Protein AF-A0A947W7Q6-F1 (afdb_monomer_lite)

Foldseek 3Di:
DDDDDDDDDDDDDDDPDPPPPPPFKDAFADKFFFQAWDFFAAPVDRVDTDDIHHGGWIKGWGMWGPDPQIWTWIQTPVRDTGIDGPVCCCVGRPPDFPPFADWDQWDWADAALPPGTWTWHWACDPPDQFTWIDTNNDTDPPQRADTWTWAQQAQVDSHIKIWGFHDPLPDDPDAGWTWIWGCYPNDTDTLDPDTFRWPGGDNRQKTWTWDDALAAIFIWIWGQDPVVRHTDTPDDQKTFGQDWWFWQAKFFFAADPPDPHTPDIDHHGWTKTQGMKGFDDDPDPPPDDSQQRIKTFIATPVGDTGIDGCVRGVVGTPGVVVVVVCVVPVFDQWDWDQFQQPPDIKIKHKAWDWDWDWDQDPVPRDIDIDIDTAQWMWIDIHVAIDTDHDRFGWDGWDWADLDPPRRGIKIWTWGAHPVRKIKTFIWGDNPPYIDGADMAIADWDRDPSKIFHWDCPFLWTWTWIWHQDPVRSHIDTDDDQWTFTFDKFAFAADKFFFAADPVRPHGQDIHHHGWIKTQGTKGADPPPDPDPPPDPPDDCQQRMKTWIATPVRGTGIGGPVRCVVTIDDSRGD

Structure (mmCIF, N/CA/C/O backbone):
data_AF-A0A947W7Q6-F1
#
_entry.id   AF-A0A947W7Q6-F1
#
loop_
_atom_site.group_PDB
_atom_site.id
_atom_site.type_symbol
_atom_site.label_atom_id
_atom_site.label_alt_id
_atom_site.label_comp_id
_atom_site.label_asym_id
_atom_site.label_entity_id
_atom_site.label_seq_id
_atom_site.pdbx_PDB_ins_code
_atom_site.Cartn_x
_atom_site.Cartn_y
_atom_site.Cartn_z
_atom_site.occupancy
_atom_site.B_iso_or_equiv
_atom_site.auth_seq_id
_atom_site.auth_comp_id
_atom_site.auth_asym_id
_atom_site.auth_atom_id
_atom_site.pdbx_PDB_model_num
ATOM 1 N N . MET A 1 1 ? -8.013 -69.807 -28.118 1.00 35.34 1 MET A N 1
ATOM 2 C CA . MET A 1 1 ? -6.703 -69.337 -27.626 1.00 35.34 1 MET A CA 1
ATOM 3 C C . MET A 1 1 ? -6.708 -67.830 -27.794 1.00 35.34 1 MET A C 1
ATOM 5 O O . MET A 1 1 ? -6.601 -67.342 -28.909 1.00 35.34 1 MET A O 1
ATOM 9 N N . THR A 1 2 ? -7.049 -67.133 -26.718 1.00 29.34 2 THR A N 1
ATOM 10 C CA . THR A 1 2 ? -7.383 -65.705 -26.703 1.00 29.34 2 THR A CA 1
ATOM 11 C C . THR A 1 2 ? -6.117 -64.926 -26.376 1.00 29.34 2 THR A C 1
ATOM 13 O O . THR A 1 2 ? -5.516 -65.179 -25.337 1.00 29.34 2 THR A O 1
ATOM 16 N N . ILE A 1 3 ? -5.701 -64.016 -27.256 1.00 27.64 3 ILE A N 1
ATOM 17 C CA . ILE A 1 3 ? -4.587 -63.094 -27.009 1.00 27.64 3 ILE A CA 1
ATOM 18 C C . ILE A 1 3 ? -5.192 -61.709 -26.780 1.00 27.64 3 ILE A C 1
ATOM 20 O O . ILE A 1 3 ? -5.840 -61.151 -27.662 1.00 27.64 3 ILE A O 1
ATOM 24 N N . PHE A 1 4 ? -5.011 -61.204 -25.561 1.00 28.89 4 PHE A N 1
ATOM 25 C CA . PHE A 1 4 ? -5.296 -59.832 -25.155 1.00 28.89 4 PHE A CA 1
ATOM 26 C C . PHE A 1 4 ? -4.224 -58.902 -25.737 1.00 28.89 4 PHE A C 1
ATOM 28 O O . PHE A 1 4 ? -3.036 -59.121 -25.508 1.00 28.89 4 PHE A O 1
ATOM 35 N N . ILE A 1 5 ? -4.639 -57.846 -26.436 1.00 29.31 5 ILE A N 1
ATOM 36 C CA . ILE A 1 5 ? -3.803 -56.672 -26.704 1.00 29.31 5 ILE A CA 1
ATOM 37 C C . ILE A 1 5 ? -4.397 -55.530 -25.883 1.00 29.31 5 ILE A C 1
ATOM 39 O O . ILE A 1 5 ? -5.509 -55.077 -26.144 1.00 29.31 5 ILE A O 1
ATOM 43 N N . ILE A 1 6 ? -3.663 -55.113 -24.853 1.00 27.17 6 ILE A N 1
ATOM 44 C CA . ILE A 1 6 ? -3.936 -53.915 -24.060 1.00 27.17 6 ILE A CA 1
ATOM 45 C C . ILE A 1 6 ? -3.254 -52.752 -24.784 1.00 27.17 6 ILE A C 1
ATOM 47 O O . ILE A 1 6 ? -2.029 -52.718 -24.875 1.00 27.17 6 ILE A O 1
ATOM 51 N N . ALA A 1 7 ? -4.044 -51.819 -25.313 1.00 25.31 7 ALA A N 1
ATOM 52 C CA . ALA A 1 7 ? -3.557 -50.538 -25.810 1.00 25.31 7 ALA A CA 1
ATOM 53 C C . ALA A 1 7 ? -3.741 -49.483 -24.710 1.00 25.31 7 ALA A C 1
ATOM 55 O O . ALA A 1 7 ? -4.868 -49.154 -24.342 1.00 25.31 7 ALA A O 1
ATOM 56 N N . PHE A 1 8 ? -2.632 -48.972 -24.175 1.00 24.69 8 PHE A N 1
ATOM 57 C CA . PHE A 1 8 ? -2.610 -47.776 -23.335 1.00 24.69 8 PHE A CA 1
ATOM 58 C C . PHE A 1 8 ? -2.718 -46.545 -24.246 1.00 24.69 8 PHE A C 1
ATOM 60 O O . PHE A 1 8 ? -1.813 -46.279 -25.035 1.00 24.69 8 PHE A O 1
ATOM 67 N N . PHE A 1 9 ? -3.826 -45.809 -24.148 1.00 25.22 9 PHE A N 1
ATOM 68 C CA . PHE A 1 9 ? -3.965 -44.468 -24.715 1.00 25.22 9 PHE A CA 1
ATOM 69 C C . PHE A 1 9 ? -3.588 -43.441 -23.645 1.00 25.22 9 PHE A C 1
ATOM 71 O O . PHE A 1 9 ? -4.297 -43.284 -22.652 1.00 25.22 9 PHE A O 1
ATOM 78 N N . SER A 1 10 ? -2.482 -42.732 -23.856 1.00 24.42 10 SER A N 1
ATOM 79 C CA . SER A 1 10 ? -2.139 -41.520 -23.112 1.00 24.42 10 SER A CA 1
ATOM 80 C C . SER A 1 10 ? -2.967 -40.364 -23.677 1.00 24.42 10 SER A C 1
ATOM 82 O O . SER A 1 10 ? -2.800 -39.991 -24.837 1.00 24.42 10 SER A O 1
ATOM 84 N N . PHE A 1 11 ? -3.889 -39.816 -22.886 1.00 25.47 11 PHE A N 1
ATOM 85 C CA . PHE A 1 11 ? -4.626 -38.600 -23.233 1.00 25.47 11 PHE A CA 1
ATOM 86 C C . PHE A 1 11 ? -3.755 -37.382 -22.898 1.00 25.47 11 PHE A C 1
ATOM 88 O O . PHE A 1 11 ? -3.651 -36.991 -21.739 1.00 25.47 11 PHE A O 1
ATOM 95 N N . THR A 1 12 ? -3.134 -36.777 -23.909 1.00 26.47 12 THR A N 1
ATOM 96 C CA . THR A 1 12 ? -2.559 -35.429 -23.803 1.00 26.47 12 THR A CA 1
ATOM 97 C C . THR A 1 12 ? -3.650 -34.433 -24.192 1.00 26.47 12 THR A C 1
ATOM 99 O O . THR A 1 12 ? -4.081 -34.401 -25.344 1.00 26.47 12 THR A O 1
ATOM 102 N N . LEU A 1 13 ? -4.149 -33.659 -23.225 1.00 27.16 13 LEU A N 1
ATOM 103 C CA . LEU A 1 13 ? -5.117 -32.587 -23.465 1.00 27.16 13 LEU A CA 1
ATOM 104 C C . LEU A 1 13 ? -4.371 -31.373 -24.047 1.00 27.16 13 LEU A C 1
ATOM 106 O O . LEU A 1 13 ? -3.584 -30.743 -23.347 1.00 27.16 13 LEU A O 1
ATOM 110 N N . PHE A 1 14 ? -4.611 -31.045 -25.316 1.00 27.45 14 PHE A N 1
ATOM 111 C CA . PHE A 1 14 ? -4.206 -29.764 -25.901 1.00 27.45 14 PHE A CA 1
ATOM 112 C C . PHE A 1 14 ? -5.310 -28.731 -25.648 1.00 27.45 14 PHE A C 1
ATOM 114 O O . PHE A 1 14 ? -6.435 -28.901 -26.119 1.00 27.45 14 PHE A O 1
ATOM 121 N N . PHE A 1 15 ? -4.987 -27.651 -24.938 1.00 30.38 15 PHE A N 1
ATOM 122 C CA . PHE A 1 15 ? -5.772 -26.421 -24.985 1.00 30.38 15 PHE A CA 1
ATOM 123 C C . PHE A 1 15 ? -5.406 -25.681 -26.279 1.00 30.38 15 PHE A C 1
ATOM 125 O O . PHE A 1 15 ? -4.249 -25.336 -26.493 1.00 30.38 15 PHE A O 1
ATOM 132 N N . HIS A 1 16 ? -6.376 -25.468 -27.167 1.00 27.45 16 HIS A N 1
ATOM 133 C CA . HIS A 1 16 ? -6.307 -24.371 -28.132 1.00 27.45 16 HIS A CA 1
ATOM 134 C C . HIS A 1 16 ? -6.907 -23.151 -27.434 1.00 27.45 16 HIS A C 1
ATOM 136 O O . HIS A 1 16 ? -8.123 -23.089 -27.246 1.00 27.45 16 HIS A O 1
ATOM 142 N N . SER A 1 17 ? -6.058 -22.228 -26.985 1.00 32.06 17 SER A N 1
ATOM 143 C CA . SER A 1 17 ? -6.488 -20.930 -26.476 1.00 32.06 17 SER A CA 1
ATOM 144 C C . SER A 1 17 ? -6.780 -19.998 -27.652 1.00 32.06 17 SER A C 1
ATOM 146 O O . SER A 1 17 ? -5.937 -19.776 -28.514 1.00 32.06 17 SER A O 1
ATOM 148 N N . ASN A 1 18 ? -7.995 -19.450 -27.682 1.00 29.08 18 ASN A N 1
ATOM 149 C CA . ASN A 1 18 ? -8.210 -18.117 -28.232 1.00 29.08 18 ASN A CA 1
ATOM 150 C C . ASN A 1 18 ? -7.791 -17.138 -27.123 1.00 29.08 18 ASN A C 1
ATOM 152 O O . ASN A 1 18 ? -8.351 -17.189 -26.027 1.00 29.08 18 ASN A O 1
ATOM 156 N N . ASP A 1 19 ? -6.813 -16.278 -27.402 1.00 33.88 19 ASP A N 1
ATOM 157 C CA . ASP A 1 19 ? -6.066 -15.445 -26.439 1.00 33.88 19 ASP A CA 1
ATOM 158 C C . ASP A 1 19 ? -6.867 -14.347 -25.702 1.00 33.88 19 ASP A C 1
ATOM 160 O O . ASP A 1 19 ? -6.291 -13.509 -25.013 1.00 33.88 19 ASP A O 1
ATOM 164 N N . SER A 1 20 ? -8.201 -14.337 -25.776 1.00 31.00 20 SER A N 1
ATOM 165 C CA . SER A 1 20 ? -9.030 -13.289 -25.159 1.00 31.00 20 SER A CA 1
ATOM 166 C C . SER A 1 20 ? -9.733 -13.686 -23.853 1.00 31.00 20 SER A C 1
ATOM 168 O O . SER A 1 20 ? -10.452 -12.861 -23.302 1.00 31.00 20 SER A O 1
ATOM 170 N N . LEU A 1 21 ? -9.575 -14.922 -23.356 1.00 36.75 21 LEU A N 1
ATOM 171 C CA . LEU A 1 21 ? -10.301 -15.429 -22.168 1.00 36.75 21 LEU A CA 1
ATOM 172 C C . LEU A 1 21 ? -9.412 -15.785 -20.962 1.00 36.75 21 LEU A C 1
ATOM 174 O O . LEU A 1 21 ? -9.930 -16.171 -19.923 1.00 36.75 21 LEU A O 1
ATOM 178 N N . ALA A 1 22 ? -8.087 -15.657 -21.064 1.00 36.59 22 ALA A N 1
ATOM 179 C CA . ALA A 1 22 ? -7.162 -16.116 -20.021 1.00 36.59 22 ALA A CA 1
ATOM 180 C C . ALA A 1 22 ? -6.882 -15.094 -18.894 1.00 36.59 22 ALA A C 1
ATOM 182 O O . ALA A 1 22 ? -6.064 -15.376 -18.025 1.00 36.59 22 ALA A O 1
ATOM 183 N N . ARG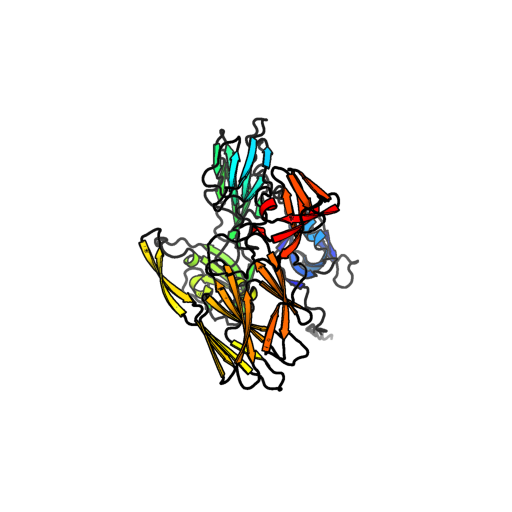 A 1 23 ? -7.516 -13.912 -18.899 1.00 37.78 23 ARG A N 1
ATOM 184 C CA . ARG A 1 23 ? -7.117 -12.786 -18.029 1.00 37.78 23 ARG A CA 1
ATOM 185 C C . ARG A 1 23 ? -7.769 -12.739 -16.635 1.00 37.78 23 ARG A C 1
ATOM 187 O O . ARG A 1 23 ? -7.279 -11.985 -15.807 1.00 37.78 23 ARG A O 1
ATOM 194 N N . ASP A 1 24 ? -8.771 -13.573 -16.330 1.00 41.84 24 ASP A N 1
ATOM 195 C CA . ASP A 1 24 ? -9.607 -13.402 -15.118 1.00 41.84 24 ASP A CA 1
ATOM 196 C C . ASP A 1 24 ? -9.594 -14.581 -14.118 1.00 41.84 24 ASP A C 1
ATOM 198 O O . ASP A 1 24 ? -10.535 -14.760 -13.340 1.00 41.84 24 ASP A O 1
ATOM 202 N N . HIS A 1 25 ? -8.542 -15.404 -14.100 1.00 39.31 25 HIS A N 1
ATOM 203 C CA . HIS A 1 25 ? -8.454 -16.550 -13.185 1.00 39.31 25 HIS A CA 1
ATOM 204 C C . HIS A 1 25 ? -7.496 -16.307 -12.017 1.00 39.31 25 HIS A C 1
ATOM 206 O O . HIS A 1 25 ? -6.344 -15.932 -12.212 1.00 39.31 25 HIS A O 1
ATOM 212 N N . THR A 1 26 ? -7.954 -16.601 -10.797 1.00 47.00 26 THR A N 1
ATOM 213 C CA . THR A 1 26 ? -7.099 -16.653 -9.601 1.00 47.00 26 THR A CA 1
ATOM 214 C C . THR A 1 26 ? -6.863 -18.112 -9.219 1.00 47.00 26 THR A C 1
ATOM 216 O O . THR A 1 26 ? -7.817 -18.874 -9.026 1.00 47.00 26 THR A O 1
ATOM 219 N N . PHE A 1 27 ? -5.595 -18.510 -9.119 1.00 36.03 27 PHE A N 1
ATOM 220 C CA . PHE A 1 27 ? -5.199 -19.832 -8.641 1.00 36.03 27 PHE A CA 1
ATOM 221 C C . PHE A 1 27 ? -5.177 -19.846 -7.113 1.00 36.03 27 PHE A C 1
ATOM 223 O O . PHE A 1 27 ? -4.694 -18.910 -6.479 1.00 36.03 27 PHE A O 1
ATOM 230 N N . TYR A 1 28 ? -5.711 -20.910 -6.522 1.00 53.75 28 TYR A N 1
ATOM 231 C CA . TYR A 1 28 ? -5.682 -21.122 -5.079 1.00 53.75 28 TYR A CA 1
ATOM 232 C C . TYR A 1 28 ? -4.938 -22.430 -4.795 1.00 53.75 28 TYR A C 1
ATOM 234 O O . TYR A 1 28 ? -5.204 -23.438 -5.436 1.00 53.75 28 TYR A O 1
ATOM 242 N N . GLY A 1 29 ? -4.009 -22.414 -3.836 1.00 42.06 29 GLY A N 1
ATOM 243 C CA . GLY A 1 29 ? -3.307 -23.609 -3.339 1.00 42.06 29 GLY A CA 1
ATOM 244 C C . GLY A 1 29 ? -3.823 -24.118 -1.987 1.00 42.06 29 GLY A C 1
ATOM 245 O O . GLY A 1 29 ? -3.292 -25.084 -1.443 1.00 42.06 29 GLY A O 1
ATOM 246 N N . ASN A 1 30 ? -4.848 -23.473 -1.422 1.00 65.25 30 ASN A N 1
ATOM 247 C CA . ASN A 1 30 ? -5.247 -23.677 -0.031 1.00 65.25 30 ASN A CA 1
ATOM 248 C C . ASN A 1 30 ? -6.324 -24.763 0.115 1.00 65.25 30 ASN A C 1
ATOM 250 O O . ASN A 1 30 ? -7.374 -24.720 -0.536 1.00 65.25 30 ASN A O 1
ATOM 254 N N . ASP A 1 31 ? -6.079 -25.707 1.025 1.00 71.88 31 ASP A N 1
ATOM 255 C CA . ASP A 1 31 ? -7.088 -26.656 1.495 1.00 71.88 31 ASP A CA 1
ATOM 256 C C . ASP A 1 31 ? -8.058 -25.943 2.467 1.00 71.88 31 ASP A C 1
ATOM 258 O O . ASP A 1 31 ? -7.646 -25.111 3.278 1.00 71.88 31 ASP A O 1
ATOM 262 N N . ARG A 1 32 ? -9.354 -26.269 2.411 1.00 77.69 32 ARG A N 1
ATOM 263 C CA . ARG A 1 32 ? -10.394 -25.798 3.342 1.00 77.69 32 ARG A CA 1
ATOM 264 C C . ARG A 1 32 ? -11.161 -26.974 3.943 1.00 77.69 32 ARG A C 1
ATOM 266 O O . ARG A 1 32 ? -11.292 -28.012 3.302 1.00 77.69 32 ARG A O 1
ATOM 273 N N . ILE A 1 33 ? -11.695 -26.809 5.152 1.00 75.06 33 ILE A N 1
ATOM 274 C CA . ILE A 1 33 ? -12.563 -27.804 5.800 1.00 75.06 33 ILE A CA 1
ATOM 275 C C . ILE A 1 33 ? -14.019 -27.380 5.609 1.00 75.06 33 ILE A C 1
ATOM 277 O O . ILE A 1 33 ? -14.388 -26.245 5.907 1.00 75.06 33 ILE A O 1
ATOM 281 N N . ALA A 1 34 ? -14.851 -28.285 5.109 1.00 76.94 34 ALA A N 1
ATOM 282 C CA . ALA A 1 34 ? -16.283 -28.066 5.014 1.00 76.94 34 ALA A CA 1
ATOM 283 C C . ALA A 1 34 ? -16.938 -28.105 6.399 1.00 76.94 34 ALA A C 1
ATOM 285 O O . ALA A 1 34 ? -16.663 -28.980 7.211 1.00 76.94 34 ALA A O 1
ATOM 286 N N . LEU A 1 35 ? -17.845 -27.177 6.671 1.00 69.88 35 LEU A N 1
ATOM 287 C CA . LEU A 1 35 ? -18.644 -27.112 7.895 1.00 69.88 35 LEU A CA 1
ATOM 288 C C . LEU A 1 35 ? -20.062 -27.639 7.722 1.00 69.88 35 LEU A C 1
ATOM 290 O O . LEU A 1 35 ? -20.757 -27.930 8.694 1.00 69.88 35 LEU A O 1
ATOM 294 N N . ARG A 1 36 ? -20.527 -27.676 6.478 1.00 79.00 36 ARG A N 1
ATOM 295 C CA . ARG A 1 36 ? -21.892 -28.012 6.085 1.00 79.00 36 ARG A CA 1
ATOM 296 C C . ARG A 1 36 ? -21.845 -28.809 4.795 1.00 79.00 36 ARG A C 1
ATOM 298 O O . ARG A 1 36 ? -20.865 -28.735 4.055 1.00 79.00 36 ARG A O 1
ATOM 305 N N . ASN A 1 37 ? -22.925 -29.539 4.531 1.00 87.75 37 ASN A N 1
ATOM 306 C CA . ASN A 1 37 ? -23.056 -30.281 3.288 1.00 87.75 37 ASN A CA 1
ATOM 307 C C . ASN A 1 37 ? -23.125 -29.318 2.097 1.00 87.75 37 ASN A C 1
ATOM 309 O O . ASN A 1 37 ? -23.951 -28.402 2.104 1.00 87.75 37 ASN A O 1
ATOM 313 N N . PHE A 1 38 ? -22.329 -29.551 1.056 1.00 88.31 38 PHE A N 1
ATOM 314 C CA . PHE A 1 38 ? -22.538 -28.904 -0.240 1.00 88.31 38 PHE A CA 1
ATOM 315 C C . PHE A 1 38 ? -22.123 -29.801 -1.405 1.00 88.31 38 PHE A C 1
ATOM 317 O O . PHE A 1 38 ? -21.360 -30.754 -1.267 1.00 88.31 38 PHE A O 1
ATOM 324 N N . THR A 1 39 ? -22.660 -29.489 -2.578 1.00 91.69 39 THR A N 1
ATOM 325 C CA . THR A 1 39 ? -22.517 -30.310 -3.778 1.00 91.69 39 THR A CA 1
ATOM 326 C C . THR A 1 39 ? -21.439 -29.762 -4.705 1.00 91.69 39 THR A C 1
ATOM 328 O O . THR A 1 39 ? -21.410 -28.564 -4.989 1.00 91.69 39 THR A O 1
ATOM 331 N N . VAL A 1 40 ? -20.591 -30.653 -5.217 1.00 88.88 40 VAL A N 1
ATOM 332 C CA . VAL A 1 40 ? -19.640 -30.383 -6.301 1.00 88.88 40 VAL A CA 1
ATOM 333 C C . VAL A 1 40 ? -20.267 -30.799 -7.626 1.00 88.88 40 VAL A C 1
ATOM 335 O O . VAL A 1 40 ? -20.776 -31.915 -7.748 1.00 88.88 40 VAL A O 1
ATOM 338 N N . TYR A 1 41 ? -20.207 -29.924 -8.630 1.00 90.38 41 TYR A N 1
ATOM 339 C CA . TYR A 1 41 ? -20.849 -30.131 -9.929 1.00 90.38 41 TYR A CA 1
ATOM 340 C C . TYR A 1 41 ? -19.846 -30.380 -11.061 1.00 90.38 41 TYR A C 1
ATOM 342 O O . TYR A 1 41 ? -18.696 -29.945 -11.021 1.00 90.38 41 TYR A O 1
ATOM 350 N N . GLN A 1 42 ? -20.275 -31.067 -12.118 1.00 88.31 42 GLN A N 1
ATOM 351 C CA . GLN A 1 42 ? -19.424 -31.351 -13.276 1.00 88.31 42 GLN A CA 1
ATOM 352 C C . GLN A 1 42 ? -19.162 -30.096 -14.136 1.00 88.31 42 GLN A C 1
ATOM 354 O O . GLN A 1 42 ? -20.098 -29.392 -14.504 1.00 88.31 42 GLN A O 1
ATOM 359 N N . PHE A 1 43 ? -17.911 -29.868 -14.569 1.00 71.31 43 PHE A N 1
ATOM 360 C CA . PHE A 1 43 ? -17.492 -28.687 -15.361 1.00 71.31 43 PHE A CA 1
ATOM 361 C C . PHE A 1 43 ? -18.333 -28.409 -16.616 1.00 71.31 43 PHE A C 1
ATOM 363 O O . PHE A 1 43 ? -18.601 -27.261 -16.943 1.00 71.31 43 PHE A O 1
ATOM 370 N N . LYS A 1 44 ? -18.767 -29.458 -17.324 1.00 70.38 44 LYS A N 1
ATOM 371 C CA . LYS A 1 44 ? -19.552 -29.326 -18.565 1.00 70.38 44 LYS A CA 1
ATOM 372 C C . LYS A 1 44 ? -21.062 -29.365 -18.343 1.00 70.38 44 LYS A C 1
ATOM 374 O O . LYS A 1 44 ? -21.818 -29.184 -19.292 1.00 70.38 44 LYS A O 1
ATOM 379 N N . ASN A 1 45 ? -21.498 -29.650 -17.118 1.00 77.38 45 ASN A N 1
ATOM 380 C CA . ASN A 1 45 ? -22.904 -29.741 -16.775 1.00 77.38 45 ASN A CA 1
ATOM 381 C C . ASN A 1 45 ? -23.111 -29.444 -15.285 1.00 77.38 45 ASN A C 1
ATOM 383 O O . ASN A 1 45 ? -23.159 -30.356 -14.458 1.00 77.38 45 ASN A O 1
ATOM 387 N N . ILE A 1 46 ? -23.302 -28.164 -14.961 1.00 76.00 46 ILE A N 1
ATOM 388 C CA . ILE A 1 46 ? -23.536 -27.689 -13.588 1.00 76.00 46 ILE A CA 1
ATOM 389 C C . ILE A 1 46 ? -24.847 -28.200 -12.962 1.00 76.00 46 ILE A C 1
ATOM 391 O O . ILE A 1 46 ? -25.130 -27.901 -11.810 1.00 76.00 46 ILE A O 1
ATOM 395 N N . THR A 1 47 ? -25.656 -28.973 -13.695 1.00 80.50 47 THR A N 1
ATOM 396 C CA . THR A 1 47 ? -26.837 -29.664 -13.144 1.00 80.50 47 THR A CA 1
ATOM 397 C C . THR A 1 47 ? -26.527 -31.079 -12.652 1.00 80.50 47 THR A C 1
ATOM 399 O O . THR A 1 47 ? -27.346 -31.688 -11.970 1.00 80.50 47 THR A O 1
ATOM 402 N N . THR A 1 48 ? -25.349 -31.621 -12.981 1.00 88.44 48 THR A N 1
ATOM 403 C CA . THR A 1 48 ? -24.924 -32.959 -12.556 1.00 88.44 48 THR A CA 1
ATOM 404 C C . THR A 1 48 ? -24.020 -32.852 -11.333 1.00 88.44 48 THR A C 1
ATOM 406 O O . THR A 1 48 ? -22.876 -32.405 -11.437 1.00 88.44 48 THR A O 1
ATOM 409 N N . SER A 1 49 ? -24.543 -33.271 -10.179 1.00 88.94 49 SER A N 1
ATOM 410 C CA . SER A 1 49 ? -23.756 -33.516 -8.965 1.00 88.94 49 SER A CA 1
ATOM 411 C C . SER A 1 49 ? -22.769 -34.660 -9.204 1.00 88.94 49 SER A C 1
ATOM 413 O O . SER A 1 49 ? -23.155 -35.701 -9.738 1.00 88.94 49 SER A O 1
ATOM 415 N N . ILE A 1 50 ? -21.509 -34.470 -8.816 1.00 90.31 50 ILE A N 1
ATOM 416 C CA . ILE A 1 50 ? -20.462 -35.500 -8.911 1.00 90.31 50 ILE A CA 1
ATOM 417 C C . ILE A 1 50 ? -19.896 -35.908 -7.549 1.00 90.31 50 ILE A C 1
ATOM 419 O O . ILE A 1 50 ? -19.305 -36.978 -7.441 1.00 90.31 50 ILE A O 1
ATOM 423 N N . ALA A 1 51 ? -20.078 -35.078 -6.520 1.00 91.69 51 ALA A N 1
ATOM 424 C CA . ALA A 1 51 ? -19.725 -35.395 -5.143 1.00 91.69 51 ALA A CA 1
ATOM 425 C C . ALA A 1 51 ? -20.566 -34.558 -4.172 1.00 91.69 51 ALA A C 1
ATOM 427 O O . ALA A 1 51 ? -20.896 -33.404 -4.459 1.00 91.69 51 ALA A O 1
ATOM 428 N N . GLU A 1 52 ? -20.861 -35.124 -3.005 1.00 92.38 52 GLU A N 1
ATOM 429 C CA . GLU A 1 52 ? -21.285 -34.363 -1.831 1.00 92.38 52 GLU A CA 1
ATOM 430 C C . GLU A 1 52 ? -20.095 -34.228 -0.885 1.00 92.38 52 GLU A C 1
ATOM 432 O O . GLU A 1 52 ? -19.404 -35.207 -0.605 1.00 92.38 52 GLU A O 1
ATOM 437 N N . ILE A 1 53 ? -19.851 -33.005 -0.429 1.00 91.00 53 ILE A N 1
ATOM 438 C CA . ILE A 1 53 ? -18.873 -32.687 0.605 1.00 91.00 53 ILE A CA 1
ATOM 439 C C . ILE A 1 53 ? -19.627 -32.613 1.922 1.00 91.00 53 ILE A C 1
ATOM 441 O O . ILE A 1 53 ? -20.592 -31.859 2.008 1.00 91.00 53 ILE A O 1
ATOM 445 N N . ASN A 1 54 ? -19.201 -33.375 2.924 1.00 88.38 54 ASN A N 1
ATOM 446 C CA . ASN A 1 54 ? -19.802 -33.419 4.255 1.00 88.38 54 ASN A CA 1
ATOM 447 C C . ASN A 1 54 ? -19.029 -32.528 5.248 1.00 88.38 54 ASN A C 1
ATOM 449 O O . ASN A 1 54 ? -17.848 -32.259 5.034 1.00 88.38 54 ASN A O 1
ATOM 453 N N . PRO A 1 55 ? -19.631 -32.091 6.372 1.00 80.81 55 PRO A N 1
ATOM 454 C CA . PRO A 1 55 ? -18.904 -31.469 7.471 1.00 80.81 55 PRO A CA 1
ATOM 455 C C . PRO A 1 55 ? -17.672 -32.287 7.880 1.00 80.81 55 PRO A C 1
ATOM 457 O O . PRO A 1 55 ? -17.771 -33.488 8.121 1.00 80.81 55 PRO A O 1
ATOM 460 N N . GLY A 1 56 ? -16.521 -31.626 7.982 1.00 71.44 56 GLY A N 1
ATOM 461 C CA . GLY A 1 56 ? -15.221 -32.225 8.286 1.00 71.44 56 GLY A CA 1
ATOM 462 C C . GLY A 1 56 ? -14.397 -32.623 7.058 1.00 71.44 56 GLY A C 1
ATOM 463 O O . GLY A 1 56 ? -13.185 -32.806 7.187 1.00 71.44 56 GLY A O 1
ATOM 464 N N . ASP A 1 57 ? -15.000 -32.706 5.869 1.00 82.44 57 ASP A N 1
ATOM 465 C CA . ASP A 1 57 ? -14.279 -33.036 4.641 1.00 82.44 57 ASP A CA 1
ATOM 466 C C . ASP A 1 57 ? -13.313 -31.909 4.246 1.00 82.44 57 ASP A C 1
ATOM 468 O O . ASP A 1 57 ? -13.672 -30.729 4.223 1.00 82.44 57 ASP A O 1
ATOM 472 N N . ARG A 1 58 ? -12.073 -32.274 3.893 1.00 79.75 58 ARG A N 1
ATOM 473 C CA . ARG A 1 58 ? -11.091 -31.343 3.322 1.00 79.75 58 ARG A CA 1
ATOM 474 C C . ARG A 1 58 ? -11.277 -31.224 1.815 1.00 79.75 58 ARG A C 1
ATOM 476 O O . ARG A 1 58 ? -11.182 -32.217 1.098 1.00 79.75 58 ARG A O 1
ATOM 483 N N . ILE A 1 59 ? -11.478 -30.007 1.334 1.00 87.06 59 ILE A N 1
ATOM 484 C CA . ILE A 1 59 ? -11.505 -29.684 -0.092 1.00 87.06 59 ILE A CA 1
ATOM 485 C C . ILE A 1 59 ? -10.274 -28.865 -0.461 1.00 87.06 59 ILE A C 1
ATOM 487 O O . ILE A 1 59 ? -9.829 -28.034 0.324 1.00 87.06 59 ILE A O 1
ATOM 491 N N . ARG A 1 60 ? -9.756 -29.043 -1.673 1.00 83.12 60 ARG A N 1
ATOM 492 C CA . ARG A 1 60 ? -8.722 -28.167 -2.235 1.00 83.12 60 ARG A CA 1
ATOM 493 C C . ARG A 1 60 ? -9.349 -27.213 -3.229 1.00 83.12 60 ARG A C 1
ATOM 495 O O . ARG A 1 60 ? -10.014 -27.672 -4.155 1.00 83.12 60 ARG A O 1
ATOM 502 N N . LEU A 1 61 ? -9.134 -25.915 -3.065 1.00 84.75 61 LEU A N 1
ATOM 503 C CA . LEU A 1 61 ? -9.470 -24.941 -4.104 1.00 84.75 61 LEU A CA 1
ATOM 504 C C . LEU A 1 61 ? -8.391 -25.021 -5.188 1.00 84.75 61 LEU A C 1
ATOM 506 O O . LEU A 1 61 ? -7.231 -25.175 -4.840 1.00 84.75 61 LEU A O 1
ATOM 510 N N . ILE A 1 62 ? -8.760 -24.990 -6.470 1.00 81.94 62 ILE A N 1
ATOM 511 C CA . ILE A 1 62 ? -7.804 -25.079 -7.587 1.00 81.94 62 ILE A CA 1
ATOM 512 C C . ILE A 1 62 ? -7.772 -23.746 -8.344 1.00 81.94 62 ILE A C 1
ATOM 514 O O . ILE A 1 62 ? -6.755 -23.061 -8.365 1.00 81.94 62 ILE A O 1
ATOM 518 N N . ILE A 1 63 ? -8.896 -23.357 -8.950 1.00 81.00 63 ILE A N 1
ATOM 519 C CA . ILE A 1 63 ? -9.034 -22.134 -9.759 1.00 81.00 63 ILE A CA 1
ATOM 520 C C . ILE A 1 63 ? -10.378 -21.493 -9.431 1.00 81.00 63 ILE A C 1
ATOM 522 O O . ILE A 1 63 ? -11.380 -22.204 -9.362 1.00 81.00 63 ILE A O 1
ATOM 526 N N . SER A 1 64 ? -10.425 -20.171 -9.280 1.00 76.12 64 SER A N 1
ATOM 527 C CA . SER A 1 64 ? -11.686 -19.426 -9.285 1.00 76.12 64 SER A CA 1
ATOM 528 C C . SER A 1 64 ? -11.817 -18.581 -10.543 1.00 76.12 64 SER A C 1
ATOM 530 O O . SER A 1 64 ? -10.873 -17.914 -10.963 1.00 76.12 64 SER A O 1
ATOM 532 N N . ASP A 1 65 ? -13.012 -18.608 -11.120 1.00 74.19 65 ASP A N 1
ATOM 533 C CA . ASP A 1 65 ? -13.470 -17.631 -12.099 1.00 74.19 65 ASP A CA 1
ATOM 534 C C . ASP A 1 65 ? -13.930 -16.363 -11.356 1.00 74.19 65 ASP A C 1
ATOM 536 O O . ASP A 1 65 ? -14.695 -16.460 -10.388 1.00 74.19 65 ASP A O 1
ATOM 540 N N . ASN A 1 66 ? -13.438 -15.193 -11.774 1.00 61.66 66 ASN A N 1
ATOM 541 C CA . ASN A 1 66 ? -13.811 -13.893 -11.210 1.00 61.66 66 ASN A CA 1
ATOM 542 C C . ASN A 1 66 ? -15.064 -13.273 -11.865 1.00 61.66 66 ASN A C 1
ATOM 544 O O . ASN A 1 66 ? -15.462 -12.170 -11.488 1.00 61.66 66 ASN A O 1
ATOM 548 N N . SER A 1 67 ? -15.725 -13.972 -12.797 1.00 69.44 67 SER A N 1
ATOM 549 C CA . SER A 1 67 ? -16.994 -13.542 -13.401 1.00 69.44 67 SER A CA 1
ATOM 550 C C . SER A 1 67 ? -18.158 -13.438 -12.392 1.00 69.44 67 SER A C 1
ATOM 552 O O . SER A 1 67 ? -18.087 -13.947 -11.274 1.00 69.44 67 SER A O 1
ATOM 554 N N . MET A 1 68 ? -19.260 -12.775 -12.777 1.00 43.00 68 MET A N 1
ATOM 555 C CA . MET A 1 68 ? -20.398 -12.419 -11.899 1.00 43.00 68 MET A CA 1
ATOM 556 C C . MET A 1 68 ? -21.027 -13.580 -11.102 1.00 43.00 68 MET A C 1
ATOM 558 O O . MET A 1 68 ? -21.577 -13.336 -10.030 1.00 43.00 68 MET A O 1
ATOM 562 N N . ASP A 1 69 ? -20.941 -14.824 -11.581 1.00 60.38 69 ASP A N 1
ATOM 563 C CA . ASP A 1 69 ? -21.495 -15.996 -10.882 1.00 60.38 69 ASP A CA 1
ATOM 564 C C . ASP A 1 69 ? -20.471 -16.733 -9.993 1.00 60.38 69 ASP A C 1
ATOM 566 O O . ASP A 1 69 ? -20.852 -17.669 -9.284 1.00 60.38 69 ASP A O 1
ATOM 570 N N . GLN A 1 70 ? -19.199 -16.304 -10.035 1.00 81.69 70 GLN A N 1
ATOM 571 C CA . GLN A 1 70 ? -18.025 -16.783 -9.293 1.00 81.69 70 GLN A CA 1
ATOM 572 C C . GLN A 1 70 ? -18.059 -18.287 -9.002 1.00 81.69 70 GLN A C 1
ATOM 574 O O . GLN A 1 70 ? -18.465 -18.717 -7.921 1.00 81.69 70 GLN A O 1
ATOM 579 N N . TRP A 1 71 ? -17.623 -19.110 -9.952 1.00 85.75 71 TRP A N 1
ATOM 580 C CA . TRP A 1 71 ? -17.443 -20.543 -9.723 1.00 85.75 71 TRP A CA 1
ATOM 581 C C . TRP A 1 71 ? -15.986 -20.850 -9.387 1.00 85.75 71 TRP A C 1
ATOM 583 O O . TRP A 1 71 ? -15.061 -20.284 -9.964 1.00 85.75 71 TRP A O 1
ATOM 593 N N . THR A 1 72 ? -15.779 -21.792 -8.476 1.00 86.44 72 THR A N 1
ATOM 594 C CA . THR A 1 72 ? -14.456 -22.269 -8.083 1.00 86.44 72 THR A CA 1
ATOM 595 C C . THR A 1 72 ? -14.360 -23.763 -8.351 1.00 86.44 72 THR A C 1
ATOM 597 O O . THR A 1 72 ? -15.203 -24.550 -7.912 1.00 86.44 72 THR A O 1
ATOM 600 N N . LEU A 1 73 ? -13.329 -24.157 -9.091 1.00 88.75 73 LEU A N 1
ATOM 601 C CA . LEU A 1 73 ? -12.943 -25.543 -9.275 1.00 88.75 73 LEU A CA 1
ATOM 602 C C . LEU A 1 73 ? -12.330 -26.048 -7.968 1.00 88.75 73 LEU A C 1
ATOM 604 O O . LEU A 1 73 ? -11.356 -25.480 -7.473 1.00 88.75 73 LEU A O 1
ATOM 608 N N . VAL A 1 74 ? -12.886 -27.127 -7.431 1.00 89.75 74 VAL A N 1
ATOM 609 C CA . VAL A 1 74 ? -12.430 -27.770 -6.201 1.00 89.75 74 VAL A CA 1
ATOM 610 C C . VAL A 1 74 ? -12.091 -29.235 -6.438 1.00 89.75 74 VAL A C 1
ATOM 612 O O . VAL A 1 74 ? -12.674 -29.888 -7.307 1.00 89.75 74 VAL A O 1
ATOM 615 N N . LYS A 1 75 ? -11.184 -29.769 -5.620 1.00 88.94 75 LYS A N 1
ATOM 616 C CA . LYS A 1 75 ? -10.947 -31.207 -5.466 1.00 88.94 75 LYS A CA 1
ATOM 617 C C . LYS A 1 75 ? -11.564 -31.680 -4.152 1.00 88.94 75 LYS A C 1
ATOM 619 O O . LYS A 1 75 ? -11.229 -31.155 -3.093 1.00 88.94 75 LYS A O 1
ATOM 624 N N . SER A 1 76 ? -12.468 -32.651 -4.228 1.00 87.69 76 SER A N 1
ATOM 625 C CA . SER A 1 76 ? -13.073 -33.309 -3.060 1.00 87.69 76 SER A CA 1
ATOM 626 C C . SER A 1 76 ? -12.085 -34.265 -2.360 1.00 87.69 76 SER A C 1
ATOM 628 O O . SER A 1 76 ? -11.101 -34.664 -2.988 1.00 87.69 76 SER A O 1
ATOM 630 N N . PRO A 1 77 ? -12.365 -34.727 -1.122 1.00 78.12 77 PRO A N 1
ATOM 631 C CA . PRO A 1 77 ? -11.553 -35.754 -0.452 1.00 78.12 77 PRO A CA 1
ATOM 632 C C . PRO A 1 77 ? -11.503 -37.094 -1.197 1.00 78.12 77 PRO A C 1
ATOM 634 O O . PRO A 1 77 ? -10.574 -37.875 -1.018 1.00 78.12 77 PRO A O 1
ATOM 637 N N . LEU A 1 78 ? -12.514 -37.370 -2.027 1.00 84.38 78 LEU A N 1
ATOM 638 C CA . LEU A 1 78 ? -12.597 -38.562 -2.875 1.00 84.38 78 LEU A CA 1
ATOM 639 C C . LEU A 1 78 ? -11.936 -38.348 -4.245 1.00 84.38 78 LEU A C 1
ATOM 641 O O . LEU A 1 78 ? -12.181 -39.105 -5.180 1.00 84.38 78 LEU A O 1
ATOM 645 N N . ASP A 1 79 ? -11.121 -37.300 -4.378 1.00 84.25 79 ASP A N 1
ATOM 646 C CA . ASP A 1 79 ? -10.361 -36.954 -5.577 1.00 84.25 79 ASP A CA 1
ATOM 647 C C . ASP A 1 79 ? -11.193 -36.555 -6.812 1.00 84.25 79 ASP A C 1
ATOM 649 O O . ASP A 1 79 ? -10.634 -36.308 -7.883 1.00 84.25 79 ASP A O 1
ATOM 653 N N . TYR A 1 80 ? -12.513 -36.378 -6.675 1.00 87.06 80 TYR A N 1
ATOM 654 C CA . TYR A 1 80 ? -13.333 -35.760 -7.723 1.00 87.06 80 TYR A CA 1
ATOM 655 C C . TYR A 1 80 ? -13.004 -34.277 -7.881 1.00 87.06 80 TYR A C 1
ATOM 657 O O . TYR A 1 80 ? -12.953 -33.548 -6.889 1.00 87.06 80 TYR A O 1
ATOM 665 N N . MET A 1 81 ? -12.849 -33.831 -9.128 1.00 89.56 81 MET A N 1
ATOM 666 C CA . MET A 1 81 ? -12.714 -32.419 -9.482 1.00 89.56 81 MET A CA 1
ATOM 667 C C . MET A 1 81 ? -14.015 -31.892 -10.075 1.00 89.56 81 MET A C 1
ATOM 669 O O . MET A 1 81 ? -14.521 -32.446 -11.054 1.00 89.56 81 MET A O 1
ATOM 673 N N . GLY A 1 82 ? -14.524 -30.795 -9.532 1.00 90.00 82 GLY A N 1
ATOM 674 C CA . GLY A 1 82 ? -15.691 -30.124 -10.089 1.00 90.00 82 GLY A CA 1
ATOM 675 C C . GLY A 1 82 ? -15.894 -28.734 -9.520 1.00 90.00 82 GLY A C 1
ATOM 676 O O . GLY A 1 82 ? -15.083 -28.243 -8.747 1.00 90.00 82 GLY A O 1
ATOM 677 N N . TRP A 1 83 ? -16.959 -28.078 -9.948 1.00 90.50 83 TRP A N 1
ATOM 678 C CA . TRP A 1 83 ? -17.193 -26.669 -9.684 1.00 90.50 83 TRP A CA 1
ATOM 679 C C . TRP A 1 83 ? -18.213 -26.485 -8.578 1.00 90.50 83 TRP A C 1
ATOM 681 O O . TRP A 1 83 ? -19.231 -27.175 -8.522 1.00 90.50 83 TRP A O 1
ATOM 691 N N . VAL A 1 84 ? -17.934 -25.526 -7.709 1.00 89.31 84 VAL A N 1
ATOM 692 C CA . VAL A 1 84 ? -18.819 -25.085 -6.635 1.00 89.31 84 VAL A CA 1
ATOM 693 C C . VAL A 1 84 ? -18.895 -23.569 -6.726 1.00 89.31 84 VAL A C 1
ATOM 695 O O . VAL A 1 84 ? -17.894 -22.917 -7.015 1.00 89.31 84 VAL A O 1
ATOM 698 N N . LYS A 1 85 ? -20.073 -22.984 -6.503 1.00 88.69 85 LYS A N 1
ATOM 699 C CA . LYS A 1 85 ? -20.181 -21.525 -6.421 1.00 88.69 85 LYS A CA 1
ATOM 700 C C . LYS A 1 85 ? -19.302 -21.027 -5.276 1.00 88.69 85 LYS A C 1
ATOM 702 O O . LYS A 1 85 ? -19.408 -21.541 -4.164 1.00 88.69 85 LYS A O 1
ATOM 707 N N . LYS A 1 86 ? -18.484 -20.010 -5.519 1.00 84.62 86 LYS A N 1
ATOM 708 C CA . LYS A 1 86 ? -17.579 -19.406 -4.538 1.00 84.62 86 LYS A CA 1
ATOM 709 C C . LYS A 1 86 ? -18.320 -19.006 -3.271 1.00 84.62 86 LYS A C 1
ATOM 711 O O . LYS A 1 86 ? -17.906 -19.387 -2.188 1.00 84.62 86 LYS A O 1
ATOM 716 N N . ARG A 1 87 ? -19.504 -18.401 -3.406 1.00 81.31 87 ARG A N 1
ATOM 717 C CA . ARG A 1 87 ? -20.392 -18.109 -2.271 1.00 81.31 87 ARG A CA 1
ATOM 718 C C . ARG A 1 87 ? -20.724 -19.351 -1.434 1.00 81.31 87 ARG A C 1
ATOM 720 O O . ARG A 1 87 ? -20.688 -19.283 -0.216 1.00 81.31 87 ARG A O 1
ATOM 727 N N . THR A 1 88 ? -21.013 -20.490 -2.066 1.00 85.19 88 THR A N 1
ATOM 728 C CA . THR A 1 88 ? -21.262 -21.755 -1.355 1.00 85.19 88 THR A CA 1
ATOM 729 C C . THR A 1 88 ? -20.004 -22.240 -0.644 1.00 85.19 88 THR A C 1
ATOM 731 O O . THR A 1 88 ? -20.097 -22.689 0.492 1.00 85.19 88 THR A O 1
ATOM 734 N N . ILE A 1 89 ? -18.829 -22.126 -1.263 1.00 83.56 89 ILE A N 1
ATOM 735 C CA . ILE A 1 89 ? -17.565 -22.430 -0.587 1.00 83.56 89 ILE A CA 1
ATOM 736 C C . ILE A 1 89 ? -17.397 -21.502 0.612 1.00 83.56 89 ILE A C 1
ATOM 738 O O . ILE A 1 89 ? -17.211 -21.987 1.719 1.00 83.56 89 ILE A O 1
ATOM 742 N N . ASP A 1 90 ? -17.509 -20.193 0.441 1.00 79.62 90 ASP A N 1
ATOM 743 C CA . ASP A 1 90 ? -17.293 -19.226 1.512 1.00 79.62 90 ASP A CA 1
ATOM 744 C C . ASP A 1 90 ? -18.289 -19.414 2.664 1.00 79.62 90 ASP A C 1
ATOM 746 O O . ASP A 1 90 ? -17.868 -19.470 3.812 1.00 79.62 90 ASP A O 1
ATOM 750 N N . GLU A 1 91 ? -19.575 -19.644 2.386 1.00 77.31 91 GLU A N 1
ATOM 751 C CA . GLU A 1 91 ? -20.607 -19.892 3.407 1.00 77.31 91 GLU A CA 1
ATOM 752 C C . GLU A 1 91 ? -20.453 -21.240 4.133 1.00 77.31 91 GLU A C 1
ATOM 754 O O . GLU A 1 91 ? -20.876 -21.369 5.282 1.00 77.31 91 GLU A O 1
ATOM 759 N N . ASN A 1 92 ? -19.891 -22.260 3.473 1.00 78.62 92 ASN A N 1
ATOM 760 C CA . ASN A 1 92 ? -19.843 -23.629 4.002 1.00 78.62 92 ASN A CA 1
ATOM 761 C C . ASN A 1 92 ? -18.428 -24.105 4.342 1.00 78.62 92 ASN A C 1
ATOM 763 O O . ASN A 1 92 ? -18.276 -25.228 4.806 1.00 78.62 92 ASN A O 1
ATOM 767 N N . THR A 1 93 ? -17.401 -23.285 4.128 1.00 74.62 93 THR A N 1
ATOM 768 C CA . THR A 1 93 ? -16.001 -23.576 4.480 1.00 74.62 93 THR A CA 1
ATOM 769 C C . THR A 1 93 ? -15.334 -22.462 5.281 1.00 74.62 93 THR A C 1
ATOM 771 O O . THR A 1 93 ? -14.230 -22.680 5.780 1.00 74.62 93 THR A O 1
ATOM 774 N N . ARG A 1 94 ? -15.983 -21.293 5.462 1.00 60.69 94 ARG A N 1
ATOM 775 C CA . ARG A 1 94 ? -15.642 -20.394 6.574 1.00 60.69 94 ARG A CA 1
ATOM 776 C C . ARG A 1 94 ? -15.979 -21.123 7.860 1.00 60.69 94 ARG A C 1
ATOM 778 O O . ARG A 1 94 ? -17.080 -20.996 8.380 1.00 60.69 94 ARG A O 1
ATOM 785 N N . GLU A 1 95 ? -15.012 -21.876 8.362 1.00 51.06 95 GLU A N 1
ATOM 786 C CA . GLU A 1 95 ? -14.722 -21.975 9.788 1.00 51.06 95 GLU A CA 1
ATOM 787 C C . GLU A 1 95 ? -15.252 -20.702 10.488 1.00 51.06 95 GLU A C 1
ATOM 789 O O . GLU A 1 95 ? -14.848 -19.617 10.064 1.00 51.06 95 GLU A O 1
ATOM 794 N N . PRO A 1 96 ? -16.221 -20.783 11.435 1.00 44.91 96 PRO A N 1
ATOM 795 C CA . PRO A 1 96 ? -16.885 -19.599 11.962 1.00 44.91 96 PRO A CA 1
ATOM 796 C C . PRO A 1 96 ? -15.816 -18.731 12.614 1.00 44.91 96 PRO A C 1
ATOM 798 O O . PRO A 1 96 ? -15.305 -19.034 13.689 1.00 44.91 96 PRO A O 1
ATOM 801 N N . SER A 1 97 ? -15.365 -17.713 11.899 1.00 45.78 97 SER A N 1
ATOM 802 C CA . SER A 1 97 ? -14.714 -16.566 12.484 1.00 45.78 97 SER A CA 1
ATOM 803 C C . SER A 1 97 ? -15.846 -15.753 13.074 1.00 45.78 97 SER A C 1
ATOM 805 O O . SER A 1 97 ? -16.806 -15.460 12.355 1.00 45.78 97 SER A O 1
ATOM 807 N N . LEU A 1 98 ? -15.755 -15.378 14.350 1.00 51.12 98 LEU A N 1
ATOM 808 C CA . LEU A 1 98 ? -16.406 -14.133 14.725 1.00 51.12 98 LEU A CA 1
ATOM 809 C C . LEU A 1 98 ? -15.925 -13.089 13.721 1.00 51.12 98 LEU A C 1
ATOM 811 O O . LEU A 1 98 ? -14.717 -12.898 13.562 1.00 51.12 98 LEU A O 1
ATOM 815 N N . GLU A 1 99 ? -16.857 -12.512 12.965 1.00 59.09 99 GLU A N 1
ATOM 816 C CA . GLU A 1 99 ? -16.544 -11.304 12.219 1.00 59.09 99 GLU A CA 1
ATOM 817 C C . GLU A 1 99 ? -16.065 -10.303 13.268 1.00 59.09 99 GLU A C 1
ATOM 819 O O . GLU A 1 99 ? -16.721 -10.132 14.301 1.00 59.09 99 GLU A O 1
ATOM 824 N N . LEU A 1 100 ? -14.865 -9.749 13.064 1.00 68.44 100 LEU A N 1
ATOM 825 C CA . LEU A 1 100 ? -14.415 -8.622 13.871 1.00 68.44 100 LEU A CA 1
ATOM 826 C C . LEU A 1 100 ? -15.552 -7.597 13.858 1.00 68.44 100 LEU A C 1
ATOM 828 O O . LEU A 1 100 ? -16.168 -7.384 12.808 1.00 68.44 100 LEU A O 1
ATOM 832 N N . GLY A 1 101 ? -15.878 -7.042 15.026 1.00 72.62 101 GLY A N 1
ATOM 833 C CA . GLY A 1 101 ? -16.928 -6.037 15.124 1.00 72.62 101 GLY A CA 1
ATOM 834 C C . GLY A 1 101 ? -16.662 -4.864 14.178 1.00 72.62 101 GLY A C 1
ATOM 835 O O . GLY A 1 101 ? -15.548 -4.686 13.678 1.00 72.62 101 GLY A O 1
ATOM 836 N N . GLU A 1 102 ? -17.681 -4.044 13.933 1.00 80.75 102 GLU A N 1
ATOM 837 C CA . GLU A 1 102 ? -17.484 -2.816 13.166 1.00 80.75 102 GLU A CA 1
ATOM 838 C C . GLU A 1 102 ? -16.417 -1.945 13.840 1.00 80.75 102 GLU A C 1
ATOM 840 O O . GLU A 1 102 ? -16.414 -1.758 15.061 1.00 80.75 102 GLU A O 1
ATOM 845 N N . TYR A 1 103 ? -15.493 -1.429 13.031 1.00 82.56 103 TYR A N 1
ATOM 846 C CA . TYR A 1 103 ? -14.526 -0.455 13.505 1.00 82.56 103 TYR A CA 1
ATOM 847 C C . TYR A 1 103 ? -15.227 0.876 13.755 1.00 82.56 103 TYR A C 1
ATOM 849 O O . TYR A 1 103 ? -15.881 1.418 12.864 1.00 82.56 103 TYR A O 1
ATOM 857 N N . VAL A 1 104 ? -15.055 1.415 14.954 1.00 87.81 104 VAL A N 1
ATOM 858 C CA . VAL A 1 104 ? -15.680 2.656 15.408 1.00 87.81 104 VAL A CA 1
ATOM 859 C C . VAL A 1 104 ? -14.641 3.568 16.059 1.00 87.81 104 VAL A C 1
ATOM 861 O O . VAL A 1 104 ? -13.566 3.130 16.473 1.00 87.81 104 VAL A O 1
ATOM 864 N N . SER A 1 105 ? -14.964 4.858 16.148 1.00 86.62 105 SER A N 1
ATOM 865 C CA . SER A 1 105 ? -14.185 5.849 16.903 1.00 86.62 105 SER A CA 1
ATOM 866 C C . SER A 1 105 ? -14.766 6.118 18.294 1.00 86.62 105 SER A C 1
ATOM 868 O O . SER A 1 105 ? -14.080 6.697 19.134 1.00 86.62 105 SER A O 1
ATOM 870 N N . LYS A 1 106 ? -16.016 5.703 18.557 1.00 93.06 106 LYS A N 1
ATOM 871 C CA . LYS A 1 106 ? -16.703 5.841 19.850 1.00 93.06 106 LYS A CA 1
ATOM 872 C C . LYS A 1 106 ? -17.617 4.649 20.119 1.00 93.06 106 LYS A C 1
ATOM 874 O O . LYS A 1 106 ? -18.279 4.174 19.199 1.00 93.06 106 LYS A O 1
ATOM 879 N N . ALA A 1 107 ? -17.687 4.207 21.371 1.00 96.12 107 ALA A N 1
ATOM 880 C CA . ALA A 1 107 ? -18.582 3.139 21.814 1.00 96.12 107 ALA A CA 1
ATOM 881 C C . ALA A 1 107 ? -18.922 3.273 23.306 1.00 96.12 107 ALA A C 1
ATOM 883 O O . ALA A 1 107 ? -18.201 3.925 24.059 1.00 96.12 107 ALA A O 1
ATOM 884 N N . GLU A 1 108 ? -20.010 2.627 23.720 1.00 97.12 108 GLU A N 1
ATOM 885 C CA . GLU A 1 108 ? -20.374 2.426 25.124 1.00 97.12 108 GLU A CA 1
ATOM 886 C C . GLU A 1 108 ? -20.642 0.926 25.312 1.00 97.12 108 GLU A C 1
ATOM 888 O O . GLU A 1 108 ? -21.608 0.400 24.755 1.00 97.12 108 GLU A O 1
ATOM 893 N N . VAL A 1 109 ? -19.745 0.215 26.000 1.00 96.31 109 VAL A N 1
ATOM 894 C CA . VAL A 1 109 ? -19.797 -1.251 26.148 1.00 96.31 109 VAL A CA 1
ATOM 895 C C . VAL A 1 109 ? -19.326 -1.649 27.537 1.00 96.31 109 VAL A C 1
ATOM 897 O O . VAL A 1 109 ? -18.346 -1.100 28.015 1.00 96.31 109 VAL A O 1
ATOM 900 N N . ASP A 1 110 ? -20.009 -2.608 28.159 1.00 96.50 110 ASP A N 1
ATOM 901 C CA . ASP A 1 110 ? -19.575 -3.254 29.404 1.00 96.50 110 ASP A CA 1
ATOM 902 C C . ASP A 1 110 ? -18.378 -4.165 29.104 1.00 96.50 110 ASP A C 1
ATOM 904 O O . ASP A 1 110 ? -18.537 -5.237 28.515 1.00 96.50 110 ASP A O 1
ATOM 908 N N . LEU A 1 111 ? -17.170 -3.670 29.383 1.00 95.62 111 LEU A N 1
ATOM 909 C CA . LEU A 1 111 ? -15.920 -4.362 29.081 1.00 95.62 111 LEU A CA 1
ATOM 910 C C . LEU A 1 111 ? -15.545 -5.371 30.173 1.00 95.62 111 LEU A C 1
ATOM 912 O O . LEU A 1 111 ? -14.878 -6.360 29.862 1.00 95.62 111 LEU A O 1
ATOM 916 N N . ASP A 1 112 ? -15.940 -5.129 31.429 1.00 94.81 112 ASP A N 1
ATOM 917 C CA . ASP A 1 112 ? -15.576 -5.973 32.577 1.00 94.81 112 ASP A CA 1
ATOM 918 C C . ASP A 1 112 ? -16.702 -6.876 33.110 1.00 94.81 112 ASP A C 1
ATOM 920 O O . ASP A 1 112 ? -16.479 -7.649 34.048 1.00 94.81 112 ASP A O 1
ATOM 924 N N . GLY A 1 113 ? -17.883 -6.825 32.491 1.00 94.56 113 GLY A N 1
ATOM 925 C CA . GLY A 1 113 ? -19.032 -7.662 32.823 1.00 94.56 113 GLY A CA 1
ATOM 926 C C . GLY A 1 113 ? -19.740 -7.244 34.115 1.00 94.56 113 GLY A C 1
ATOM 927 O O . GLY A 1 113 ? -20.492 -8.039 34.688 1.00 94.56 113 GLY A O 1
ATOM 928 N N . ASP A 1 114 ? -19.500 -6.031 34.633 1.00 95.31 114 ASP A N 1
ATOM 929 C CA . ASP A 1 114 ? -20.102 -5.553 35.886 1.00 95.31 114 ASP A CA 1
ATOM 930 C C . ASP A 1 114 ? -21.538 -5.006 35.727 1.00 95.31 114 ASP A C 1
ATOM 932 O O . ASP A 1 114 ? -22.182 -4.604 36.712 1.00 95.31 114 ASP A O 1
ATOM 936 N N . GLY A 1 115 ? -22.054 -5.017 34.495 1.00 95.75 115 GLY A N 1
ATOM 937 C CA . GLY A 1 115 ? -23.359 -4.508 34.099 1.00 95.75 115 GLY A CA 1
ATOM 938 C C . GLY A 1 115 ? -23.386 -3.005 33.819 1.00 95.75 115 GLY A C 1
ATOM 939 O O . GLY A 1 115 ? -24.477 -2.462 33.603 1.00 95.75 115 GLY A O 1
ATOM 940 N N . LYS A 1 116 ? -22.244 -2.303 33.859 1.00 95.81 116 LYS A N 1
ATOM 941 C CA . LYS A 1 116 ? -22.131 -0.877 33.525 1.00 95.81 116 LYS A CA 1
ATOM 942 C C . LYS A 1 116 ? -21.218 -0.701 32.319 1.00 95.81 116 LYS A C 1
ATOM 944 O O . LYS A 1 116 ? -20.098 -1.179 32.339 1.00 95.81 116 LYS A O 1
ATOM 949 N N . PRO A 1 117 ? -21.661 0.026 31.288 1.00 96.56 117 PRO A N 1
ATOM 950 C CA . PRO A 1 117 ? -20.832 0.208 30.117 1.00 96.56 117 PRO A CA 1
ATOM 951 C C . PRO A 1 117 ? -19.739 1.266 30.336 1.00 96.56 117 PRO A C 1
ATOM 953 O O . PRO A 1 117 ? -19.979 2.332 30.910 1.00 96.56 117 PRO A O 1
ATOM 956 N N . GLU A 1 118 ? -18.546 0.987 29.820 1.00 96.69 118 GLU A N 1
ATOM 957 C CA . GLU A 1 118 ? -17.443 1.928 29.669 1.00 96.69 118 GLU A CA 1
ATOM 958 C C . GLU A 1 118 ? -17.643 2.787 28.421 1.00 96.69 118 GLU A C 1
ATOM 960 O O . GLU A 1 118 ? -17.917 2.281 27.329 1.00 96.69 118 GLU A O 1
ATOM 965 N N . LYS A 1 119 ? -17.405 4.094 28.552 1.00 96.88 119 LYS A N 1
ATOM 966 C CA . LYS A 1 119 ? -17.317 5.003 27.407 1.00 96.88 119 LYS A CA 1
ATOM 967 C C . LYS A 1 119 ? -15.922 4.918 26.793 1.00 96.88 119 LYS A C 1
ATOM 969 O O . LYS A 1 119 ? -14.939 5.214 27.469 1.00 96.88 119 LYS A O 1
ATOM 974 N N . ILE A 1 120 ? -15.848 4.593 25.509 1.00 95.75 120 ILE A N 1
ATOM 975 C CA . ILE A 1 120 ? -14.606 4.464 24.742 1.00 95.75 120 ILE A CA 1
ATOM 976 C C . ILE A 1 120 ? -14.624 5.509 23.629 1.00 95.75 120 ILE A C 1
ATOM 978 O O . ILE A 1 120 ? -15.618 5.627 22.910 1.00 95.75 120 ILE A O 1
ATOM 982 N N . GLU A 1 121 ? -13.553 6.283 23.485 1.00 94.88 121 GLU A N 1
ATOM 983 C CA . GLU A 1 121 ? -13.480 7.374 22.511 1.00 94.88 121 GLU A CA 1
ATOM 984 C C . GLU A 1 121 ? -12.051 7.560 22.003 1.00 94.88 121 GLU A C 1
ATOM 986 O O . GLU A 1 121 ? -11.120 7.681 22.791 1.00 94.88 121 GLU A O 1
ATOM 991 N N . ILE A 1 122 ? -11.882 7.609 20.684 1.00 89.81 122 ILE A N 1
ATOM 992 C CA . ILE A 1 122 ? -10.653 8.075 20.046 1.00 89.81 122 ILE A CA 1
ATOM 993 C C . ILE A 1 122 ? -10.799 9.574 19.774 1.00 89.81 122 ILE A C 1
ATOM 995 O O . ILE A 1 122 ? -11.752 10.003 19.118 1.00 89.81 122 ILE A O 1
ATOM 999 N N . ILE A 1 123 ? -9.852 10.365 20.274 1.00 87.75 123 ILE A N 1
ATOM 1000 C CA . ILE A 1 123 ? -9.751 11.805 20.035 1.00 87.75 123 ILE A CA 1
ATOM 1001 C C . ILE A 1 123 ? -8.480 12.069 19.224 1.00 87.75 123 ILE A C 1
ATOM 1003 O O . ILE A 1 123 ? -7.382 11.764 19.694 1.00 87.75 123 ILE A O 1
ATOM 1007 N N . PRO A 1 124 ? -8.592 12.652 18.026 1.00 78.62 124 PRO A N 1
ATOM 1008 C CA . PRO A 1 124 ? -7.429 13.010 17.228 1.00 78.62 124 PRO A CA 1
ATOM 1009 C C . PRO A 1 124 ? -6.507 13.985 17.963 1.00 78.62 124 PRO A C 1
ATOM 1011 O O . PRO A 1 124 ? -6.969 14.987 18.520 1.00 78.62 124 PRO A O 1
ATOM 1014 N N . LYS A 1 125 ? -5.194 13.708 17.985 1.00 76.50 125 LYS A N 1
ATOM 1015 C CA . LYS A 1 125 ? -4.234 14.685 18.507 1.00 76.50 125 LYS A CA 1
ATOM 1016 C C . LYS A 1 125 ? -4.080 15.799 17.487 1.00 76.50 125 LYS A C 1
ATOM 1018 O O . LYS A 1 125 ? -3.647 15.597 16.358 1.00 76.50 125 LYS A O 1
ATOM 1023 N N . HIS A 1 126 ? -4.376 17.015 17.919 1.00 47.56 126 HIS A N 1
ATOM 1024 C CA . HIS A 1 126 ? -4.070 18.204 17.145 1.00 47.56 126 HIS A CA 1
ATOM 1025 C C . HIS A 1 126 ? -2.532 18.279 16.974 1.00 47.56 126 HIS A C 1
ATOM 1027 O O . HIS A 1 126 ? -1.821 18.457 17.962 1.00 47.56 126 HIS A O 1
ATOM 1033 N N . TRP A 1 127 ? -2.038 18.190 15.731 1.00 46.69 127 TRP A N 1
ATOM 1034 C CA . TRP A 1 127 ? -0.658 18.513 15.307 1.00 46.69 127 TRP A CA 1
ATOM 1035 C C . TRP A 1 127 ? 0.462 17.473 15.524 1.00 46.69 127 TRP A C 1
ATOM 1037 O O . TRP A 1 127 ? 1.632 17.824 15.377 1.00 46.69 127 TRP A O 1
ATOM 1047 N N . CYS A 1 128 ? 0.176 16.204 15.824 1.00 43.81 128 CYS A N 1
ATOM 1048 C CA . CYS A 1 128 ? 1.216 15.164 15.778 1.00 43.81 128 CYS A CA 1
ATOM 1049 C C . CYS A 1 128 ? 0.646 13.767 15.527 1.00 43.81 128 CYS A C 1
ATOM 1051 O O . CYS A 1 128 ? -0.477 13.471 15.920 1.00 43.81 128 CYS A O 1
ATOM 1053 N N . TRP A 1 129 ? 1.452 12.934 14.863 1.00 54.81 129 TRP A N 1
ATOM 1054 C CA . TRP A 1 129 ? 1.144 11.569 14.440 1.00 54.81 129 TRP A CA 1
ATOM 1055 C C . TRP A 1 129 ? 0.486 10.737 15.557 1.00 54.81 129 TRP A C 1
ATOM 1057 O O . TRP A 1 129 ? 1.136 10.382 16.544 1.00 54.81 129 TRP A O 1
ATOM 1067 N N . GLY A 1 130 ? -0.805 10.434 15.381 1.00 67.12 130 GLY A N 1
ATOM 1068 C CA . GLY A 1 130 ? -1.581 9.525 16.223 1.00 67.12 130 GLY A CA 1
ATOM 1069 C C . GLY A 1 130 ? -2.864 10.109 16.810 1.00 67.12 130 GLY A C 1
ATOM 1070 O O . GLY A 1 130 ? -3.041 11.319 16.894 1.00 67.12 130 GLY A O 1
ATOM 1071 N N . ASN A 1 131 ? -3.760 9.240 17.273 1.00 82.50 131 ASN A N 1
ATOM 1072 C CA . ASN A 1 131 ? -4.944 9.650 18.030 1.00 82.50 131 ASN A CA 1
ATOM 1073 C C . ASN A 1 131 ? -4.891 9.086 19.444 1.00 82.50 131 ASN A C 1
ATOM 1075 O O . ASN A 1 131 ? -4.364 7.997 19.656 1.00 82.50 131 ASN A O 1
ATOM 1079 N N . ASP A 1 132 ? -5.467 9.817 20.388 1.00 87.19 132 ASP A N 1
ATOM 1080 C CA . ASP A 1 132 ? -5.553 9.428 21.786 1.00 87.19 132 ASP A CA 1
ATOM 1081 C C . ASP A 1 132 ? -6.793 8.574 22.038 1.00 87.19 132 ASP A C 1
ATOM 1083 O O . ASP A 1 132 ? -7.914 8.986 21.747 1.00 87.19 132 ASP A O 1
ATOM 1087 N N . LEU A 1 133 ? -6.602 7.394 22.621 1.00 90.31 133 LEU A N 1
ATOM 1088 C CA . LEU A 1 133 ? -7.691 6.527 23.053 1.00 90.31 133 LEU A CA 1
ATOM 1089 C C . LEU A 1 133 ? -8.043 6.818 24.516 1.00 90.31 133 LEU A C 1
ATOM 1091 O O . LEU A 1 133 ? -7.179 6.812 25.393 1.00 90.31 133 LEU A O 1
ATOM 1095 N N . PHE A 1 134 ? -9.324 7.034 24.788 1.00 92.69 134 PHE A N 1
ATOM 1096 C CA . PHE A 1 134 ? -9.875 7.268 26.117 1.00 92.69 134 PHE A CA 1
ATOM 1097 C C . PHE A 1 134 ? -10.837 6.149 26.506 1.00 92.69 134 PHE A C 1
ATOM 1099 O O . PHE A 1 134 ? -11.686 5.754 25.707 1.00 92.69 134 PHE A O 1
ATOM 1106 N N . ILE A 1 135 ? -10.748 5.693 27.759 1.00 94.00 135 ILE A N 1
ATOM 1107 C CA . ILE A 1 135 ? -11.734 4.805 28.393 1.00 94.00 135 ILE A CA 1
ATOM 1108 C C . ILE A 1 135 ? -12.190 5.459 29.699 1.00 94.00 135 ILE A C 1
ATOM 1110 O O . ILE A 1 135 ? -11.370 5.713 30.584 1.00 94.00 135 ILE A O 1
ATOM 1114 N N . ASN A 1 136 ? -13.485 5.766 29.816 1.00 93.94 136 ASN A N 1
ATOM 1115 C CA . ASN A 1 136 ? -14.073 6.543 30.917 1.00 93.94 136 ASN A CA 1
ATOM 1116 C C . ASN A 1 136 ? -13.302 7.850 31.193 1.00 93.94 136 ASN A C 1
ATOM 1118 O O . ASN A 1 136 ? -12.906 8.130 32.325 1.00 93.94 136 ASN A O 1
ATOM 1122 N N . ASP A 1 137 ? -13.039 8.616 30.128 1.00 91.69 137 ASP A N 1
ATOM 1123 C CA . ASP A 1 137 ? -12.292 9.885 30.131 1.00 91.69 137 ASP A CA 1
ATOM 1124 C C . ASP A 1 137 ? -10.823 9.780 30.597 1.00 91.69 137 ASP A C 1
ATOM 1126 O O . ASP A 1 137 ? -10.135 10.791 30.761 1.00 91.69 137 ASP A O 1
ATOM 1130 N N . LYS A 1 138 ? -10.298 8.562 30.779 1.00 90.56 138 LYS A N 1
ATOM 1131 C CA . LYS A 1 138 ? -8.886 8.327 31.079 1.00 90.56 138 LYS A CA 1
ATOM 1132 C C . LYS A 1 138 ? -8.115 8.055 29.792 1.00 90.56 138 LYS A C 1
ATOM 1134 O O . LYS A 1 138 ? -8.393 7.072 29.108 1.00 90.56 138 LYS A O 1
ATOM 1139 N N . LEU A 1 139 ? -7.122 8.900 29.519 1.00 88.50 139 LEU A N 1
ATOM 1140 C CA . LEU A 1 139 ? -6.181 8.717 28.418 1.00 88.50 139 LEU A CA 1
ATOM 1141 C C . LEU A 1 139 ? -5.405 7.406 28.585 1.00 88.50 139 LEU A C 1
ATOM 1143 O O . LEU A 1 139 ? -4.848 7.131 29.654 1.00 88.50 139 LEU A O 1
ATOM 1147 N N . MET A 1 140 ? -5.339 6.628 27.513 1.00 86.88 140 MET A N 1
ATOM 1148 C CA . MET A 1 140 ? -4.422 5.512 27.381 1.00 86.88 140 MET A CA 1
ATOM 1149 C C . MET A 1 140 ? -3.097 6.005 26.805 1.00 86.88 140 MET A C 1
ATOM 1151 O O . MET A 1 140 ? -3.019 6.515 25.691 1.00 86.88 140 MET A O 1
ATOM 1155 N N . GLU A 1 141 ? -2.035 5.883 27.594 1.00 80.25 141 GLU A N 1
ATOM 1156 C CA . GLU A 1 141 ? -0.694 6.234 27.137 1.00 80.25 141 GLU A CA 1
ATOM 1157 C C . GLU A 1 141 ? -0.215 5.240 26.069 1.00 80.25 141 GLU A C 1
ATOM 1159 O O . GLU A 1 141 ? -0.491 4.042 26.146 1.00 80.25 141 GLU A O 1
ATOM 1164 N N . ASN A 1 142 ? 0.549 5.739 25.094 1.00 70.88 142 ASN A N 1
ATOM 1165 C CA . ASN A 1 142 ? 1.182 4.951 24.027 1.00 70.88 142 ASN A CA 1
ATOM 1166 C C . ASN A 1 142 ? 0.223 4.207 23.082 1.00 70.88 142 ASN A C 1
ATOM 1168 O O . ASN A 1 142 ? 0.639 3.281 22.388 1.00 70.88 142 ASN A O 1
ATOM 1172 N N . THR A 1 143 ? -1.038 4.626 22.999 1.00 71.88 143 THR A N 1
ATOM 1173 C CA . THR A 1 143 ? -1.970 4.144 21.976 1.00 71.88 143 THR A CA 1
ATOM 1174 C C . THR A 1 143 ? -2.207 5.237 20.954 1.00 71.88 143 THR A C 1
ATOM 1176 O O . THR A 1 143 ? -2.922 6.186 21.237 1.00 71.88 143 THR A O 1
ATOM 1179 N N . SER A 1 144 ? -1.570 5.114 19.792 1.00 75.06 144 SER A N 1
ATOM 1180 C CA . SER A 1 144 ? -1.796 5.966 18.622 1.00 75.06 144 SER A CA 1
ATOM 1181 C C . SER A 1 144 ? -2.695 5.220 17.638 1.00 75.06 144 SER A C 1
ATOM 1183 O O . SER A 1 144 ? -2.182 4.509 16.787 1.00 75.06 144 SER A O 1
ATOM 1185 N N . SER A 1 145 ? -4.016 5.326 17.745 1.00 75.56 145 SER A N 1
ATOM 1186 C CA . SER A 1 145 ? -4.919 4.433 16.997 1.00 75.56 145 SER A CA 1
ATOM 1187 C C . SER A 1 145 ? -5.922 5.156 16.125 1.00 75.56 145 SER A C 1
ATOM 1189 O O . SER A 1 145 ? -6.513 6.119 16.585 1.00 75.56 145 SER A O 1
ATOM 1191 N N . ASP A 1 146 ? -6.232 4.652 14.939 1.00 79.38 146 ASP A N 1
ATOM 1192 C CA . ASP A 1 146 ? -7.227 5.297 14.060 1.00 79.38 146 ASP A CA 1
ATOM 1193 C C . ASP A 1 146 ? -8.651 4.878 14.374 1.00 79.38 146 ASP A C 1
ATOM 1195 O O . ASP A 1 146 ? -9.605 5.642 14.234 1.00 79.38 146 ASP A O 1
ATOM 1199 N N . ARG A 1 147 ? -8.791 3.632 14.811 1.00 85.25 147 ARG A N 1
ATOM 1200 C CA . ARG A 1 147 ? -10.071 2.983 15.044 1.00 85.25 147 ARG A CA 1
ATOM 1201 C C . ARG A 1 147 ? -9.897 1.822 16.005 1.00 85.25 147 ARG A C 1
ATOM 1203 O O . ARG A 1 147 ? -8.813 1.245 16.121 1.00 85.25 147 ARG A O 1
ATOM 1210 N N . PHE A 1 148 ? -10.984 1.440 16.654 1.00 91.38 148 PHE A N 1
ATOM 1211 C CA . PHE A 1 148 ? -11.037 0.221 17.449 1.00 91.38 148 PHE A CA 1
ATOM 1212 C C . PHE A 1 148 ? -12.260 -0.603 17.073 1.00 91.38 148 PHE A C 1
ATOM 1214 O O . PHE A 1 148 ? -13.224 -0.081 16.521 1.00 91.38 148 PHE A O 1
ATOM 1221 N N . CYS A 1 149 ? -12.237 -1.891 17.387 1.00 92.12 149 CYS A N 1
ATOM 1222 C CA . CYS A 1 149 ? -13.438 -2.713 17.414 1.00 92.12 149 CYS A CA 1
ATOM 1223 C C . CYS A 1 149 ? -13.522 -3.461 18.744 1.00 92.12 149 CYS A C 1
ATOM 1225 O O . CYS A 1 149 ? -12.513 -3.740 19.399 1.00 92.12 149 CYS A O 1
ATOM 1227 N N . ILE A 1 150 ? -14.752 -3.752 19.147 1.00 93.94 150 ILE A N 1
ATOM 1228 C CA . ILE A 1 150 ? -15.046 -4.528 20.345 1.00 93.94 150 ILE A CA 1
ATOM 1229 C C . ILE A 1 150 ? -15.074 -5.992 19.939 1.00 93.94 150 ILE A C 1
ATOM 1231 O O . ILE A 1 150 ? -15.778 -6.370 18.997 1.00 93.94 150 ILE A O 1
ATOM 1235 N N . VAL A 1 151 ? -14.298 -6.807 20.640 1.00 93.69 151 VAL A N 1
ATOM 1236 C CA . VAL A 1 151 ? -14.205 -8.239 20.391 1.00 93.69 151 VAL A CA 1
ATOM 1237 C C . VAL A 1 151 ? -14.503 -9.009 21.667 1.00 93.69 151 VAL A C 1
ATOM 1239 O O . VAL A 1 151 ? -14.336 -8.508 22.771 1.00 93.69 151 VAL A O 1
ATOM 1242 N N . ASP A 1 152 ? -14.984 -10.230 21.501 1.00 94.62 152 ASP A N 1
ATOM 1243 C CA . ASP A 1 152 ? -15.279 -11.143 22.597 1.00 94.62 152 ASP A CA 1
ATOM 1244 C C . ASP A 1 152 ? -14.390 -12.371 22.411 1.00 94.62 152 ASP A C 1
ATOM 1246 O O . ASP A 1 152 ? -14.644 -13.198 21.521 1.00 94.62 152 ASP A O 1
ATOM 1250 N N . LEU A 1 153 ? -13.278 -12.417 23.154 1.00 94.62 153 LEU A N 1
ATOM 1251 C CA . LEU A 1 153 ? -12.312 -13.502 23.028 1.00 94.62 153 LEU A CA 1
ATOM 1252 C C . LEU A 1 153 ? -12.855 -14.818 23.600 1.00 94.62 153 LEU A C 1
ATOM 1254 O O . LEU A 1 153 ? -12.576 -15.872 23.019 1.00 94.62 153 LEU A O 1
ATOM 1258 N N . ASP A 1 154 ? -13.649 -14.768 24.673 1.00 95.75 154 ASP A N 1
ATOM 1259 C CA . ASP A 1 154 ? -14.247 -15.920 25.355 1.00 95.75 154 ASP A CA 1
ATOM 1260 C C . ASP A 1 154 ? -15.709 -15.645 25.743 1.00 95.75 154 ASP A C 1
ATOM 1262 O O . ASP A 1 154 ? -16.024 -15.144 26.816 1.00 95.75 154 ASP A O 1
ATOM 1266 N N . LYS A 1 155 ? -16.633 -16.111 24.901 1.00 94.19 155 LYS A N 1
ATOM 1267 C CA . LYS A 1 155 ? -18.082 -15.946 25.080 1.00 94.19 155 LYS A CA 1
ATOM 1268 C C . LYS A 1 155 ? -18.648 -16.675 26.297 1.00 94.19 155 LYS A C 1
ATOM 1270 O O . LYS A 1 155 ? -19.859 -16.615 26.524 1.00 94.19 155 LYS A O 1
ATOM 1275 N N . SER A 1 156 ? -17.842 -17.485 26.984 1.00 94.62 156 SER A N 1
ATOM 1276 C CA . SER A 1 156 ? -18.259 -18.148 28.217 1.00 94.62 156 SER A CA 1
ATOM 1277 C C . SER A 1 156 ? -18.164 -17.236 29.441 1.00 94.62 156 SER A C 1
ATOM 1279 O O . SER A 1 156 ? -18.738 -17.576 30.479 1.00 94.62 156 SER A O 1
ATOM 1281 N N . ASP A 1 157 ? -17.496 -16.088 29.306 1.00 94.62 157 ASP A N 1
ATOM 1282 C CA . ASP A 1 157 ? -17.472 -15.019 30.290 1.00 94.62 157 ASP A CA 1
ATOM 1283 C C . ASP A 1 157 ? -18.243 -13.773 29.808 1.00 94.62 157 ASP A C 1
ATOM 1285 O O . ASP A 1 157 ? -18.767 -13.712 28.691 1.00 94.62 157 ASP A O 1
ATOM 1289 N N . ASP A 1 158 ? -18.380 -12.796 30.703 1.00 93.94 158 ASP A N 1
ATOM 1290 C CA . ASP A 1 158 ? -19.077 -11.539 30.420 1.00 93.94 158 ASP A CA 1
ATOM 1291 C C . ASP A 1 158 ? -18.116 -10.423 29.957 1.00 93.94 158 ASP A C 1
ATOM 1293 O O . ASP A 1 158 ? -18.570 -9.327 29.635 1.00 93.94 158 ASP A O 1
ATOM 1297 N N . PHE A 1 159 ? -16.807 -10.687 29.870 1.00 94.81 159 PHE A N 1
ATOM 1298 C CA . PHE A 1 159 ? -15.802 -9.696 29.484 1.00 94.81 159 PHE A CA 1
ATOM 1299 C C . PHE A 1 159 ? -15.838 -9.412 27.983 1.00 94.81 159 PHE A C 1
ATOM 1301 O O . PHE A 1 159 ? -16.272 -10.228 27.164 1.00 94.81 159 PHE A O 1
ATOM 1308 N N . LYS A 1 160 ? -15.355 -8.227 27.612 1.00 94.50 160 LYS A N 1
ATOM 1309 C CA . LYS A 1 160 ? -15.097 -7.843 26.224 1.00 94.50 160 LYS A CA 1
ATOM 1310 C C . LYS A 1 160 ? -13.717 -7.207 26.126 1.00 94.50 160 LYS A C 1
ATOM 1312 O O . LYS A 1 160 ? -13.263 -6.490 27.016 1.00 94.50 160 LYS A O 1
ATOM 1317 N N . GLU A 1 161 ? -13.049 -7.447 25.011 1.00 95.00 161 GLU A N 1
ATOM 1318 C CA . GLU A 1 161 ? -11.743 -6.888 24.698 1.00 95.00 161 GLU A CA 1
ATOM 1319 C C . GLU A 1 161 ? -11.848 -5.801 23.631 1.00 95.00 161 GLU A C 1
ATOM 1321 O O . GLU A 1 161 ? -12.778 -5.734 22.823 1.00 95.00 161 GLU A O 1
ATOM 1326 N N . LEU A 1 162 ? -10.832 -4.950 23.609 1.00 91.75 162 LEU A N 1
ATOM 1327 C CA . LEU A 1 162 ? -10.678 -3.884 22.641 1.00 91.75 162 LEU A CA 1
ATOM 1328 C C . LEU A 1 162 ? -9.557 -4.240 21.667 1.00 91.75 162 LEU A C 1
ATOM 1330 O O . LEU A 1 162 ? -8.387 -4.254 22.052 1.00 91.75 162 LEU A O 1
ATOM 1334 N N . LEU A 1 163 ? -9.889 -4.493 20.402 1.00 89.75 163 LEU A N 1
ATOM 1335 C CA . LEU A 1 163 ? -8.895 -4.568 19.333 1.00 89.75 163 LEU A CA 1
ATOM 1336 C C . LEU A 1 163 ? -8.696 -3.167 18.754 1.00 89.75 163 LEU A C 1
ATOM 1338 O O . LEU A 1 163 ? -9.555 -2.637 18.049 1.00 89.75 163 LEU A O 1
ATOM 1342 N N . VAL A 1 164 ? -7.545 -2.583 19.054 1.00 86.88 164 VAL A N 1
ATOM 1343 C CA . VAL A 1 164 ? -7.146 -1.244 18.628 1.00 86.88 164 VAL A CA 1
ATOM 1344 C C . VAL A 1 164 ? -6.237 -1.379 17.415 1.00 86.88 164 VAL A C 1
ATOM 1346 O O . VAL A 1 164 ? -5.160 -1.965 17.519 1.00 86.88 164 VAL A O 1
ATOM 1349 N N . VAL A 1 165 ? -6.669 -0.855 16.269 1.00 81.81 165 VAL A N 1
ATOM 1350 C CA . VAL A 1 165 ? -5.952 -0.991 14.996 1.00 81.81 165 VAL A CA 1
ATOM 1351 C C . VAL A 1 165 ? -5.180 0.279 14.675 1.00 81.81 165 VAL A C 1
ATOM 1353 O O . VAL A 1 165 ? -5.685 1.395 14.815 1.00 81.81 165 VAL A O 1
ATOM 1356 N N . PHE A 1 166 ? -3.955 0.073 14.206 1.00 75.38 166 PHE A N 1
ATOM 1357 C CA . PHE A 1 166 ? -3.067 1.108 13.706 1.00 75.38 166 PHE A CA 1
ATOM 1358 C C . PHE A 1 166 ? -3.122 0.995 12.190 1.00 75.38 166 PHE A C 1
ATOM 1360 O O . PHE A 1 166 ? -2.731 -0.042 11.653 1.00 75.38 166 PHE A O 1
ATOM 1367 N N . SER A 1 167 ? -3.616 2.015 11.491 1.00 61.38 167 SER A N 1
ATOM 1368 C CA . SER A 1 167 ? -3.328 2.123 10.069 1.00 61.38 167 SER A CA 1
ATOM 1369 C C . SER A 1 167 ? -1.952 2.775 9.974 1.00 61.38 167 SER A C 1
ATOM 1371 O O . SER A 1 167 ? -1.822 3.961 10.279 1.00 61.38 167 SER A O 1
ATOM 1373 N N . PRO A 1 168 ? -0.876 2.055 9.605 1.00 52.38 168 PRO A N 1
ATOM 1374 C CA . PRO A 1 168 ? 0.329 2.749 9.186 1.00 52.38 168 PRO A CA 1
ATOM 1375 C C . PRO A 1 168 ? -0.065 3.576 7.957 1.00 52.38 168 PRO A C 1
ATOM 1377 O O . PRO A 1 168 ? -0.302 3.015 6.887 1.00 52.38 168 PRO A O 1
ATOM 1380 N N . TYR A 1 169 ? -0.185 4.894 8.137 1.00 47.59 169 TYR A N 1
ATOM 1381 C CA . TYR A 1 169 ? -0.769 5.870 7.203 1.00 47.59 169 TYR A CA 1
ATOM 1382 C C . TYR A 1 169 ? -0.207 5.865 5.769 1.00 47.59 169 TYR A C 1
ATOM 1384 O O . TYR A 1 169 ? -0.730 6.566 4.914 1.00 47.59 169 TYR A O 1
ATOM 1392 N N . PHE A 1 170 ? 0.794 5.039 5.457 1.00 42.91 170 PHE A N 1
ATOM 1393 C CA . PHE A 1 170 ? 1.479 5.028 4.166 1.00 42.91 170 PHE A CA 1
ATOM 1394 C C . PHE A 1 170 ? 1.583 3.663 3.484 1.00 42.91 170 PHE A C 1
ATOM 1396 O O . PHE A 1 170 ? 2.128 3.570 2.387 1.00 42.91 170 PHE A O 1
ATOM 1403 N N . THR A 1 171 ? 1.020 2.588 4.045 1.00 40.09 171 THR A N 1
ATOM 1404 C CA . THR A 1 171 ? 1.011 1.296 3.340 1.00 40.09 171 THR A CA 1
ATOM 1405 C C . THR A 1 171 ? -0.402 0.800 3.121 1.00 40.09 171 THR A C 1
ATOM 1407 O O . THR A 1 171 ? -0.882 -0.106 3.802 1.00 40.09 171 THR A O 1
ATOM 1410 N N . PHE A 1 172 ? -1.060 1.365 2.104 1.00 34.53 172 PHE A N 1
ATOM 1411 C CA . PHE A 1 172 ? -2.235 0.754 1.491 1.00 34.53 172 PHE A CA 1
ATOM 1412 C C . PHE A 1 172 ? -1.950 -0.747 1.290 1.00 34.53 172 PHE A C 1
ATOM 1414 O O . PHE A 1 172 ? -1.040 -1.107 0.546 1.00 34.53 172 PHE A O 1
ATOM 1421 N N . LYS A 1 173 ? -2.721 -1.607 1.968 1.00 39.59 173 LYS A N 1
ATOM 1422 C CA . LYS A 1 173 ? -2.753 -3.086 1.898 1.00 39.59 173 LYS A CA 1
ATOM 1423 C C . LYS A 1 173 ? -1.883 -3.936 2.834 1.00 39.59 173 LYS A C 1
ATOM 1425 O O . LYS A 1 173 ? -2.100 -5.149 2.820 1.00 39.59 173 LYS A O 1
ATOM 1430 N N . ARG A 1 174 ? -0.998 -3.415 3.690 1.00 45.72 174 ARG A N 1
ATOM 1431 C CA . ARG A 1 174 ? -0.414 -4.285 4.736 1.00 45.72 174 ARG A CA 1
ATOM 1432 C C . ARG A 1 174 ? -1.266 -4.220 5.992 1.00 45.72 174 ARG A C 1
ATOM 1434 O O . ARG A 1 174 ? -1.159 -3.295 6.777 1.00 45.72 174 ARG A O 1
ATOM 1441 N N . SER A 1 175 ? -2.180 -5.187 6.028 1.00 55.34 175 SER A N 1
ATOM 1442 C CA . SER A 1 175 ? -2.880 -5.744 7.176 1.00 55.34 175 SER A CA 1
ATOM 1443 C C . SER A 1 175 ? -2.987 -4.905 8.448 1.00 55.34 175 SER A C 1
ATOM 1445 O O . SER A 1 175 ? -1.985 -4.598 9.079 1.00 55.34 175 SER A O 1
ATOM 1447 N N . ASP A 1 176 ? -4.231 -4.677 8.876 1.00 63.50 176 ASP A N 1
ATOM 1448 C CA . ASP A 1 176 ? -4.624 -4.094 10.164 1.00 63.50 176 ASP A CA 1
ATOM 1449 C C . ASP A 1 176 ? -3.968 -4.835 11.353 1.00 63.50 176 ASP A C 1
ATOM 1451 O O . ASP A 1 176 ? -4.564 -5.709 11.988 1.00 63.50 176 ASP A O 1
ATOM 1455 N N . ALA A 1 177 ? -2.705 -4.528 11.640 1.00 77.06 177 ALA A N 1
ATOM 1456 C CA . ALA A 1 177 ? -2.033 -4.957 12.849 1.00 77.06 177 ALA A CA 1
ATOM 1457 C C . ALA A 1 177 ? -2.547 -4.083 13.996 1.00 77.06 177 ALA A C 1
ATOM 1459 O O . ALA A 1 177 ? -2.633 -2.858 13.892 1.00 77.06 177 ALA A O 1
ATOM 1460 N N . GLY A 1 178 ? -2.915 -4.726 15.097 1.00 84.50 178 GLY A N 1
ATOM 1461 C CA . GLY A 1 178 ? -3.494 -4.060 16.251 1.00 84.50 178 GLY A CA 1
ATOM 1462 C C . GLY A 1 178 ? -2.921 -4.564 17.561 1.00 84.50 178 GLY A C 1
ATOM 1463 O O . GLY A 1 178 ? -2.302 -5.627 17.622 1.00 84.50 178 GLY A O 1
ATOM 1464 N N . PHE A 1 179 ? -3.146 -3.805 18.626 1.00 89.75 179 PHE A N 1
ATOM 1465 C CA . PHE A 1 179 ? -3.007 -4.316 19.985 1.00 89.75 179 PHE A CA 1
ATOM 1466 C C . PHE A 1 179 ? -4.387 -4.715 20.495 1.00 89.75 179 PHE A C 1
ATOM 1468 O O . PHE A 1 179 ? -5.384 -4.042 20.230 1.00 89.75 179 PHE A O 1
ATOM 1475 N N . VAL A 1 180 ? -4.438 -5.814 21.239 1.00 91.00 180 VAL A N 1
ATOM 1476 C CA . VAL A 1 180 ? -5.640 -6.212 21.971 1.00 91.00 180 VAL A CA 1
ATOM 1477 C C . VAL A 1 180 ? -5.470 -5.772 23.407 1.00 91.00 180 VAL A C 1
ATOM 1479 O O . VAL A 1 180 ? -4.445 -6.075 24.019 1.00 91.00 180 VAL A O 1
ATOM 1482 N N . TYR A 1 181 ? -6.473 -5.100 23.950 1.00 93.31 181 TYR A N 1
ATOM 1483 C CA . TYR A 1 181 ? -6.526 -4.697 25.345 1.00 93.31 181 TYR A CA 1
ATOM 1484 C C . TYR A 1 181 ? -7.711 -5.347 26.047 1.00 93.31 181 TYR A C 1
ATOM 1486 O O . TYR A 1 181 ? -8.767 -5.549 25.454 1.00 93.31 181 TYR A O 1
ATOM 1494 N N . THR A 1 182 ? -7.534 -5.637 27.328 1.00 93.19 182 THR A N 1
ATOM 1495 C CA . THR A 1 182 ? -8.600 -6.051 28.240 1.00 93.19 182 THR A CA 1
ATOM 1496 C C . THR A 1 182 ? -8.833 -4.934 29.256 1.00 93.19 182 THR A C 1
ATOM 1498 O O . THR A 1 182 ? -7.884 -4.230 29.627 1.00 93.19 182 THR A O 1
ATOM 1501 N N . TYR A 1 183 ? -10.076 -4.747 29.700 1.00 91.31 183 TYR A N 1
ATOM 1502 C CA . TYR A 1 183 ? -10.395 -3.868 30.823 1.00 91.31 183 TYR A CA 1
ATOM 1503 C C . TYR A 1 183 ? -10.647 -4.735 32.053 1.00 91.31 183 TYR A C 1
ATOM 1505 O O . TYR A 1 183 ? -11.711 -5.315 32.221 1.00 91.31 183 TYR A O 1
ATOM 1513 N N . PHE A 1 184 ? -9.637 -4.865 32.908 1.00 85.81 184 PHE A N 1
ATOM 1514 C CA . PHE A 1 184 ? -9.679 -5.765 34.053 1.00 85.81 184 PHE A CA 1
ATOM 1515 C C . PHE A 1 184 ? -9.242 -5.033 35.318 1.00 85.81 184 PHE A C 1
ATOM 1517 O O . PHE A 1 184 ? -8.250 -4.304 35.327 1.00 85.81 184 PHE A O 1
ATOM 1524 N N . ASN A 1 185 ? -9.994 -5.189 36.413 1.00 84.38 185 ASN A N 1
ATOM 1525 C CA . ASN A 1 185 ? -9.754 -4.473 37.673 1.00 84.38 185 ASN A CA 1
ATOM 1526 C C . ASN A 1 185 ? -9.657 -2.942 37.503 1.00 84.38 185 ASN A C 1
ATOM 1528 O O . ASN A 1 185 ? -8.834 -2.284 38.151 1.00 84.38 185 ASN A O 1
ATOM 1532 N N . LYS A 1 186 ? -10.496 -2.366 36.628 1.00 85.19 186 LYS A N 1
ATOM 1533 C CA . LYS A 1 186 ? -10.500 -0.932 36.276 1.00 85.19 186 LYS A CA 1
ATOM 1534 C C . LYS A 1 186 ? -9.184 -0.433 35.671 1.00 85.19 186 LYS A C 1
ATOM 1536 O O . LYS A 1 186 ? -8.850 0.755 35.766 1.00 85.19 186 LYS A O 1
ATOM 1541 N N . LYS A 1 187 ? -8.407 -1.339 35.084 1.00 88.50 187 LYS A N 1
ATOM 1542 C CA . LYS A 1 187 ? -7.178 -1.045 34.355 1.00 88.50 187 LYS A CA 1
ATOM 1543 C C . LYS A 1 187 ? -7.302 -1.576 32.943 1.00 88.50 187 LYS A C 1
ATOM 1545 O O . LYS A 1 187 ? -7.844 -2.651 32.726 1.00 88.50 187 LYS A O 1
ATOM 1550 N N . VAL A 1 188 ? -6.767 -0.808 32.006 1.00 89.75 188 VAL A N 1
ATOM 1551 C CA . VAL A 1 188 ? -6.604 -1.262 30.633 1.00 89.75 188 VAL A CA 1
ATOM 1552 C C . VAL A 1 188 ? -5.219 -1.863 30.528 1.00 89.75 188 VAL A C 1
ATOM 1554 O O . VAL A 1 188 ? -4.236 -1.186 30.837 1.00 89.75 188 VAL A O 1
ATOM 1557 N N . GLU A 1 189 ? -5.139 -3.122 30.130 1.00 90.81 189 GLU A N 1
ATOM 1558 C CA . GLU A 1 189 ? -3.868 -3.821 29.990 1.00 90.81 189 GLU A CA 1
ATOM 1559 C C . GLU A 1 189 ? -3.807 -4.525 28.635 1.00 90.81 189 GLU A C 1
ATOM 1561 O O . GLU A 1 189 ? -4.820 -5.057 28.175 1.00 90.81 189 GLU A O 1
ATOM 1566 N N . PRO A 1 190 ? -2.640 -4.540 27.973 1.00 91.94 190 PRO A N 1
ATOM 1567 C CA . PRO A 1 190 ? -2.489 -5.275 26.731 1.00 91.94 190 PRO A CA 1
ATOM 1568 C C . PRO A 1 190 ? -2.617 -6.775 27.009 1.00 91.94 190 PRO A C 1
ATOM 1570 O O . PRO A 1 190 ? -2.007 -7.297 27.942 1.00 91.94 190 PRO A O 1
ATOM 1573 N N . VAL A 1 191 ? -3.395 -7.480 26.196 1.00 92.62 191 VAL A N 1
ATOM 1574 C CA . VAL A 1 191 ? -3.545 -8.941 26.270 1.00 92.62 191 VAL A CA 1
ATOM 1575 C C . VAL A 1 191 ? -2.285 -9.637 25.718 1.00 92.62 191 VAL A C 1
ATOM 1577 O O . VAL A 1 191 ? -2.000 -10.779 26.076 1.00 92.62 191 VAL A O 1
ATOM 1580 N N . LEU A 1 192 ? -1.502 -8.923 24.894 1.00 90.50 192 LEU A N 1
ATOM 1581 C CA . LEU A 1 192 ? -0.182 -9.295 24.371 1.00 90.50 192 LEU A CA 1
ATOM 1582 C C . LEU A 1 192 ? 0.763 -8.090 24.361 1.00 90.50 192 LEU A C 1
ATOM 1584 O O . LEU A 1 192 ? 0.369 -7.006 23.944 1.00 90.50 192 LEU A O 1
ATOM 1588 N N . ASP A 1 193 ? 2.040 -8.308 24.674 1.00 86.31 193 ASP A N 1
ATOM 1589 C CA . ASP A 1 193 ? 3.081 -7.261 24.668 1.00 86.31 193 ASP A CA 1
ATOM 1590 C C . ASP A 1 193 ? 3.592 -6.893 23.257 1.00 86.31 193 ASP A C 1
ATOM 1592 O O . ASP A 1 193 ? 4.621 -6.236 23.101 1.00 86.31 193 ASP A O 1
ATOM 1596 N N . LYS A 1 194 ? 2.898 -7.334 22.203 1.00 86.00 194 LYS A N 1
ATOM 1597 C CA . LYS A 1 194 ? 3.231 -7.064 20.799 1.00 86.00 194 LYS A CA 1
ATOM 1598 C C . LYS A 1 194 ? 1.967 -6.805 19.987 1.00 86.00 194 LYS A C 1
ATOM 1600 O O . LYS A 1 194 ? 0.903 -7.331 20.316 1.00 86.00 194 LYS A O 1
ATOM 1605 N N . SER A 1 195 ? 2.096 -6.040 18.905 1.00 85.50 195 SER A N 1
ATOM 1606 C CA . SER A 1 195 ? 1.016 -5.919 17.931 1.00 85.50 195 SER A CA 1
ATOM 1607 C C . SER A 1 195 ? 0.859 -7.239 17.181 1.00 85.50 195 SER A C 1
ATOM 1609 O O . SER A 1 195 ? 1.821 -7.975 16.937 1.00 85.50 195 SER A O 1
ATOM 1611 N N . ILE A 1 196 ? -0.381 -7.565 16.847 1.00 85.31 196 ILE A N 1
ATOM 1612 C CA . ILE A 1 196 ? -0.745 -8.782 16.138 1.00 85.31 196 ILE A CA 1
ATOM 1613 C C . ILE A 1 196 ? -1.729 -8.455 15.031 1.00 85.31 196 ILE A C 1
ATOM 1615 O O . ILE A 1 196 ? -2.597 -7.597 15.166 1.00 85.31 196 ILE A O 1
ATOM 1619 N N . GLN A 1 197 ? -1.621 -9.187 13.934 1.00 86.25 197 GLN A N 1
ATOM 1620 C CA . GLN A 1 197 ? -2.637 -9.164 12.903 1.00 86.25 197 GLN A CA 1
ATOM 1621 C C . GLN A 1 197 ? -3.650 -10.268 13.201 1.00 86.25 197 GLN A C 1
ATOM 1623 O O . GLN A 1 197 ? -3.411 -11.434 12.890 1.00 86.25 197 GLN A O 1
ATOM 1628 N N . ILE A 1 198 ? -4.782 -9.929 13.816 1.00 84.62 198 ILE A N 1
ATOM 1629 C CA . ILE A 1 198 ? -5.822 -10.926 14.086 1.00 84.62 198 ILE A CA 1
ATOM 1630 C C . ILE A 1 198 ? -6.447 -11.368 12.770 1.00 84.62 198 ILE A C 1
ATOM 1632 O O . ILE A 1 198 ? -7.026 -10.578 12.033 1.00 84.62 198 ILE A O 1
ATOM 1636 N N . THR A 1 199 ? -6.359 -12.666 12.499 1.00 81.25 199 THR A N 1
ATOM 1637 C CA . THR A 1 199 ? -7.075 -13.288 11.380 1.00 81.25 199 THR A CA 1
ATOM 1638 C C . THR A 1 199 ? -8.413 -13.844 11.822 1.00 81.25 199 THR A C 1
ATOM 1640 O O . THR A 1 199 ? -9.349 -13.890 11.025 1.00 81.25 199 THR A O 1
ATOM 1643 N N . ARG A 1 200 ? -8.508 -14.292 13.084 1.00 82.75 200 ARG A N 1
ATOM 1644 C CA . ARG A 1 200 ? -9.708 -14.945 13.591 1.00 82.75 200 ARG A CA 1
ATOM 1645 C C . ARG A 1 200 ? -9.781 -15.011 15.113 1.00 82.75 200 ARG A C 1
ATOM 1647 O O . ARG A 1 200 ? -8.785 -15.287 15.773 1.00 82.75 200 ARG A O 1
ATOM 1654 N N . ILE A 1 201 ? -11.000 -14.873 15.631 1.00 87.62 201 ILE A N 1
ATOM 1655 C CA . ILE A 1 201 ? -11.371 -15.095 17.033 1.00 87.62 201 ILE A CA 1
ATOM 1656 C C . ILE A 1 201 ? -12.460 -16.172 17.067 1.00 87.62 201 ILE A C 1
ATOM 1658 O O . ILE A 1 201 ? -13.405 -16.130 16.271 1.00 87.62 201 ILE A O 1
ATOM 1662 N N . MET A 1 202 ? -12.305 -17.159 17.947 1.00 86.44 202 MET A N 1
ATOM 1663 C CA . MET A 1 202 ? -13.228 -18.296 18.066 1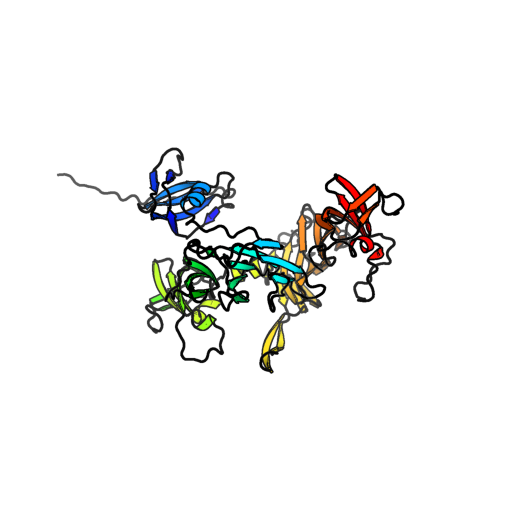.00 86.44 202 MET A CA 1
ATOM 1664 C C . MET A 1 202 ? -14.349 -18.060 19.082 1.00 86.44 202 MET A C 1
ATOM 1666 O O . MET A 1 202 ? -15.433 -18.627 18.932 1.00 86.44 202 MET A O 1
ATOM 1670 N N . GLY A 1 203 ? -14.111 -17.201 20.078 1.00 90.12 203 GLY A N 1
ATOM 1671 C CA . GLY A 1 203 ? -15.037 -16.956 21.185 1.00 90.12 203 GLY A CA 1
ATOM 1672 C C . GLY A 1 203 ? -15.001 -18.035 22.271 1.00 90.12 203 GLY A C 1
ATOM 1673 O O . GLY A 1 203 ? -15.944 -18.123 23.043 1.00 90.12 203 GLY A O 1
ATOM 1674 N N . ASP A 1 204 ? -13.970 -18.879 22.302 1.00 91.06 204 ASP A N 1
ATOM 1675 C CA . ASP A 1 204 ? -13.684 -19.880 23.344 1.00 91.06 204 ASP A CA 1
ATOM 1676 C C . ASP A 1 204 ? -12.286 -19.662 23.964 1.00 91.06 204 ASP A C 1
ATOM 1678 O O . ASP A 1 204 ? -11.630 -20.597 24.423 1.00 91.06 204 ASP A O 1
ATOM 1682 N N . GLY A 1 205 ? -11.784 -18.428 23.878 1.00 93.81 205 GLY A N 1
ATOM 1683 C CA . GLY A 1 205 ? -10.430 -18.034 24.249 1.00 93.81 205 GLY A CA 1
ATOM 1684 C C . GLY A 1 205 ? -9.387 -18.241 23.146 1.00 93.81 205 GLY A C 1
ATOM 1685 O O . GLY A 1 205 ? -8.278 -17.721 23.268 1.00 93.81 205 GLY A O 1
ATOM 1686 N N . LEU A 1 206 ? -9.688 -18.965 22.057 1.00 92.69 206 LEU A N 1
ATOM 1687 C CA . LEU A 1 206 ? -8.727 -19.165 20.968 1.00 92.69 206 LEU A CA 1
ATOM 1688 C C . LEU A 1 206 ? -8.697 -17.995 19.978 1.00 92.69 206 LEU A C 1
ATOM 1690 O O . LEU A 1 206 ? -9.715 -17.602 19.396 1.00 92.69 206 LEU A O 1
ATOM 1694 N N . VAL A 1 207 ? -7.484 -17.514 19.705 1.00 91.81 207 VAL A N 1
ATOM 1695 C CA . VAL A 1 207 ? -7.208 -16.430 18.754 1.00 91.81 207 VAL A CA 1
ATOM 1696 C C . VAL A 1 207 ? -6.159 -16.884 17.749 1.00 91.81 207 VAL A C 1
ATOM 1698 O O . VAL A 1 207 ? -5.150 -17.483 18.114 1.00 91.81 207 VAL A O 1
ATOM 1701 N N . TYR A 1 208 ? -6.391 -16.604 16.470 1.00 87.56 208 TYR A N 1
ATOM 1702 C CA . TYR A 1 208 ? -5.453 -16.891 15.391 1.00 87.56 208 TYR A CA 1
ATOM 1703 C C . TYR A 1 208 ? -4.924 -15.586 14.814 1.00 87.56 208 TYR A C 1
ATOM 1705 O O . TYR A 1 208 ? -5.688 -14.739 14.333 1.00 87.56 208 TYR A O 1
ATOM 1713 N N . CYS A 1 209 ? -3.607 -15.449 14.806 1.00 88.12 209 CYS A N 1
ATOM 1714 C CA . CYS A 1 209 ? -2.917 -14.248 14.363 1.00 88.12 209 CYS A CA 1
ATOM 1715 C C . CYS A 1 209 ? -2.041 -14.572 13.159 1.00 88.12 209 CYS A C 1
ATOM 1717 O O . CYS A 1 209 ? -1.352 -15.587 13.154 1.00 88.12 209 CYS A O 1
ATOM 1719 N N . GLN A 1 210 ? -2.029 -13.711 12.149 1.00 84.12 210 GLN A N 1
ATOM 1720 C CA . GLN A 1 210 ? -1.062 -13.810 11.069 1.00 84.12 210 GLN A CA 1
ATOM 1721 C C . GLN A 1 210 ? 0.295 -13.328 11.577 1.00 84.12 210 GLN A C 1
ATOM 1723 O O . GLN A 1 210 ? 0.432 -12.231 12.118 1.00 84.12 210 GLN A O 1
ATOM 1728 N N . LYS A 1 211 ? 1.301 -14.175 11.396 1.00 83.38 211 LYS A N 1
ATOM 1729 C CA . LYS A 1 211 ? 2.707 -13.866 11.608 1.00 83.38 211 LYS A CA 1
ATOM 1730 C C . LYS A 1 211 ? 3.347 -13.658 10.249 1.00 83.38 211 LYS A C 1
ATOM 1732 O O . LYS A 1 211 ? 3.356 -14.573 9.424 1.00 83.38 211 LYS A O 1
ATOM 1737 N N . ASN A 1 212 ? 3.912 -12.480 10.033 1.00 81.12 212 ASN A N 1
ATOM 1738 C CA . ASN A 1 212 ? 4.746 -12.238 8.865 1.00 81.12 212 ASN A CA 1
ATOM 1739 C C . ASN A 1 212 ? 6.035 -13.052 9.013 1.00 81.12 212 ASN A C 1
ATOM 1741 O O . ASN A 1 212 ? 6.748 -12.928 10.010 1.00 81.12 212 ASN A O 1
ATOM 1745 N N . LEU A 1 213 ? 6.293 -13.927 8.046 1.00 79.88 213 LEU A N 1
ATOM 1746 C CA . LEU A 1 213 ? 7.550 -14.657 7.933 1.00 79.88 213 LEU A CA 1
ATOM 1747 C C . LEU A 1 213 ? 8.451 -13.918 6.936 1.00 79.88 213 LEU A C 1
ATOM 1749 O O . LEU A 1 213 ? 7.946 -13.111 6.157 1.00 79.88 213 LEU A O 1
ATOM 1753 N N . PRO A 1 214 ? 9.767 -14.203 6.899 1.00 79.62 214 PRO A N 1
ATOM 1754 C CA . PRO A 1 214 ? 10.621 -13.632 5.862 1.00 79.62 214 PRO A CA 1
ATOM 1755 C C . PRO A 1 214 ? 10.127 -13.925 4.438 1.00 79.62 214 PRO A C 1
ATOM 1757 O O . PRO A 1 214 ? 10.281 -13.088 3.559 1.00 79.62 214 PRO A O 1
ATOM 1760 N N . VAL A 1 215 ? 9.489 -15.085 4.226 1.00 79.25 215 VAL A N 1
ATOM 1761 C CA . VAL A 1 215 ? 8.775 -15.407 2.988 1.00 79.25 215 VAL A CA 1
ATOM 1762 C C . VAL A 1 215 ? 7.368 -15.886 3.308 1.00 79.25 215 VAL A C 1
ATOM 1764 O O . VAL A 1 215 ? 7.168 -16.959 3.883 1.00 79.25 215 VAL A O 1
ATOM 1767 N N . GLY A 1 216 ? 6.387 -15.085 2.898 1.00 78.75 216 GLY A N 1
ATOM 1768 C CA . GLY A 1 216 ? 4.972 -15.348 3.120 1.00 78.75 216 GLY A CA 1
ATOM 1769 C C . GLY A 1 216 ? 4.529 -15.060 4.553 1.00 78.75 216 GLY A C 1
ATOM 1770 O O . GLY A 1 216 ? 5.038 -14.171 5.235 1.00 78.75 216 GLY A O 1
ATOM 1771 N N . SER A 1 217 ? 3.541 -15.813 5.020 1.00 78.38 217 SER A N 1
ATOM 1772 C CA . SER A 1 217 ? 2.985 -15.641 6.357 1.00 78.38 217 SER A CA 1
ATOM 1773 C C . SER A 1 217 ? 2.520 -16.961 6.945 1.00 78.38 217 SER A C 1
ATOM 1775 O O . SER A 1 217 ? 2.122 -17.869 6.218 1.00 78.38 217 SER A O 1
ATOM 1777 N N . ALA A 1 218 ? 2.525 -17.030 8.266 1.00 78.88 218 ALA A N 1
ATOM 1778 C CA . ALA A 1 218 ? 2.022 -18.142 9.050 1.00 78.88 218 ALA A CA 1
ATOM 1779 C C . ALA A 1 218 ? 0.832 -17.718 9.908 1.00 78.88 218 ALA A C 1
ATOM 1781 O O . ALA A 1 218 ? 0.582 -16.529 10.087 1.00 78.88 218 ALA A O 1
ATOM 1782 N N . ILE A 1 219 ? 0.137 -18.696 10.482 1.00 82.12 219 ILE A N 1
ATOM 1783 C CA . ILE A 1 219 ? -0.866 -18.462 11.518 1.00 82.12 219 ILE A CA 1
ATOM 1784 C C . ILE A 1 219 ? -0.294 -18.917 12.864 1.00 82.12 219 ILE A C 1
ATOM 1786 O O . ILE A 1 219 ? -0.024 -20.102 13.057 1.00 82.12 219 ILE A O 1
ATOM 1790 N N . GLU A 1 220 ? -0.109 -17.979 13.789 1.00 87.25 220 GLU A N 1
ATOM 1791 C CA . GLU A 1 220 ? 0.115 -18.249 15.209 1.00 87.25 220 GLU A CA 1
ATOM 1792 C C . GLU A 1 220 ? -1.233 -18.493 15.894 1.00 87.25 220 GLU A C 1
ATOM 1794 O O . GLU A 1 220 ? -2.236 -17.847 15.578 1.00 87.25 220 GLU A O 1
ATOM 1799 N N . LYS A 1 221 ? -1.259 -19.431 16.843 1.00 90.19 221 LYS A N 1
ATOM 1800 C CA . LYS A 1 221 ? -2.439 -19.727 17.652 1.00 90.19 221 LYS A CA 1
ATOM 1801 C C . LYS A 1 221 ? -2.176 -19.301 19.087 1.00 90.19 221 LYS A C 1
ATOM 1803 O O . LYS A 1 221 ? -1.159 -19.666 19.663 1.00 90.19 221 LYS A O 1
ATOM 1808 N N . TYR A 1 222 ? -3.120 -18.583 19.664 1.00 94.50 222 TYR A N 1
ATOM 1809 C CA . TYR A 1 222 ? -3.093 -18.127 21.040 1.00 94.50 222 TYR A CA 1
ATOM 1810 C C . TYR A 1 222 ? -4.299 -18.669 21.800 1.00 94.50 222 TYR A C 1
ATOM 1812 O O . TYR A 1 222 ? -5.343 -18.936 21.200 1.00 94.50 222 TYR A O 1
ATOM 1820 N N . ILE A 1 223 ? -4.147 -18.824 23.112 1.00 96.00 223 ILE A N 1
ATOM 1821 C CA . ILE A 1 223 ? -5.235 -19.134 24.037 1.00 96.00 223 ILE A CA 1
ATOM 1822 C C . ILE A 1 223 ? -5.267 -18.112 25.165 1.00 96.00 223 ILE A C 1
ATOM 1824 O O . ILE A 1 223 ? -4.229 -17.785 25.741 1.00 96.00 223 ILE A O 1
ATOM 1828 N N . LEU A 1 224 ? -6.453 -17.589 25.450 1.00 96.38 224 LEU A N 1
ATOM 1829 C CA . LEU A 1 224 ? -6.679 -16.668 26.550 1.00 96.38 224 LEU A CA 1
ATOM 1830 C C . LEU A 1 224 ? -6.559 -17.422 27.877 1.00 96.38 224 LEU A C 1
ATOM 1832 O O . LEU A 1 224 ? -7.230 -18.426 28.103 1.00 96.38 224 LEU A O 1
ATOM 1836 N N . ASP A 1 225 ? -5.690 -16.937 28.752 1.00 95.94 225 ASP A N 1
ATOM 1837 C CA . ASP A 1 225 ? -5.677 -17.318 30.156 1.00 95.94 225 ASP A CA 1
ATOM 1838 C C . ASP A 1 225 ? -6.651 -16.415 30.913 1.00 95.94 225 ASP A C 1
ATOM 1840 O O . ASP A 1 225 ? -6.406 -15.222 31.088 1.00 95.94 225 ASP A O 1
ATOM 1844 N N . ASN A 1 226 ? -7.766 -16.992 31.356 1.00 92.75 226 ASN A N 1
ATOM 1845 C CA . ASN A 1 226 ? -8.839 -16.254 32.014 1.00 92.75 226 ASN A CA 1
ATOM 1846 C C . ASN A 1 226 ? -8.454 -15.708 33.397 1.00 92.75 226 ASN A C 1
ATOM 1848 O O . ASN A 1 226 ? -9.093 -14.762 33.854 1.00 92.75 226 ASN A O 1
ATOM 1852 N N . GLU A 1 227 ? -7.423 -16.249 34.059 1.00 91.31 227 GLU A N 1
ATOM 1853 C CA . GLU A 1 227 ? -6.961 -15.728 35.351 1.00 91.31 227 GLU A CA 1
ATOM 1854 C C . GLU A 1 227 ? -6.116 -14.464 35.173 1.00 91.31 227 GLU A C 1
ATOM 1856 O O . GLU A 1 227 ? -6.275 -13.493 35.915 1.00 91.31 227 GLU A O 1
ATOM 1861 N N . THR A 1 228 ? -5.215 -14.469 34.187 1.00 93.31 228 THR A N 1
ATOM 1862 C CA . THR A 1 228 ? -4.292 -13.350 33.931 1.00 93.31 228 THR A CA 1
ATOM 1863 C C . THR A 1 228 ? -4.805 -12.362 32.886 1.00 93.31 228 THR A C 1
ATOM 1865 O O . THR A 1 228 ? -4.259 -11.264 32.765 1.00 93.31 228 THR A O 1
ATOM 1868 N N . ARG A 1 229 ? -5.839 -12.747 32.130 1.00 93.38 229 ARG A N 1
ATOM 1869 C CA . ARG A 1 229 ? -6.344 -12.059 30.933 1.00 93.38 229 ARG A CA 1
ATOM 1870 C C . ARG A 1 229 ? -5.237 -11.774 29.914 1.00 93.38 229 ARG A C 1
ATOM 1872 O O . ARG A 1 229 ? -5.216 -10.715 29.289 1.00 93.38 229 ARG A O 1
ATOM 1879 N N . LYS A 1 230 ? -4.295 -12.711 29.757 1.00 95.75 230 LYS A N 1
ATOM 1880 C CA . LYS A 1 230 ? -3.228 -12.664 28.745 1.00 95.75 230 LYS A CA 1
ATOM 1881 C C . LYS A 1 230 ? -3.414 -13.774 27.720 1.00 95.75 230 LYS A C 1
ATOM 1883 O O . LYS A 1 230 ? -3.870 -14.866 28.046 1.00 95.75 230 LYS A O 1
ATOM 1888 N N . LEU A 1 231 ? -3.040 -13.504 26.475 1.00 95.50 231 LEU A N 1
ATOM 1889 C CA . LEU A 1 231 ? -3.000 -14.516 25.425 1.00 95.50 231 LEU A CA 1
ATOM 1890 C C . LEU A 1 231 ? -1.649 -15.225 25.486 1.00 95.50 231 LEU A C 1
ATOM 1892 O O . LEU A 1 231 ? -0.600 -14.620 25.279 1.00 95.50 231 LEU A O 1
ATOM 1896 N N . ASN A 1 232 ? -1.681 -16.530 25.716 1.00 95.06 232 ASN A N 1
ATOM 1897 C CA . ASN A 1 232 ? -0.497 -17.372 25.681 1.00 95.06 232 ASN A CA 1
ATOM 1898 C C . ASN A 1 232 ? -0.354 -17.995 24.295 1.00 95.06 232 ASN A C 1
ATOM 1900 O O . ASN A 1 232 ? -1.319 -18.538 23.750 1.00 95.06 232 ASN A O 1
ATOM 1904 N N . LEU A 1 233 ? 0.845 -17.911 23.715 1.00 92.50 233 LEU A N 1
ATOM 1905 C CA . LEU A 1 233 ? 1.146 -18.586 22.457 1.00 92.50 233 LEU A CA 1
ATOM 1906 C C . LEU A 1 233 ? 1.032 -20.099 22.672 1.00 92.50 233 LEU A C 1
ATOM 1908 O O . LEU A 1 233 ? 1.673 -20.658 23.559 1.00 92.50 233 LEU A O 1
ATOM 1912 N N . ILE A 1 234 ? 0.238 -20.768 21.842 1.00 91.38 234 ILE A N 1
ATOM 1913 C CA . ILE A 1 234 ? 0.281 -22.222 21.723 1.00 91.38 234 ILE A CA 1
ATOM 1914 C C . ILE A 1 234 ? 1.453 -22.527 20.796 1.00 91.38 234 ILE A C 1
ATOM 1916 O O . ILE A 1 234 ? 1.342 -22.363 19.579 1.00 91.38 234 ILE A O 1
ATOM 1920 N N . GLU A 1 235 ? 2.583 -22.912 21.389 1.00 87.44 235 GLU A N 1
ATOM 1921 C CA . GLU A 1 235 ? 3.813 -23.200 20.656 1.00 87.44 235 GLU A CA 1
ATOM 1922 C C . GLU A 1 235 ? 3.567 -24.234 19.553 1.00 87.44 235 GLU A C 1
ATOM 1924 O O . GLU A 1 235 ? 2.962 -25.291 19.759 1.00 87.44 235 GLU A O 1
ATOM 1929 N N . ALA A 1 236 ? 4.035 -23.892 18.358 1.00 78.50 236 ALA A N 1
ATOM 1930 C CA . ALA A 1 236 ? 4.062 -24.774 17.213 1.00 78.50 236 ALA A CA 1
ATOM 1931 C C . ALA A 1 236 ? 5.497 -24.814 16.697 1.00 78.50 236 ALA A C 1
ATOM 1933 O O . ALA A 1 236 ? 6.031 -23.794 16.265 1.00 78.50 236 ALA A O 1
ATOM 1934 N N . ASP A 1 237 ? 6.090 -26.005 16.689 1.00 78.50 237 ASP A N 1
ATOM 1935 C CA . ASP A 1 237 ? 7.449 -26.211 16.177 1.00 78.50 237 ASP A CA 1
ATOM 1936 C C . ASP A 1 237 ? 7.545 -25.930 14.672 1.00 78.50 237 ASP A C 1
ATOM 1938 O O . ASP A 1 237 ? 8.628 -25.846 14.108 1.00 78.50 237 ASP A O 1
ATOM 1942 N N . THR A 1 238 ? 6.422 -25.868 13.954 1.00 83.56 238 THR A N 1
ATOM 1943 C CA . THR A 1 238 ? 6.418 -25.704 12.501 1.00 83.56 238 THR A CA 1
ATOM 1944 C C . THR A 1 238 ? 5.163 -24.981 12.035 1.00 83.56 238 THR A C 1
ATOM 1946 O O . THR A 1 238 ? 4.039 -25.363 12.359 1.00 83.56 238 THR A O 1
ATOM 1949 N N . PHE A 1 239 ? 5.367 -23.964 11.208 1.00 82.75 239 PHE A N 1
ATOM 1950 C CA . PHE A 1 239 ? 4.332 -23.183 10.551 1.00 82.75 239 PHE A CA 1
ATOM 1951 C C . PHE A 1 239 ? 4.158 -23.656 9.110 1.00 82.75 239 PHE A C 1
ATOM 1953 O O . PHE A 1 239 ? 5.134 -23.732 8.376 1.00 82.75 239 PHE A O 1
ATOM 1960 N N . TYR A 1 240 ? 2.937 -23.938 8.668 1.00 77.44 240 TYR A N 1
ATOM 1961 C CA . TYR A 1 240 ? 2.678 -24.316 7.274 1.00 77.44 240 TYR A CA 1
ATOM 1962 C C . TYR A 1 240 ? 2.365 -23.075 6.438 1.00 77.44 240 TYR A C 1
ATOM 1964 O O . TYR A 1 240 ? 1.542 -22.260 6.851 1.00 77.44 240 TYR A O 1
ATOM 1972 N N . THR A 1 241 ? 3.004 -22.940 5.274 1.00 75.81 241 THR A N 1
ATOM 1973 C CA . THR A 1 241 ? 2.839 -21.769 4.392 1.00 75.81 241 THR A CA 1
ATOM 1974 C C . THR A 1 241 ? 2.171 -22.138 3.067 1.00 75.81 241 THR A C 1
ATOM 1976 O O . THR A 1 241 ? 1.260 -21.439 2.640 1.00 75.81 241 THR A O 1
ATOM 1979 N N . ASN A 1 242 ? 2.566 -23.261 2.452 1.00 75.50 242 ASN A N 1
ATOM 1980 C CA . ASN A 1 242 ? 2.118 -23.720 1.125 1.00 75.50 242 ASN A CA 1
ATOM 1981 C C . ASN A 1 242 ? 2.226 -22.648 0.022 1.00 75.50 242 ASN A C 1
ATOM 1983 O O . ASN A 1 242 ? 1.393 -22.592 -0.881 1.00 75.50 242 ASN A O 1
ATOM 1987 N N . LEU A 1 243 ? 3.249 -21.796 0.096 1.00 77.69 243 LEU A N 1
ATOM 1988 C CA . LEU A 1 243 ? 3.466 -20.721 -0.869 1.00 77.69 243 LEU A CA 1
ATOM 1989 C C . LEU A 1 243 ? 4.199 -21.255 -2.104 1.00 77.69 243 LEU A C 1
ATOM 1991 O O . LEU A 1 243 ? 5.293 -21.800 -1.968 1.00 77.69 243 LEU A O 1
ATOM 1995 N N . GLU A 1 244 ? 3.630 -21.078 -3.294 1.00 83.19 244 GLU A N 1
ATOM 1996 C CA . GLU A 1 244 ? 4.328 -21.339 -4.559 1.00 83.19 244 GLU A CA 1
ATOM 1997 C C . GLU A 1 244 ? 5.176 -20.129 -4.964 1.00 83.19 244 GLU A C 1
ATOM 1999 O O . GLU A 1 244 ? 4.713 -18.992 -4.885 1.00 83.19 244 GLU A O 1
ATOM 2004 N N . ILE A 1 245 ? 6.423 -20.366 -5.371 1.00 87.38 245 ILE A N 1
ATOM 2005 C CA . ILE A 1 245 ? 7.372 -19.309 -5.728 1.00 87.38 245 ILE A CA 1
ATOM 2006 C C . ILE A 1 245 ? 8.330 -19.759 -6.831 1.00 87.38 245 ILE A C 1
ATOM 2008 O O . ILE A 1 245 ? 8.741 -20.921 -6.877 1.00 87.38 245 ILE A O 1
ATOM 2012 N N . THR A 1 246 ? 8.698 -18.831 -7.714 1.00 89.31 246 THR A N 1
ATOM 2013 C CA . THR A 1 246 ? 9.666 -19.069 -8.790 1.00 89.31 246 THR A CA 1
ATOM 2014 C C . THR A 1 246 ? 11.083 -18.784 -8.307 1.00 89.31 246 THR A C 1
ATOM 2016 O O . THR A 1 246 ? 11.349 -17.781 -7.643 1.00 89.31 246 THR A O 1
ATOM 2019 N N . VAL A 1 247 ? 12.011 -19.669 -8.654 1.00 92.94 247 VAL A N 1
ATOM 2020 C CA . VAL A 1 247 ? 13.424 -19.553 -8.289 1.00 92.94 247 VAL A CA 1
ATOM 2021 C C . VAL A 1 247 ? 14.179 -18.703 -9.307 1.00 92.94 247 VAL A C 1
ATOM 2023 O O . VAL A 1 247 ? 14.118 -18.965 -10.504 1.00 92.94 247 VAL A O 1
ATOM 2026 N N . LYS A 1 248 ? 14.920 -17.701 -8.832 1.00 90.12 248 LYS A N 1
ATOM 2027 C CA . LYS A 1 248 ? 15.796 -16.836 -9.634 1.00 90.12 248 LYS A CA 1
ATOM 2028 C C . LYS A 1 248 ? 17.157 -17.488 -9.875 1.00 90.12 248 LYS A C 1
ATOM 2030 O O . LYS A 1 248 ? 17.583 -17.605 -11.018 1.00 90.12 248 LYS A O 1
ATOM 2035 N N . ASP A 1 249 ? 17.799 -17.967 -8.811 1.00 93.19 249 ASP A N 1
ATOM 2036 C CA . ASP A 1 249 ? 19.140 -18.561 -8.847 1.00 93.19 249 ASP A CA 1
ATOM 2037 C C . ASP A 1 249 ? 19.154 -19.945 -8.193 1.00 93.19 249 ASP A C 1
ATOM 2039 O O . ASP A 1 249 ? 18.411 -20.219 -7.252 1.00 93.19 249 ASP A O 1
ATOM 2043 N N . SER A 1 250 ? 20.027 -20.842 -8.658 1.00 97.12 250 SER A N 1
ATOM 2044 C CA . SER A 1 250 ? 20.076 -22.210 -8.127 1.00 97.12 250 SER A CA 1
ATOM 2045 C C . SER A 1 250 ? 20.444 -22.253 -6.644 1.00 97.12 250 SER A C 1
ATOM 2047 O O . SER A 1 250 ? 21.324 -21.501 -6.219 1.00 97.12 250 SER A O 1
ATOM 2049 N N . PHE A 1 251 ? 19.892 -23.188 -5.869 1.00 97.75 251 PHE A N 1
ATOM 2050 C CA . PHE A 1 251 ? 20.325 -23.473 -4.492 1.00 97.75 251 PHE A CA 1
ATOM 2051 C C . PHE A 1 251 ? 20.065 -24.919 -4.078 1.00 97.75 251 PHE A C 1
ATOM 2053 O O . PHE A 1 251 ? 19.252 -25.608 -4.682 1.00 97.75 251 PHE A O 1
ATOM 2060 N N . SER A 1 252 ? 20.755 -25.389 -3.041 1.00 97.88 252 SER A N 1
ATOM 2061 C CA . SER A 1 252 ? 20.680 -26.787 -2.613 1.00 97.88 252 SER A CA 1
ATOM 2062 C C . SER A 1 252 ? 19.668 -26.986 -1.486 1.00 97.88 252 SER A C 1
ATOM 2064 O O . SER A 1 252 ? 19.675 -26.255 -0.495 1.00 97.88 252 SER A O 1
ATOM 2066 N N . LEU A 1 253 ? 18.848 -28.032 -1.594 1.00 97.88 253 LEU A N 1
ATOM 2067 C CA . LEU A 1 253 ? 18.048 -28.549 -0.486 1.00 97.88 253 LEU A CA 1
ATOM 2068 C C . LEU A 1 253 ? 18.837 -29.602 0.284 1.00 97.88 253 LEU A C 1
ATOM 2070 O O . LEU A 1 253 ? 19.548 -30.416 -0.301 1.00 97.88 253 LEU A O 1
ATOM 2074 N N . GLN A 1 254 ? 18.660 -29.641 1.597 1.00 97.88 254 GLN A N 1
ATOM 2075 C CA . GLN A 1 254 ? 19.214 -30.645 2.497 1.00 97.88 254 GLN A CA 1
ATOM 2076 C C . GLN A 1 254 ? 18.170 -31.714 2.822 1.00 97.88 254 GLN A C 1
ATOM 2078 O O . GLN A 1 254 ? 16.966 -31.459 2.850 1.00 97.88 254 GLN A O 1
ATOM 2083 N N . THR A 1 255 ? 18.626 -32.930 3.116 1.00 95.62 255 THR A N 1
ATOM 2084 C CA . THR A 1 255 ? 17.724 -34.022 3.532 1.00 95.62 255 THR A CA 1
ATOM 2085 C C . THR A 1 255 ? 17.080 -33.770 4.899 1.00 95.62 255 THR A C 1
ATOM 2087 O O . THR A 1 255 ? 15.958 -34.210 5.150 1.00 95.62 255 THR A O 1
ATOM 2090 N N . LYS A 1 256 ? 17.785 -33.062 5.788 1.00 94.44 256 LYS A N 1
ATOM 2091 C CA . LYS A 1 256 ? 17.352 -32.678 7.136 1.00 94.44 256 LYS A CA 1
ATOM 2092 C C . LYS A 1 256 ? 17.945 -31.318 7.489 1.00 94.44 256 LYS A C 1
ATOM 2094 O O . LYS A 1 256 ? 19.037 -30.998 7.022 1.00 94.44 256 LYS A O 1
ATOM 2099 N N . MET A 1 257 ? 17.262 -30.576 8.357 1.00 92.88 257 MET A N 1
ATOM 2100 C CA . MET A 1 257 ? 17.798 -29.339 8.928 1.00 92.88 257 MET A CA 1
ATOM 2101 C C . MET A 1 257 ? 19.152 -29.574 9.598 1.00 92.88 257 MET A C 1
ATOM 2103 O O . MET A 1 257 ? 19.366 -30.624 10.210 1.00 92.88 257 MET A O 1
ATOM 2107 N N . ASN A 1 258 ? 20.042 -28.585 9.507 1.00 87.81 258 ASN A N 1
ATOM 2108 C CA . ASN A 1 258 ? 21.378 -28.610 10.106 1.00 87.81 258 ASN A CA 1
ATOM 2109 C C . ASN A 1 258 ? 22.254 -29.792 9.647 1.00 87.81 258 ASN A C 1
ATOM 2111 O O . ASN A 1 258 ? 23.122 -30.252 10.392 1.00 87.81 258 ASN A O 1
ATOM 2115 N N . THR A 1 259 ? 22.054 -30.304 8.426 1.00 89.12 259 THR A N 1
ATOM 2116 C CA . THR A 1 259 ? 22.909 -31.361 7.864 1.00 89.12 259 THR A CA 1
ATOM 2117 C C . THR A 1 259 ? 23.596 -30.895 6.592 1.00 89.12 259 THR A C 1
ATOM 2119 O O . THR A 1 259 ? 22.997 -30.273 5.732 1.00 89.12 259 THR A O 1
ATOM 2122 N N . GLN A 1 260 ? 24.857 -31.266 6.392 1.00 90.94 260 GLN A N 1
ATOM 2123 C CA . GLN A 1 260 ? 25.549 -30.967 5.129 1.00 90.94 260 GLN A CA 1
ATOM 2124 C C . GLN A 1 260 ? 25.138 -31.912 3.981 1.00 90.94 260 GLN A C 1
ATOM 2126 O O . GLN A 1 260 ? 25.708 -31.859 2.894 1.00 90.94 260 GLN A O 1
ATOM 2131 N N . GLN A 1 261 ? 24.171 -32.809 4.209 1.00 96.69 261 GLN A N 1
ATOM 2132 C CA . GLN A 1 261 ? 23.739 -33.784 3.215 1.00 96.69 261 GLN A CA 1
ATOM 2133 C C . GLN A 1 261 ? 22.732 -33.156 2.248 1.00 96.69 261 GLN A C 1
ATOM 2135 O O . GLN A 1 261 ? 21.538 -33.065 2.549 1.00 96.69 261 GLN A O 1
ATOM 2140 N N . ILE A 1 262 ? 23.228 -32.790 1.066 1.00 97.31 262 ILE A N 1
ATOM 2141 C CA . ILE A 1 262 ? 22.430 -32.286 -0.054 1.00 97.31 262 ILE A CA 1
ATOM 2142 C C . ILE A 1 262 ? 21.485 -33.391 -0.555 1.00 97.31 262 ILE A C 1
ATOM 2144 O O . ILE A 1 262 ? 21.909 -34.517 -0.821 1.00 97.31 262 ILE A O 1
ATOM 2148 N N . LEU A 1 263 ? 20.197 -33.064 -0.657 1.00 97.25 263 LEU A N 1
ATOM 2149 C CA . LEU A 1 263 ? 19.148 -33.886 -1.258 1.00 97.25 263 LEU A CA 1
ATOM 2150 C C . LEU A 1 263 ? 19.120 -33.694 -2.779 1.00 97.25 263 LEU A C 1
ATOM 2152 O O . LEU A 1 263 ? 19.177 -34.668 -3.526 1.00 97.25 263 LEU A O 1
ATOM 2156 N N . CYS A 1 264 ? 19.004 -32.444 -3.221 1.00 97.81 264 CYS A N 1
ATOM 2157 C CA . CYS A 1 264 ? 18.981 -32.044 -4.624 1.00 97.81 264 CYS A CA 1
ATOM 2158 C C . CYS A 1 264 ? 19.265 -30.546 -4.752 1.00 97.81 264 CYS A C 1
ATOM 2160 O O . CYS A 1 264 ? 19.078 -29.798 -3.791 1.00 97.81 264 CYS A O 1
ATOM 2162 N N . ASP A 1 265 ? 19.641 -30.114 -5.951 1.00 98.00 265 ASP A N 1
ATOM 2163 C CA . ASP A 1 265 ? 19.669 -28.700 -6.309 1.00 98.00 265 ASP A CA 1
ATOM 2164 C C . ASP A 1 265 ? 18.329 -28.288 -6.926 1.00 98.00 265 ASP A C 1
ATOM 2166 O O . ASP A 1 265 ? 17.709 -29.044 -7.679 1.00 98.00 265 ASP A O 1
ATOM 2170 N N . VAL A 1 266 ? 17.884 -27.091 -6.570 1.00 97.69 266 VAL A N 1
ATOM 2171 C CA . VAL A 1 266 ? 16.773 -26.368 -7.181 1.00 97.69 266 VAL A CA 1
ATOM 2172 C C . VAL A 1 266 ? 17.355 -25.468 -8.261 1.00 97.69 266 VAL A C 1
ATOM 2174 O O . VAL A 1 266 ? 18.356 -24.793 -8.012 1.00 97.69 266 VAL A O 1
ATOM 2177 N N . ASN A 1 267 ? 16.770 -25.473 -9.455 1.00 97.56 267 ASN A N 1
ATOM 2178 C CA . ASN A 1 267 ? 17.300 -24.753 -10.609 1.00 97.56 267 ASN A CA 1
ATOM 2179 C C . ASN A 1 267 ? 16.577 -23.412 -10.814 1.00 97.56 267 ASN A C 1
ATOM 2181 O O . ASN A 1 267 ? 15.423 -23.269 -10.406 1.00 97.56 267 ASN A O 1
ATOM 2185 N N . PRO A 1 268 ? 17.212 -22.436 -11.489 1.00 96.06 268 PRO A N 1
ATOM 2186 C CA . PRO A 1 268 ? 16.529 -21.236 -11.959 1.00 96.06 268 PRO A CA 1
ATOM 2187 C C . PRO A 1 268 ? 15.269 -21.580 -12.760 1.00 96.06 268 PRO A C 1
ATOM 2189 O O . PRO A 1 268 ? 15.284 -22.491 -13.591 1.00 96.06 268 PRO A O 1
ATOM 2192 N N . ASN A 1 269 ? 14.211 -20.803 -12.549 1.00 91.75 269 ASN A N 1
ATOM 2193 C CA . ASN A 1 269 ? 12.862 -20.950 -13.101 1.00 91.75 269 ASN A CA 1
ATOM 2194 C C . ASN A 1 269 ? 12.053 -22.158 -12.596 1.00 91.75 269 ASN A C 1
ATOM 2196 O O . ASN A 1 269 ? 10.924 -22.351 -13.053 1.00 91.75 269 ASN A O 1
ATOM 2200 N N . ASP A 1 270 ? 12.567 -22.956 -11.653 1.00 96.50 270 ASP A N 1
ATOM 2201 C CA . ASP A 1 270 ? 11.729 -23.942 -10.966 1.00 96.50 270 ASP A CA 1
ATOM 2202 C C . ASP A 1 270 ? 10.635 -23.218 -10.160 1.00 96.50 270 ASP A C 1
ATOM 2204 O O . ASP A 1 270 ? 10.910 -22.244 -9.458 1.00 96.50 270 ASP A O 1
ATOM 2208 N N . VAL A 1 271 ? 9.400 -23.724 -10.223 1.00 91.31 271 VAL A N 1
ATOM 2209 C CA . VAL A 1 271 ? 8.305 -23.308 -9.332 1.00 91.31 271 VAL A CA 1
ATOM 2210 C C . VAL A 1 271 ? 8.277 -24.260 -8.142 1.00 91.31 271 VAL A C 1
ATOM 2212 O O . VAL A 1 271 ? 7.859 -25.415 -8.256 1.00 91.31 271 VAL A O 1
ATOM 2215 N N . ILE A 1 272 ? 8.775 -23.797 -7.003 1.00 95.12 272 ILE A N 1
ATOM 2216 C CA . ILE A 1 272 ? 8.819 -24.568 -5.760 1.00 95.12 272 ILE A CA 1
ATOM 2217 C C . ILE A 1 272 ? 7.636 -24.220 -4.861 1.00 95.12 272 ILE A C 1
ATOM 2219 O O . ILE A 1 272 ? 7.075 -23.133 -4.948 1.00 95.12 272 ILE A O 1
ATOM 2223 N N . THR A 1 273 ? 7.292 -25.120 -3.944 1.00 88.31 273 THR A N 1
ATOM 2224 C CA . THR A 1 273 ? 6.353 -24.840 -2.853 1.00 88.31 273 THR A CA 1
ATOM 2225 C C . THR A 1 273 ? 7.114 -24.767 -1.535 1.00 88.31 273 THR A C 1
ATOM 2227 O O . THR A 1 273 ? 7.720 -25.756 -1.114 1.00 88.31 273 THR A O 1
ATOM 2230 N N . LEU A 1 274 ? 7.053 -23.635 -0.841 1.00 90.19 274 LEU A N 1
ATOM 2231 C CA . LEU A 1 274 ? 7.417 -23.550 0.569 1.00 90.19 274 LEU A CA 1
ATOM 2232 C C . LEU A 1 274 ? 6.292 -24.227 1.356 1.00 90.19 274 LEU A C 1
ATOM 2234 O O . LEU A 1 274 ? 5.184 -23.713 1.426 1.00 90.19 274 LEU A O 1
ATOM 2238 N N . VAL A 1 275 ? 6.535 -25.427 1.872 1.00 85.12 275 VAL A N 1
ATOM 2239 C CA . VAL A 1 275 ? 5.521 -26.242 2.561 1.00 85.12 275 VAL A CA 1
ATOM 2240 C C . VAL A 1 275 ? 5.368 -25.777 4.002 1.00 85.12 275 VAL A C 1
ATOM 2242 O O . VAL A 1 275 ? 4.257 -25.578 4.495 1.00 85.12 275 VAL A O 1
ATOM 2245 N N . ALA A 1 276 ? 6.502 -25.610 4.672 1.00 87.31 276 ALA A N 1
ATOM 2246 C CA . ALA A 1 276 ? 6.569 -25.311 6.086 1.00 87.31 276 ALA A CA 1
ATOM 2247 C C . ALA A 1 276 ? 7.788 -24.448 6.414 1.00 87.31 276 ALA A C 1
ATOM 2249 O O . ALA A 1 276 ? 8.762 -24.416 5.666 1.00 87.31 276 ALA A O 1
ATOM 2250 N N . CYS A 1 277 ? 7.731 -23.778 7.554 1.00 91.06 277 CYS A N 1
ATOM 2251 C CA . CYS A 1 277 ? 8.771 -22.940 8.109 1.00 91.06 277 CYS A CA 1
ATOM 2252 C C . CYS A 1 277 ? 8.926 -23.260 9.598 1.00 91.06 277 CYS A C 1
ATOM 2254 O O . CYS A 1 277 ? 7.937 -23.400 10.314 1.00 91.06 277 CYS A O 1
ATOM 2256 N N . THR A 1 278 ? 10.155 -23.370 10.075 1.00 90.62 278 THR A N 1
ATOM 2257 C CA . THR A 1 278 ? 10.481 -23.554 11.491 1.00 90.62 278 THR A CA 1
ATOM 2258 C C . THR A 1 278 ? 11.573 -22.580 11.880 1.00 90.62 278 THR A C 1
ATOM 2260 O O . THR A 1 278 ? 12.437 -22.242 11.071 1.00 90.62 278 THR A O 1
ATOM 2263 N N . ILE A 1 279 ? 11.529 -22.132 13.128 1.00 86.56 279 ILE A N 1
ATOM 2264 C CA . ILE A 1 279 ? 12.566 -21.291 13.718 1.00 86.56 279 ILE A CA 1
ATOM 2265 C C . ILE A 1 279 ? 13.469 -22.228 14.508 1.00 86.56 279 ILE A C 1
ATOM 2267 O O . ILE A 1 279 ? 12.982 -22.991 15.338 1.00 86.56 279 ILE A O 1
ATOM 2271 N N . VAL A 1 280 ? 14.765 -22.225 14.216 1.00 86.19 280 VAL A N 1
ATOM 2272 C CA . VAL A 1 280 ? 15.737 -22.994 14.998 1.00 86.19 280 VAL A CA 1
ATOM 2273 C C . VAL A 1 280 ? 16.355 -22.044 16.011 1.00 86.19 280 VAL A C 1
ATOM 2275 O O . VAL A 1 280 ? 16.964 -21.052 15.620 1.00 86.19 280 VAL A O 1
ATOM 2278 N N . GLU A 1 281 ? 16.191 -22.333 17.303 1.00 78.12 281 GLU A N 1
ATOM 2279 C CA . GLU A 1 281 ? 16.846 -21.556 18.356 1.00 78.12 281 GLU A CA 1
ATOM 2280 C C . GLU A 1 281 ? 18.362 -21.548 18.131 1.00 78.12 281 GLU A C 1
ATOM 2282 O O . GLU A 1 281 ? 19.005 -22.598 18.026 1.00 78.12 281 GLU A O 1
ATOM 2287 N N . SER A 1 282 ? 18.933 -20.350 18.043 1.00 71.19 282 SER A N 1
ATOM 2288 C CA . SER A 1 282 ? 20.375 -20.162 18.030 1.00 71.19 282 SER A CA 1
ATOM 2289 C C . SER A 1 282 ? 20.849 -19.798 19.426 1.00 71.19 282 SER A C 1
ATOM 2291 O O . SER A 1 282 ? 20.238 -18.985 20.112 1.00 71.19 282 SER A O 1
ATOM 2293 N N . ASN A 1 283 ? 21.977 -20.380 19.830 1.00 71.00 283 ASN A N 1
ATOM 2294 C CA . ASN A 1 283 ? 22.681 -19.975 21.047 1.00 71.00 283 ASN A CA 1
ATOM 2295 C C . ASN A 1 283 ? 23.504 -18.690 20.845 1.00 71.00 283 ASN A C 1
ATOM 2297 O O . ASN A 1 283 ? 24.154 -18.233 21.786 1.00 71.00 283 ASN A O 1
ATOM 2301 N N . GLU A 1 284 ? 23.548 -18.144 19.627 1.00 67.94 284 GLU A N 1
ATOM 2302 C CA . GLU A 1 284 ? 24.237 -16.886 19.349 1.00 67.94 284 GLU A CA 1
ATOM 2303 C C . GLU A 1 284 ? 23.367 -15.690 19.774 1.00 67.94 284 GLU A C 1
ATOM 2305 O O . GLU A 1 284 ? 22.151 -15.721 19.574 1.00 67.94 284 GLU A O 1
ATOM 2310 N N . PRO A 1 285 ? 23.963 -14.649 20.388 1.00 58.00 285 PRO A N 1
ATOM 2311 C CA . PRO A 1 285 ? 23.237 -13.448 20.785 1.00 58.00 285 PRO A CA 1
ATOM 2312 C C . PRO A 1 285 ? 22.541 -12.815 19.574 1.00 58.00 285 PRO A C 1
ATOM 2314 O O . PRO A 1 285 ? 23.119 -12.722 18.492 1.00 58.00 285 PRO A O 1
ATOM 2317 N N . VAL A 1 286 ? 21.285 -12.408 19.780 1.00 53.72 286 VAL A N 1
ATOM 2318 C CA . VAL A 1 286 ? 20.313 -11.942 18.772 1.00 53.72 286 VAL A CA 1
ATOM 2319 C C . VAL A 1 286 ? 20.646 -10.525 18.270 1.00 53.72 286 VAL A C 1
ATOM 2321 O O . VAL A 1 286 ? 19.785 -9.652 18.223 1.00 53.72 286 VAL A O 1
ATOM 2324 N N . ASP A 1 287 ? 21.904 -10.279 17.913 1.00 51.84 287 ASP A N 1
ATOM 2325 C CA . ASP A 1 287 ? 22.350 -8.993 17.363 1.00 51.84 287 ASP A CA 1
ATOM 2326 C C . ASP A 1 287 ? 22.219 -8.951 15.826 1.00 51.84 287 ASP A C 1
ATOM 2328 O O . ASP A 1 287 ? 22.287 -7.881 15.224 1.00 51.84 287 ASP A O 1
ATOM 2332 N N . SER A 1 288 ? 21.981 -10.093 15.162 1.00 52.22 288 SER A N 1
ATOM 2333 C CA . SER A 1 288 ? 21.719 -10.163 13.718 1.00 52.22 288 SER A CA 1
ATOM 2334 C C . SER A 1 288 ? 20.240 -10.401 13.418 1.00 52.22 288 SER A C 1
ATOM 2336 O O . SER A 1 288 ? 19.623 -11.293 14.000 1.00 52.22 288 SER A O 1
ATOM 2338 N N . TYR A 1 289 ? 19.699 -9.613 12.482 1.00 56.62 289 TYR A N 1
ATOM 2339 C CA . TYR A 1 289 ? 18.356 -9.692 11.900 1.00 56.62 289 TYR A CA 1
ATOM 2340 C C . TYR A 1 289 ? 17.702 -11.080 12.014 1.00 56.62 289 TYR A C 1
ATOM 2342 O O . TYR A 1 289 ? 18.226 -12.074 11.515 1.00 56.62 289 TYR A O 1
ATOM 2350 N N . TRP A 1 290 ? 16.505 -11.116 12.613 1.00 58.34 290 TRP A N 1
ATOM 2351 C CA . TRP A 1 290 ? 15.681 -12.304 12.882 1.00 58.34 290 TRP A CA 1
ATOM 2352 C C . TRP A 1 290 ? 15.576 -13.319 11.727 1.00 58.34 290 TRP A C 1
ATOM 2354 O O . TRP A 1 290 ? 15.255 -14.480 11.965 1.00 58.34 290 TRP A O 1
ATOM 2364 N N . SER A 1 291 ? 15.832 -12.907 10.482 1.00 62.56 291 SER A N 1
ATOM 2365 C CA . SER A 1 291 ? 15.732 -13.720 9.271 1.00 62.56 291 SER A CA 1
ATOM 2366 C C . SER A 1 291 ? 16.664 -14.933 9.214 1.00 62.56 291 SER A C 1
ATOM 2368 O O . SER A 1 291 ? 16.351 -15.891 8.508 1.00 62.56 291 SER A O 1
ATOM 2370 N N . ASP A 1 292 ? 17.785 -14.937 9.929 1.00 69.94 292 ASP A N 1
ATOM 2371 C CA . ASP A 1 292 ? 18.821 -15.954 9.698 1.00 69.94 292 ASP A CA 1
ATOM 2372 C C . ASP A 1 292 ? 18.520 -17.309 10.357 1.00 69.94 292 ASP A C 1
ATOM 2374 O O . ASP A 1 292 ? 19.141 -18.310 10.013 1.00 69.94 292 ASP A O 1
ATOM 2378 N N . TYR A 1 293 ? 17.509 -17.377 11.226 1.00 81.94 293 TYR A N 1
ATOM 2379 C CA . TYR A 1 293 ? 17.157 -18.589 11.979 1.00 81.94 293 TYR A CA 1
ATOM 2380 C C . TYR A 1 293 ? 15.987 -19.388 11.391 1.00 81.94 293 TYR A C 1
ATOM 2382 O O . TYR A 1 293 ? 15.554 -20.389 11.970 1.00 81.94 293 TYR A O 1
ATOM 2390 N N . TYR A 1 294 ? 15.456 -18.962 10.243 1.00 89.31 294 TYR A N 1
ATOM 2391 C CA . TYR A 1 294 ? 14.324 -19.626 9.606 1.00 89.31 294 TYR A CA 1
ATOM 2392 C C . TYR A 1 294 ? 14.785 -20.748 8.677 1.00 89.31 294 TYR A C 1
ATOM 2394 O O . TYR A 1 294 ? 15.580 -20.543 7.760 1.00 89.31 294 TYR A O 1
ATOM 2402 N N . TRP A 1 295 ? 14.213 -21.931 8.865 1.00 94.06 295 TRP A N 1
ATOM 2403 C CA . TRP A 1 295 ? 14.363 -23.072 7.973 1.00 94.06 295 TRP A CA 1
ATOM 2404 C C . TRP A 1 295 ? 13.048 -23.346 7.270 1.00 94.06 295 TRP A C 1
ATOM 2406 O O . TRP A 1 295 ? 12.002 -23.432 7.908 1.00 94.06 295 TRP A O 1
ATOM 2416 N N . TYR A 1 296 ? 13.106 -23.521 5.956 1.00 94.69 296 TYR A N 1
ATOM 2417 C CA . TYR A 1 296 ? 11.940 -23.824 5.143 1.00 94.69 296 TYR A CA 1
ATOM 2418 C C . TYR A 1 296 ? 12.012 -25.258 4.635 1.00 94.69 296 TYR A C 1
ATOM 2420 O O . TYR A 1 296 ? 13.036 -25.694 4.105 1.00 94.69 296 TYR A O 1
ATOM 2428 N N . GLN A 1 297 ? 10.906 -25.984 4.777 1.00 95.44 297 GLN A N 1
ATOM 2429 C CA . GLN A 1 297 ? 10.675 -27.226 4.063 1.00 95.44 297 GLN A CA 1
ATOM 2430 C C . GLN A 1 297 ? 10.159 -26.879 2.669 1.00 95.44 297 GLN A C 1
ATOM 2432 O O . GLN A 1 297 ? 9.108 -26.257 2.527 1.00 95.44 297 GLN A O 1
ATOM 2437 N N . ILE A 1 298 ? 10.894 -27.286 1.644 1.00 96.44 298 ILE A N 1
ATOM 2438 C CA . ILE A 1 298 ? 10.664 -26.893 0.257 1.00 96.44 298 ILE A CA 1
ATOM 2439 C C . ILE A 1 298 ? 10.376 -28.138 -0.565 1.00 96.44 298 ILE A C 1
ATOM 2441 O O . ILE A 1 298 ? 11.130 -29.113 -0.508 1.00 96.44 298 ILE A O 1
ATOM 2445 N N . LYS A 1 299 ? 9.294 -28.092 -1.342 1.00 95.81 299 LYS A N 1
ATOM 2446 C CA . LYS A 1 299 ? 8.933 -29.112 -2.320 1.00 95.81 299 LYS A CA 1
ATOM 2447 C C . LYS A 1 299 ? 9.247 -28.624 -3.732 1.00 95.81 299 LYS A C 1
ATOM 2449 O O . LYS A 1 299 ? 8.774 -27.571 -4.145 1.00 95.81 299 LYS A O 1
ATOM 2454 N N . THR A 1 300 ? 10.026 -29.399 -4.471 1.00 97.94 300 THR A N 1
ATOM 2455 C CA . THR A 1 300 ? 10.421 -29.116 -5.859 1.00 97.94 300 THR A CA 1
ATOM 2456 C C . THR A 1 300 ? 9.351 -29.575 -6.866 1.00 97.94 300 THR A C 1
ATOM 2458 O O . THR A 1 300 ? 8.503 -30.409 -6.520 1.00 97.94 300 THR A O 1
ATOM 2461 N N . PRO A 1 301 ? 9.412 -29.134 -8.143 1.00 94.81 301 PRO A N 1
ATOM 2462 C CA . PRO A 1 301 ? 8.468 -29.557 -9.188 1.00 94.81 301 PRO A CA 1
ATOM 2463 C C . PRO A 1 301 ? 8.376 -31.077 -9.394 1.00 94.81 301 PRO A C 1
ATOM 2465 O O . PRO A 1 301 ? 7.308 -31.614 -9.683 1.00 94.81 301 PRO A O 1
ATOM 2468 N N . ASN A 1 302 ? 9.486 -31.803 -9.214 1.00 95.00 302 ASN A N 1
ATOM 2469 C CA . ASN A 1 302 ? 9.524 -33.268 -9.317 1.00 95.00 302 ASN A CA 1
ATOM 2470 C C . ASN A 1 302 ? 9.029 -33.991 -8.044 1.00 95.00 302 ASN A C 1
ATOM 2472 O O . ASN A 1 302 ? 9.071 -35.220 -7.978 1.00 95.00 302 ASN A O 1
ATOM 2476 N N . GLY A 1 303 ? 8.560 -33.245 -7.040 1.00 95.19 303 GLY A N 1
ATOM 2477 C CA . GLY A 1 303 ? 7.966 -33.768 -5.815 1.00 95.19 303 GLY A CA 1
ATOM 2478 C C . GLY A 1 303 ? 8.953 -34.124 -4.703 1.00 95.19 303 GLY A C 1
ATOM 2479 O O . GLY A 1 303 ? 8.501 -34.603 -3.661 1.00 95.19 303 GLY A O 1
ATOM 2480 N N . LEU A 1 304 ? 10.260 -33.890 -4.874 1.00 97.00 304 LEU A N 1
ATOM 2481 C CA . LEU A 1 304 ? 11.220 -34.029 -3.775 1.00 97.00 304 LEU A CA 1
ATOM 2482 C C . LEU A 1 304 ? 10.941 -32.966 -2.713 1.00 97.00 304 LEU A C 1
ATOM 2484 O O . LEU A 1 304 ? 10.539 -31.852 -3.025 1.00 97.00 304 LEU A O 1
ATOM 2488 N N . THR A 1 305 ? 11.117 -33.319 -1.443 1.00 97.25 305 THR A N 1
ATOM 2489 C CA . THR A 1 305 ? 10.917 -32.396 -0.322 1.00 97.25 305 THR A CA 1
ATOM 2490 C C . THR A 1 305 ? 12.152 -32.410 0.561 1.00 97.25 305 THR A C 1
ATOM 2492 O O . THR A 1 305 ? 12.527 -33.461 1.081 1.00 97.25 305 THR A O 1
ATOM 2495 N N . GLY A 1 306 ? 12.783 -31.250 0.712 1.00 97.44 306 GLY A N 1
ATOM 2496 C CA . GLY A 1 306 ? 13.982 -31.058 1.523 1.00 97.44 306 GLY A CA 1
ATOM 2497 C C . GLY A 1 306 ? 13.894 -29.791 2.361 1.00 97.44 306 GLY A C 1
ATOM 2498 O O . GLY A 1 306 ? 12.851 -29.146 2.412 1.00 97.44 306 GLY A O 1
ATOM 2499 N N . TRP A 1 307 ? 14.988 -29.449 3.027 1.00 97.50 307 TRP A N 1
ATOM 2500 C CA . TRP A 1 307 ? 15.088 -28.290 3.907 1.00 97.50 307 TRP A CA 1
ATOM 2501 C C . TRP A 1 307 ? 16.153 -27.325 3.409 1.00 97.50 307 TRP A C 1
ATOM 2503 O O . TRP A 1 307 ? 17.230 -27.758 3.007 1.00 97.50 307 TRP A O 1
ATOM 2513 N N . ALA A 1 308 ? 15.889 -26.029 3.478 1.00 96.50 308 ALA A N 1
ATOM 2514 C CA . ALA A 1 308 ? 16.899 -25.008 3.249 1.00 96.50 308 ALA A CA 1
ATOM 2515 C C . ALA A 1 308 ? 16.778 -23.907 4.302 1.00 96.50 308 ALA A C 1
ATOM 2517 O O . ALA A 1 308 ? 15.682 -23.553 4.735 1.00 96.50 308 ALA A O 1
ATOM 2518 N N . GLU A 1 309 ? 17.917 -23.376 4.719 1.00 94.50 309 GLU A N 1
ATOM 2519 C CA . GLU A 1 309 ? 17.985 -22.231 5.618 1.00 94.50 309 GLU A CA 1
ATOM 2520 C C . GLU A 1 309 ? 17.721 -20.953 4.817 1.00 94.50 309 GLU A C 1
ATOM 2522 O O . GLU A 1 309 ? 18.283 -20.782 3.733 1.00 94.50 309 GLU A O 1
ATOM 2527 N N . TYR A 1 310 ? 16.889 -20.048 5.331 1.00 91.81 310 TYR A N 1
ATOM 2528 C CA . TYR A 1 310 ? 16.414 -18.869 4.602 1.00 91.81 310 TYR A CA 1
ATOM 2529 C C . TYR A 1 310 ? 17.549 -18.046 3.989 1.00 91.81 310 TYR A C 1
ATOM 2531 O O . TYR A 1 310 ? 17.529 -17.748 2.795 1.00 91.81 310 TYR A O 1
ATOM 2539 N N . ARG A 1 311 ? 18.607 -17.776 4.762 1.00 88.94 311 ARG A N 1
ATOM 2540 C CA . ARG A 1 311 ? 19.783 -17.023 4.293 1.00 88.94 311 ARG A CA 1
ATOM 2541 C C . ARG A 1 311 ? 20.478 -17.633 3.073 1.00 88.94 311 ARG A C 1
ATOM 2543 O O . ARG A 1 311 ? 21.203 -16.935 2.377 1.00 88.94 311 ARG A O 1
ATOM 2550 N N . THR A 1 312 ? 20.295 -18.929 2.819 1.00 92.12 312 THR A N 1
ATOM 2551 C CA . THR A 1 312 ? 20.941 -19.611 1.688 1.00 92.12 312 THR A CA 1
ATOM 2552 C C . THR A 1 312 ? 20.194 -19.420 0.374 1.00 92.12 312 THR A C 1
ATOM 2554 O O . THR A 1 312 ? 20.792 -19.629 -0.682 1.00 92.12 312 THR A O 1
ATOM 2557 N N . PHE A 1 313 ? 18.920 -19.015 0.424 1.00 92.06 313 PHE A N 1
ATOM 2558 C CA . PHE A 1 313 ? 18.081 -18.898 -0.766 1.00 92.06 313 PHE A CA 1
ATOM 2559 C C . PHE A 1 313 ? 17.274 -17.599 -0.875 1.00 92.06 313 PHE A C 1
ATOM 2561 O O . PHE A 1 313 ? 16.699 -17.379 -1.932 1.00 92.06 313 PHE A O 1
ATOM 2568 N N . LYS A 1 314 ? 17.234 -16.731 0.146 1.00 88.50 314 LYS A N 1
ATOM 2569 C CA . LYS A 1 314 ? 16.404 -15.510 0.145 1.00 88.50 314 LYS A CA 1
ATOM 2570 C C . LYS A 1 314 ? 16.584 -14.627 -1.097 1.00 88.50 314 LYS A C 1
ATOM 2572 O O . LYS A 1 314 ? 15.602 -14.300 -1.745 1.00 88.50 314 LYS A O 1
ATOM 2577 N N . ASP A 1 315 ? 17.828 -14.376 -1.499 1.00 85.12 315 ASP A N 1
ATOM 2578 C CA . ASP A 1 315 ? 18.163 -13.531 -2.658 1.00 85.12 315 ASP A CA 1
ATOM 2579 C C . ASP A 1 315 ? 18.056 -14.292 -3.997 1.00 85.12 315 ASP A C 1
ATOM 2581 O O . ASP A 1 315 ? 18.368 -13.766 -5.064 1.00 85.12 315 ASP A O 1
ATOM 2585 N N . ARG A 1 316 ? 17.658 -15.569 -3.931 1.00 92.25 316 ARG A N 1
ATOM 2586 C CA . ARG A 1 316 ? 17.547 -16.508 -5.054 1.00 92.25 316 ARG A CA 1
ATOM 2587 C C . ARG A 1 316 ? 16.096 -16.823 -5.405 1.00 92.25 316 ARG A C 1
ATOM 2589 O O . ARG A 1 316 ? 15.853 -17.694 -6.238 1.00 92.25 316 ARG A O 1
ATOM 2596 N N . LEU A 1 317 ? 15.137 -16.154 -4.774 1.00 88.81 317 LEU A N 1
ATOM 2597 C CA . LEU A 1 317 ? 13.716 -16.258 -5.081 1.00 88.81 317 LEU A CA 1
ATOM 2598 C C . LEU A 1 317 ? 13.247 -15.020 -5.839 1.00 88.81 317 LEU A C 1
ATOM 2600 O O . LEU A 1 317 ? 13.818 -13.946 -5.696 1.00 88.81 317 LEU A O 1
ATOM 2604 N N . VAL A 1 318 ? 12.184 -15.174 -6.621 1.00 77.88 318 VAL A N 1
ATOM 2605 C CA . VAL A 1 318 ? 11.391 -14.050 -7.124 1.00 77.88 318 VAL A CA 1
ATOM 2606 C C . VAL A 1 318 ? 10.266 -13.821 -6.114 1.00 77.88 318 VAL A C 1
ATOM 2608 O O . VAL A 1 318 ? 9.233 -14.489 -6.181 1.00 77.88 318 VAL A O 1
ATOM 2611 N N . LEU A 1 319 ? 10.490 -12.974 -5.104 1.00 72.19 319 LEU A N 1
ATOM 2612 C CA . LEU A 1 319 ? 9.470 -12.694 -4.091 1.00 72.19 319 LEU A CA 1
ATOM 2613 C C . LEU A 1 319 ? 8.390 -11.782 -4.667 1.00 72.19 319 LEU A C 1
ATOM 2615 O O . LEU A 1 319 ? 8.686 -10.814 -5.360 1.00 72.19 319 LEU A O 1
ATOM 2619 N N . SER A 1 320 ? 7.131 -12.034 -4.302 1.00 51.88 320 SER A N 1
ATOM 2620 C CA . SER A 1 320 ? 6.040 -11.136 -4.679 1.00 51.88 320 SER A CA 1
ATOM 2621 C C . SER A 1 320 ? 6.186 -9.745 -4.065 1.00 51.88 320 SER A C 1
ATOM 2623 O O . SER A 1 320 ? 5.530 -8.844 -4.534 1.00 51.88 320 SER A O 1
ATOM 2625 N N . SER A 1 321 ? 7.003 -9.552 -3.020 1.00 46.84 321 SER A N 1
ATOM 2626 C CA . SER A 1 321 ? 7.314 -8.225 -2.472 1.00 46.84 321 SER A CA 1
ATOM 2627 C C . SER A 1 321 ? 8.362 -7.475 -3.285 1.00 46.84 321 SER A C 1
ATOM 2629 O O . SER A 1 321 ? 8.261 -6.259 -3.395 1.00 46.84 321 SER A O 1
ATOM 2631 N N . ASP A 1 322 ? 9.314 -8.198 -3.882 1.00 39.94 322 ASP A N 1
ATOM 2632 C CA . ASP A 1 322 ? 10.209 -7.622 -4.887 1.00 39.94 322 ASP A CA 1
ATOM 2633 C C . ASP A 1 322 ? 9.388 -7.262 -6.125 1.00 39.94 322 ASP A C 1
ATOM 2635 O O . ASP A 1 322 ? 9.648 -6.252 -6.753 1.00 39.94 322 ASP A O 1
ATOM 2639 N N . LEU A 1 323 ? 8.331 -8.025 -6.412 1.00 37.59 323 LEU A N 1
ATOM 2640 C CA . LEU A 1 323 ? 7.305 -7.647 -7.373 1.00 37.59 323 LEU A CA 1
ATOM 2641 C C . LEU A 1 323 ? 6.304 -6.610 -6.824 1.00 37.59 323 LEU A C 1
ATOM 2643 O O . LEU A 1 323 ? 5.795 -5.857 -7.604 1.00 37.59 323 LEU A O 1
ATOM 2647 N N . ASP A 1 324 ? 6.006 -6.436 -5.538 1.00 37.88 324 ASP A N 1
ATOM 2648 C CA . ASP A 1 324 ? 4.991 -5.447 -5.102 1.00 37.88 324 ASP A CA 1
ATOM 2649 C C . ASP A 1 324 ? 5.578 -4.033 -4.935 1.00 37.88 324 ASP A C 1
ATOM 2651 O O . ASP A 1 324 ? 4.831 -3.058 -5.013 1.00 37.88 324 ASP A O 1
ATOM 2655 N N . GLU A 1 325 ? 6.890 -3.887 -4.710 1.00 39.94 325 GLU A N 1
ATOM 2656 C CA . GLU A 1 325 ? 7.574 -2.584 -4.798 1.00 39.94 325 GLU A CA 1
ATOM 2657 C C . GLU A 1 325 ? 8.035 -2.264 -6.232 1.00 39.94 325 GLU A C 1
ATOM 2659 O O . GLU A 1 325 ? 8.012 -1.093 -6.605 1.00 39.94 325 GLU A O 1
ATOM 2664 N N . ILE A 1 326 ? 8.346 -3.276 -7.060 1.00 37.53 326 ILE A N 1
ATOM 2665 C CA . ILE A 1 326 ? 8.765 -3.105 -8.472 1.00 37.53 326 ILE A CA 1
ATOM 2666 C C . ILE A 1 326 ? 7.593 -3.248 -9.479 1.00 37.53 326 ILE A C 1
ATOM 2668 O O . ILE A 1 326 ? 7.661 -2.703 -10.566 1.00 37.53 326 ILE A O 1
ATOM 2672 N N . GLU A 1 327 ? 6.473 -3.900 -9.155 1.00 36.81 327 GLU A N 1
ATOM 2673 C CA . GLU A 1 327 ? 5.215 -3.938 -9.956 1.00 36.81 327 GLU A CA 1
ATOM 2674 C C . GLU A 1 327 ? 4.183 -2.918 -9.454 1.00 36.81 327 GLU A C 1
ATOM 2676 O O . GLU A 1 327 ? 3.218 -2.625 -10.161 1.00 36.81 327 GLU A O 1
ATOM 2681 N N . ARG A 1 328 ? 4.361 -2.280 -8.279 1.00 42.91 328 ARG A N 1
ATOM 2682 C CA . ARG A 1 328 ? 3.625 -1.016 -8.020 1.00 42.91 328 ARG A CA 1
ATOM 2683 C C . ARG A 1 328 ? 3.973 0.059 -9.040 1.00 42.91 328 ARG A C 1
ATOM 2685 O O . ARG A 1 328 ? 3.228 1.021 -9.205 1.00 42.91 328 ARG A O 1
ATOM 2692 N N . TYR A 1 329 ? 5.099 -0.138 -9.701 1.00 50.88 329 TYR A N 1
ATOM 2693 C CA . TYR A 1 329 ? 5.841 0.844 -10.429 1.00 50.88 329 TYR A CA 1
ATOM 2694 C C . TYR A 1 329 ? 6.702 0.087 -11.442 1.00 50.88 329 TYR A C 1
ATOM 2696 O O . TYR A 1 329 ? 7.879 -0.092 -11.164 1.00 50.88 329 TYR A O 1
ATOM 2704 N N . ASP A 1 330 ? 6.111 -0.389 -12.555 1.00 53.81 330 ASP A N 1
ATOM 2705 C CA . ASP A 1 330 ? 6.775 -1.068 -13.696 1.00 53.81 330 ASP A CA 1
ATOM 2706 C C . ASP A 1 330 ? 7.900 -0.192 -14.309 1.00 53.81 330 ASP A C 1
ATOM 2708 O O . ASP A 1 330 ? 7.824 0.271 -15.451 1.00 53.81 330 ASP A O 1
ATOM 2712 N N . TYR A 1 331 ? 8.929 0.104 -13.524 1.00 65.69 331 TYR A N 1
ATOM 2713 C CA . TYR A 1 331 ? 10.068 0.920 -13.874 1.00 65.69 331 TYR A CA 1
ATOM 2714 C C . TYR A 1 331 ? 11.216 -0.022 -14.203 1.00 65.69 331 TYR A C 1
ATOM 2716 O O . TYR A 1 331 ? 11.637 -0.874 -13.423 1.00 65.69 331 TYR A O 1
ATOM 2724 N N . PHE A 1 332 ? 11.715 0.132 -15.411 1.00 75.88 332 PHE A N 1
ATOM 2725 C CA . PHE A 1 332 ? 12.834 -0.593 -15.951 1.00 75.88 332 PHE A CA 1
ATOM 2726 C C . PHE A 1 332 ? 14.137 0.121 -15.577 1.00 75.88 332 PHE A C 1
ATOM 2728 O O . PHE A 1 332 ? 14.217 1.349 -15.608 1.00 75.88 332 PHE A O 1
ATOM 2735 N N . GLU A 1 333 ? 15.190 -0.648 -15.296 1.00 84.62 333 GLU A N 1
ATOM 2736 C CA . GLU A 1 333 ? 16.569 -0.152 -15.431 1.00 84.62 333 GLU A CA 1
ATOM 2737 C C . GLU A 1 333 ? 17.030 -0.239 -16.898 1.00 84.62 333 GLU A C 1
ATOM 2739 O O . GLU A 1 333 ? 17.866 0.543 -17.345 1.00 84.62 333 GLU A O 1
ATOM 2744 N N . THR A 1 334 ? 16.449 -1.176 -17.661 1.00 87.94 334 THR A N 1
ATOM 2745 C CA . THR A 1 334 ? 16.695 -1.400 -19.092 1.00 87.94 334 THR A CA 1
ATOM 2746 C C . THR A 1 334 ? 15.414 -1.836 -19.805 1.00 87.94 334 THR A C 1
ATOM 2748 O O . THR A 1 334 ? 14.745 -2.760 -19.341 1.00 87.94 334 THR A O 1
ATOM 2751 N N . ALA A 1 335 ? 15.112 -1.266 -20.966 1.00 92.75 335 ALA A N 1
ATOM 2752 C CA . ALA A 1 335 ? 13.992 -1.652 -21.819 1.00 92.75 335 ALA A CA 1
ATOM 2753 C C . ALA A 1 335 ? 14.357 -1.479 -23.298 1.00 92.75 335 ALA A C 1
ATOM 2755 O O . ALA A 1 335 ? 15.355 -0.843 -23.631 1.00 92.75 335 ALA A O 1
ATOM 2756 N N . SER A 1 336 ? 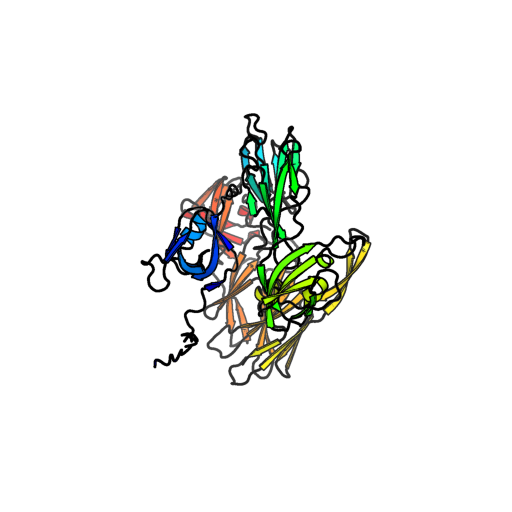13.530 -2.010 -24.197 1.00 92.56 336 SER A N 1
ATOM 2757 C CA . SER A 1 336 ? 13.679 -1.764 -25.632 1.00 92.56 336 SER A CA 1
ATOM 2758 C C . SER A 1 336 ? 12.324 -1.497 -26.278 1.00 92.56 336 SER A C 1
ATOM 2760 O O . SER A 1 336 ? 11.365 -2.232 -26.035 1.00 92.56 336 SER A O 1
ATOM 2762 N N . ALA A 1 337 ? 12.238 -0.466 -27.113 1.00 95.50 337 ALA A N 1
ATOM 2763 C CA . ALA A 1 337 ? 11.022 -0.101 -27.834 1.00 95.50 337 ALA A CA 1
ATOM 2764 C C . ALA A 1 337 ? 11.363 0.675 -29.109 1.00 95.50 337 ALA A C 1
ATOM 2766 O O . ALA A 1 337 ? 12.391 1.332 -29.161 1.00 95.50 337 ALA A O 1
ATOM 2767 N N . ASP A 1 338 ? 10.486 0.613 -30.110 1.00 97.62 338 ASP A N 1
ATOM 2768 C CA . ASP A 1 338 ? 10.464 1.598 -31.198 1.00 97.62 338 ASP A CA 1
ATOM 2769 C C . ASP A 1 338 ? 9.844 2.887 -30.639 1.00 97.62 338 ASP A C 1
ATOM 2771 O O . ASP A 1 338 ? 8.637 2.907 -30.344 1.00 97.62 338 ASP A O 1
ATOM 2775 N N . LEU A 1 339 ? 10.688 3.883 -30.354 1.00 97.50 339 LEU A N 1
ATOM 2776 C CA . LEU A 1 339 ? 10.323 5.116 -29.646 1.00 97.50 339 LEU A CA 1
ATOM 2777 C C . LEU A 1 339 ? 9.778 6.208 -30.571 1.00 97.50 339 LEU A C 1
ATOM 2779 O O . LEU A 1 339 ? 9.139 7.134 -30.081 1.00 97.50 339 LEU A O 1
ATOM 2783 N N . ASN A 1 340 ? 10.032 6.118 -31.877 1.00 96.88 340 ASN A N 1
ATOM 2784 C CA . ASN A 1 340 ? 9.618 7.111 -32.877 1.00 96.88 340 ASN A CA 1
ATOM 2785 C C . ASN A 1 340 ? 8.912 6.489 -34.103 1.00 96.88 340 ASN A C 1
ATOM 2787 O O . ASN A 1 340 ? 8.761 7.146 -35.137 1.00 96.88 340 ASN A O 1
ATOM 2791 N N . ASN A 1 341 ? 8.500 5.222 -33.984 1.00 95.62 341 ASN A N 1
ATOM 2792 C CA . ASN A 1 341 ? 7.828 4.401 -34.995 1.00 95.62 341 ASN A CA 1
ATOM 2793 C C . ASN A 1 341 ? 8.561 4.365 -36.349 1.00 95.62 341 ASN A C 1
ATOM 2795 O O . ASN A 1 341 ? 7.924 4.307 -37.408 1.00 95.62 341 ASN A O 1
ATOM 2799 N N . ASP A 1 342 ? 9.895 4.435 -36.350 1.00 97.00 342 ASP A N 1
ATOM 2800 C CA . ASP A 1 342 ? 10.691 4.384 -37.581 1.00 97.00 342 ASP A CA 1
ATOM 2801 C C . ASP A 1 342 ? 11.010 2.940 -38.027 1.00 97.00 342 ASP A C 1
ATOM 2803 O O . ASP A 1 342 ? 11.658 2.717 -39.060 1.00 97.00 342 ASP A O 1
ATOM 2807 N N . GLY A 1 343 ? 10.518 1.954 -37.269 1.00 96.81 343 GLY A N 1
ATOM 2808 C CA . GLY A 1 343 ? 10.728 0.528 -37.471 1.00 96.81 343 GLY A CA 1
ATOM 2809 C C . GLY A 1 343 ? 12.026 -0.001 -36.859 1.00 96.81 343 GLY A C 1
ATOM 2810 O O . GLY A 1 343 ? 12.324 -1.190 -37.031 1.00 96.81 343 GLY A O 1
ATOM 2811 N N . LYS A 1 344 ? 12.820 0.839 -36.183 1.00 97.19 344 LYS A N 1
ATOM 2812 C CA . LYS A 1 344 ? 13.983 0.422 -35.396 1.00 97.19 344 LYS A CA 1
ATOM 2813 C C . LYS A 1 344 ? 13.600 0.310 -33.926 1.00 97.19 344 LYS A C 1
ATOM 2815 O O . LYS A 1 344 ? 12.668 0.928 -33.450 1.00 97.19 344 LYS A O 1
ATOM 2820 N N . ILE A 1 345 ? 14.300 -0.574 -33.224 1.00 97.38 345 ILE A N 1
ATOM 2821 C CA . ILE A 1 345 ? 14.129 -0.749 -31.785 1.00 97.38 345 ILE A CA 1
ATOM 2822 C C . ILE A 1 345 ? 15.288 -0.038 -31.099 1.00 97.38 345 ILE A C 1
ATOM 2824 O O . ILE A 1 345 ? 16.447 -0.416 -31.296 1.00 97.38 345 ILE A O 1
ATOM 2828 N N . GLU A 1 346 ? 14.974 0.950 -30.273 1.00 98.06 346 GLU A N 1
ATOM 2829 C CA . GLU A 1 346 ? 15.924 1.599 -29.385 1.00 98.06 346 GLU A CA 1
ATOM 2830 C C . GLU A 1 346 ? 16.094 0.786 -28.104 1.00 98.06 346 GLU A C 1
ATOM 2832 O O . GLU A 1 346 ? 15.129 0.259 -27.551 1.00 98.06 346 GLU A O 1
ATOM 2837 N N . ASN A 1 347 ? 17.328 0.711 -27.608 1.00 97.31 347 ASN A N 1
ATOM 2838 C CA . ASN A 1 347 ? 17.622 0.215 -26.269 1.00 97.31 347 ASN A CA 1
ATOM 2839 C C . ASN A 1 347 ? 17.710 1.402 -25.319 1.00 97.31 347 ASN A C 1
ATOM 2841 O O . ASN A 1 347 ? 18.516 2.305 -25.542 1.00 97.31 347 ASN A O 1
ATOM 2845 N N . VAL A 1 348 ? 16.897 1.376 -24.272 1.00 97.56 348 VAL A N 1
ATOM 2846 C CA . VAL A 1 348 ? 16.819 2.400 -23.235 1.00 97.56 348 VAL A CA 1
ATOM 2847 C C . VAL A 1 348 ? 17.386 1.820 -21.948 1.00 97.56 348 VAL A C 1
ATOM 2849 O O . VAL A 1 348 ? 17.013 0.713 -21.564 1.00 97.56 348 VAL A O 1
ATOM 2852 N N . TRP A 1 349 ? 18.276 2.537 -21.274 1.00 96.75 349 TRP A N 1
ATOM 2853 C CA . TRP A 1 349 ? 18.713 2.177 -19.925 1.00 96.75 349 TRP A CA 1
ATOM 2854 C C . TRP A 1 349 ? 19.041 3.412 -19.102 1.00 96.75 349 TRP A C 1
ATOM 2856 O O . TRP A 1 349 ? 19.232 4.494 -19.655 1.00 96.75 349 TRP A O 1
ATOM 2866 N N . ILE A 1 350 ? 19.098 3.260 -17.784 1.00 96.62 350 ILE A N 1
ATOM 2867 C CA . ILE A 1 350 ? 19.379 4.363 -16.870 1.00 96.62 350 ILE A CA 1
ATOM 2868 C C . ILE A 1 350 ? 20.519 4.006 -15.915 1.00 96.62 350 ILE A C 1
ATOM 2870 O O . ILE A 1 350 ? 20.482 2.992 -15.222 1.00 96.62 350 ILE A O 1
ATOM 2874 N N . ASP A 1 351 ? 21.536 4.863 -15.876 1.00 95.94 351 ASP A N 1
ATOM 2875 C CA . ASP A 1 351 ? 22.646 4.778 -14.933 1.00 95.94 351 ASP A CA 1
ATOM 2876 C C . ASP A 1 351 ? 22.348 5.698 -13.744 1.00 95.94 351 ASP A C 1
ATOM 2878 O O . ASP A 1 351 ? 22.510 6.917 -13.837 1.00 95.94 351 ASP A O 1
ATOM 2882 N N . ILE A 1 352 ? 21.895 5.124 -12.629 1.00 93.38 352 ILE A N 1
ATOM 2883 C CA . ILE A 1 352 ? 21.550 5.869 -11.409 1.00 93.38 352 ILE A CA 1
ATOM 2884 C C . ILE A 1 352 ? 22.778 5.980 -10.501 1.00 93.38 352 ILE A C 1
ATOM 2886 O O . ILE A 1 352 ? 23.414 4.975 -10.156 1.00 93.38 352 ILE A O 1
ATOM 2890 N N . VAL A 1 353 ? 23.113 7.199 -10.076 1.00 92.94 353 VAL A N 1
ATOM 2891 C CA . VAL A 1 353 ? 24.240 7.447 -9.176 1.00 92.94 353 VAL A CA 1
ATOM 2892 C C . VAL A 1 353 ? 23.874 6.993 -7.768 1.00 92.94 353 VAL A C 1
ATOM 2894 O O . VAL A 1 353 ? 22.941 7.481 -7.129 1.00 92.94 353 VAL A O 1
ATOM 2897 N N . LYS A 1 354 ? 24.670 6.048 -7.276 1.00 89.88 354 LYS A N 1
ATOM 2898 C CA . LYS A 1 354 ? 24.574 5.463 -5.941 1.00 89.88 354 LYS A CA 1
ATOM 2899 C C . LYS A 1 354 ? 25.730 5.985 -5.092 1.00 89.88 354 LYS A C 1
ATOM 2901 O O . LYS A 1 354 ? 26.893 5.817 -5.468 1.00 89.88 354 LYS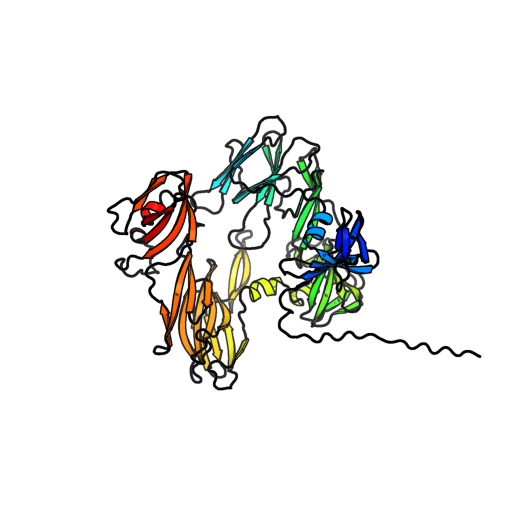 A O 1
ATOM 2906 N N . ARG A 1 355 ? 25.438 6.627 -3.959 1.00 87.94 355 ARG A N 1
ATOM 2907 C CA . ARG A 1 355 ? 26.456 7.175 -3.048 1.00 87.94 355 ARG A CA 1
ATOM 2908 C C . ARG A 1 355 ? 26.486 6.373 -1.747 1.00 87.94 355 ARG A C 1
ATOM 2910 O O . ARG A 1 355 ? 25.435 6.003 -1.236 1.00 87.94 355 ARG A O 1
ATOM 2917 N N . PRO A 1 356 ? 27.668 6.071 -1.187 1.00 85.69 356 PRO A N 1
ATOM 2918 C CA . PRO A 1 356 ? 27.730 5.514 0.155 1.00 85.69 356 PRO A CA 1
ATOM 2919 C C . PRO A 1 356 ? 27.215 6.558 1.150 1.00 85.69 356 PRO A C 1
ATOM 2921 O O . PRO A 1 356 ? 27.692 7.694 1.155 1.00 85.69 356 PRO A O 1
ATOM 2924 N N . TYR A 1 357 ? 26.277 6.162 2.002 1.00 83.00 357 TYR A N 1
ATOM 2925 C CA . TYR A 1 357 ? 25.748 6.999 3.073 1.00 83.00 357 TYR A CA 1
ATOM 2926 C C . TYR A 1 357 ? 26.010 6.352 4.433 1.00 83.00 357 TYR A C 1
ATOM 2928 O O . TYR A 1 357 ? 26.151 5.131 4.553 1.00 83.00 357 TYR A O 1
ATOM 2936 N N . ARG A 1 358 ? 26.109 7.189 5.466 1.00 80.00 358 ARG A N 1
ATOM 2937 C CA . ARG A 1 358 ? 26.235 6.761 6.858 1.00 80.00 358 ARG A CA 1
ATOM 2938 C C . ARG A 1 358 ? 25.180 7.468 7.691 1.00 80.00 358 ARG A C 1
ATOM 2940 O O . ARG A 1 358 ? 25.240 8.687 7.830 1.00 80.00 358 ARG A O 1
ATOM 2947 N N . PHE A 1 359 ? 24.272 6.696 8.277 1.00 80.25 359 PHE A N 1
ATOM 2948 C CA . PHE A 1 359 ? 23.324 7.197 9.266 1.00 80.25 359 PHE A CA 1
ATOM 2949 C C . PHE A 1 359 ? 23.758 6.767 10.665 1.00 80.25 359 PHE A C 1
ATOM 2951 O O . PHE A 1 359 ? 24.222 5.640 10.845 1.00 80.25 359 PHE A O 1
ATOM 2958 N N . GLN A 1 360 ? 23.607 7.647 11.651 1.00 74.38 360 GLN A N 1
ATOM 2959 C CA . GLN A 1 360 ? 23.794 7.285 13.053 1.00 74.38 360 GLN A CA 1
ATOM 2960 C C . GLN A 1 360 ? 22.493 6.669 13.572 1.00 74.38 360 GLN A C 1
ATOM 2962 O O . GLN A 1 360 ? 21.461 7.338 13.580 1.00 74.38 360 GLN A O 1
ATOM 2967 N N . ASP A 1 361 ? 22.524 5.410 14.008 1.00 74.56 361 ASP A N 1
ATOM 2968 C CA . ASP A 1 361 ? 21.386 4.819 14.706 1.00 74.56 361 ASP A CA 1
ATOM 2969 C C . ASP A 1 361 ? 21.257 5.486 16.080 1.00 74.56 361 ASP A C 1
ATOM 2971 O O . ASP A 1 361 ? 22.090 5.320 16.973 1.00 74.56 361 ASP A O 1
ATOM 2975 N N . TYR A 1 362 ? 20.198 6.277 16.253 1.00 74.56 362 TYR A N 1
ATOM 2976 C CA . TYR A 1 362 ? 19.947 7.023 17.486 1.00 74.56 362 TYR A CA 1
ATOM 2977 C C . TYR A 1 362 ? 19.699 6.132 18.711 1.00 74.56 362 TYR A C 1
ATOM 2979 O O . TYR A 1 362 ? 19.654 6.645 19.830 1.00 74.56 362 TYR A O 1
ATOM 2987 N N . ARG A 1 363 ? 19.500 4.820 18.534 1.00 73.12 363 ARG A N 1
ATOM 2988 C CA . ARG A 1 363 ? 19.236 3.896 19.646 1.00 73.12 363 ARG A CA 1
ATOM 2989 C C . ARG A 1 363 ? 20.507 3.470 20.373 1.00 73.12 363 ARG A C 1
ATOM 2991 O O . ARG A 1 363 ? 20.440 3.227 21.577 1.00 73.12 363 ARG A O 1
ATOM 2998 N N . ASP A 1 364 ? 21.631 3.367 19.669 1.00 81.12 364 ASP A N 1
ATOM 2999 C CA . ASP A 1 364 ? 22.868 2.793 20.212 1.00 81.12 364 ASP A CA 1
ATOM 3000 C C . ASP A 1 364 ? 24.159 3.526 19.801 1.00 81.12 364 ASP A C 1
ATOM 3002 O O . ASP A 1 364 ? 25.253 3.050 20.108 1.00 81.12 364 ASP A O 1
ATOM 3006 N N . ASP A 1 365 ? 24.049 4.691 19.151 1.00 81.12 365 ASP A N 1
ATOM 3007 C CA . ASP A 1 365 ? 25.171 5.488 18.633 1.00 81.12 365 ASP A CA 1
ATOM 3008 C C . ASP A 1 365 ? 26.059 4.746 17.611 1.00 81.12 365 ASP A C 1
ATOM 3010 O O . ASP A 1 365 ? 27.177 5.184 17.308 1.00 81.12 365 ASP A O 1
ATOM 3014 N N . SER A 1 366 ? 25.582 3.632 17.046 1.00 79.62 366 SER A N 1
ATOM 3015 C CA . SER A 1 366 ? 26.274 2.934 15.967 1.00 79.62 366 SER A CA 1
ATOM 3016 C C . SER A 1 366 ? 26.084 3.646 14.623 1.00 79.62 366 SER A C 1
ATOM 3018 O O . SER A 1 366 ? 25.144 4.412 14.410 1.00 79.62 366 SER A O 1
ATOM 3020 N N . TRP A 1 367 ? 27.013 3.415 13.694 1.00 81.19 367 TRP A N 1
ATOM 3021 C CA . TRP A 1 367 ? 26.906 3.911 12.323 1.00 81.19 367 TRP A CA 1
ATOM 3022 C C . TRP A 1 367 ? 26.442 2.781 11.416 1.00 81.19 367 TRP A C 1
ATOM 3024 O O . TRP A 1 367 ? 27.130 1.767 11.295 1.00 81.19 367 TRP A O 1
ATOM 3034 N N . ILE A 1 368 ? 25.313 2.984 10.744 1.00 73.94 368 ILE A N 1
ATOM 3035 C CA . ILE A 1 368 ? 24.839 2.097 9.686 1.00 73.94 368 ILE A CA 1
ATOM 3036 C C . ILE A 1 368 ? 25.391 2.630 8.366 1.00 73.94 368 ILE A C 1
ATOM 3038 O O . ILE A 1 368 ? 25.129 3.773 7.984 1.00 73.94 368 ILE A O 1
ATOM 3042 N N . GLU A 1 369 ? 26.180 1.806 7.680 1.00 81.00 369 GLU A N 1
ATOM 3043 C CA . GLU A 1 369 ? 26.634 2.084 6.319 1.00 81.00 369 GLU A CA 1
ATOM 3044 C C . GLU A 1 369 ? 25.609 1.541 5.323 1.00 81.00 369 GLU A C 1
ATOM 3046 O O . GLU A 1 369 ? 25.178 0.391 5.427 1.00 81.00 369 GLU A O 1
ATOM 3051 N N . GLY A 1 370 ? 25.227 2.364 4.352 1.00 81.25 370 GLY A N 1
ATOM 3052 C CA . GLY A 1 370 ? 24.284 1.999 3.304 1.00 81.25 370 GLY A CA 1
ATOM 3053 C C . GLY A 1 370 ? 24.672 2.591 1.955 1.00 81.25 370 GLY A C 1
ATOM 3054 O O . GLY A 1 370 ? 25.658 3.321 1.826 1.00 81.25 370 GLY A O 1
ATOM 3055 N N . ILE A 1 371 ? 23.879 2.264 0.941 1.00 78.00 371 ILE A N 1
ATOM 3056 C CA . ILE A 1 371 ? 23.937 2.901 -0.371 1.00 78.00 371 ILE A CA 1
ATOM 3057 C C . ILE A 1 371 ? 22.682 3.759 -0.499 1.00 78.00 371 ILE A C 1
ATOM 3059 O O . ILE A 1 371 ? 21.574 3.234 -0.503 1.00 78.00 371 ILE A O 1
ATOM 3063 N N . GLU A 1 372 ? 22.872 5.068 -0.590 1.00 80.19 372 GLU A N 1
ATOM 3064 C CA . GLU A 1 372 ? 21.831 6.027 -0.925 1.00 80.19 372 GLU A CA 1
ATOM 3065 C C . GLU A 1 372 ? 21.716 6.097 -2.450 1.00 80.19 372 GLU A C 1
ATOM 3067 O O . GLU A 1 372 ? 22.696 6.332 -3.169 1.00 80.19 372 GLU A O 1
ATOM 3072 N N . ILE A 1 373 ? 20.513 5.831 -2.942 1.00 83.81 373 ILE A N 1
ATOM 3073 C CA . ILE A 1 373 ? 20.121 6.155 -4.308 1.00 83.81 373 ILE A CA 1
ATOM 3074 C C . ILE A 1 373 ? 19.934 7.666 -4.339 1.00 83.81 373 ILE A C 1
ATOM 3076 O O . ILE A 1 373 ? 19.306 8.195 -3.435 1.00 83.81 373 ILE A O 1
ATOM 3080 N N . THR A 1 374 ? 20.505 8.350 -5.325 1.00 89.12 374 THR A N 1
ATOM 3081 C CA . THR A 1 374 ? 20.374 9.809 -5.453 1.00 89.12 374 THR A CA 1
ATOM 3082 C C . THR A 1 374 ? 19.447 10.166 -6.611 1.00 89.12 374 THR A C 1
ATOM 3084 O O . THR A 1 374 ? 19.120 9.308 -7.431 1.00 89.12 374 THR A O 1
ATOM 3087 N N . GLY A 1 375 ? 19.054 11.434 -6.719 1.00 89.12 375 GLY A N 1
ATOM 3088 C CA . GLY A 1 375 ? 18.371 11.952 -7.909 1.00 89.12 375 GLY A CA 1
ATOM 3089 C C . GLY A 1 375 ? 19.269 12.211 -9.111 1.00 89.12 375 GLY A C 1
ATOM 3090 O O . GLY A 1 375 ? 18.805 12.679 -10.148 1.00 89.12 375 GLY A O 1
ATOM 3091 N N . GLU A 1 376 ? 20.558 11.889 -9.009 1.00 95.38 376 GLU A N 1
ATOM 3092 C CA . GLU A 1 376 ? 21.506 12.021 -10.106 1.00 95.38 376 GLU A CA 1
ATOM 3093 C C . GLU A 1 376 ? 21.493 10.748 -10.967 1.00 95.38 376 GLU A C 1
ATOM 3095 O O . GLU A 1 376 ? 21.739 9.643 -10.477 1.00 95.38 376 GLU A O 1
ATOM 3100 N N . TYR A 1 377 ? 21.227 10.892 -12.266 1.00 96.44 377 TYR A N 1
ATOM 3101 C CA . TYR A 1 377 ? 21.201 9.775 -13.212 1.00 96.44 377 TYR A CA 1
ATOM 3102 C C . TYR A 1 377 ? 21.592 10.187 -14.632 1.00 96.44 377 TYR A C 1
ATOM 3104 O O . TYR A 1 377 ? 21.622 11.364 -14.999 1.00 96.44 377 TYR A O 1
ATOM 3112 N N . THR A 1 378 ? 21.893 9.189 -15.462 1.00 97.88 378 THR A N 1
ATOM 3113 C CA . THR A 1 378 ? 22.047 9.351 -16.911 1.00 97.88 378 THR A CA 1
ATOM 3114 C C . THR A 1 378 ? 21.094 8.405 -17.628 1.00 97.88 378 THR A C 1
ATOM 3116 O O . THR A 1 378 ? 21.208 7.191 -17.494 1.00 97.88 378 THR A O 1
ATOM 3119 N N . LEU A 1 379 ? 20.144 8.954 -18.385 1.00 98.31 379 LEU A N 1
ATOM 3120 C CA . LEU A 1 379 ? 19.263 8.185 -19.261 1.00 98.31 379 LEU A CA 1
ATOM 3121 C C . LEU A 1 379 ? 19.954 7.990 -20.610 1.00 98.31 379 LEU A C 1
ATOM 3123 O O . LEU A 1 379 ? 20.388 8.959 -21.234 1.00 98.31 379 LEU A O 1
ATOM 3127 N N . HIS A 1 380 ? 20.015 6.750 -21.073 1.00 98.31 380 HIS A N 1
ATOM 3128 C CA . HIS A 1 380 ? 20.630 6.349 -22.327 1.00 98.31 380 HIS A CA 1
ATOM 3129 C C . HIS A 1 380 ? 19.591 5.795 -23.297 1.00 98.31 380 HIS A C 1
ATOM 3131 O O . HIS A 1 380 ? 18.701 5.045 -22.901 1.00 98.31 380 HIS A O 1
ATOM 3137 N N . ILE A 1 381 ? 19.734 6.141 -24.576 1.00 98.25 381 ILE A N 1
ATOM 3138 C CA . ILE A 1 381 ? 18.941 5.613 -25.688 1.00 98.25 381 ILE A CA 1
ATOM 3139 C C . ILE A 1 381 ? 19.907 5.323 -26.837 1.00 98.25 381 ILE A C 1
ATOM 3141 O O . ILE A 1 381 ? 20.359 6.243 -27.519 1.00 98.25 381 ILE A O 1
ATOM 3145 N N . ASN A 1 382 ? 20.246 4.051 -27.055 1.00 97.12 382 ASN A N 1
ATOM 3146 C CA . ASN A 1 382 ? 21.331 3.645 -27.958 1.00 97.12 382 ASN A CA 1
ATOM 3147 C C . ASN A 1 382 ? 22.627 4.446 -27.682 1.00 97.12 382 ASN A C 1
ATOM 3149 O O . ASN A 1 382 ? 23.143 4.426 -26.572 1.00 97.12 382 ASN A O 1
ATOM 3153 N N . ASP A 1 383 ? 23.151 5.170 -28.676 1.00 97.81 383 ASP A N 1
ATOM 3154 C CA . ASP A 1 383 ? 24.374 5.974 -28.553 1.00 97.81 383 ASP A CA 1
ATOM 3155 C C . ASP A 1 383 ? 24.126 7.384 -27.969 1.00 97.81 383 ASP A C 1
ATOM 3157 O O . ASP A 1 383 ? 25.056 8.187 -27.863 1.00 97.81 383 ASP A O 1
ATOM 3161 N N . PHE A 1 384 ? 22.880 7.712 -27.608 1.00 98.38 384 PHE A N 1
ATOM 3162 C CA . PHE A 1 384 ? 22.496 9.000 -27.030 1.00 98.38 384 PHE A CA 1
ATOM 3163 C C . PHE A 1 384 ? 22.363 8.905 -25.513 1.00 98.38 384 PHE A C 1
ATOM 3165 O O . PHE A 1 384 ? 21.979 7.871 -24.971 1.00 98.38 384 PHE A O 1
ATOM 3172 N N . SER A 1 385 ? 22.639 10.009 -24.822 1.00 98.12 385 SER A N 1
ATOM 3173 C CA . SER A 1 385 ? 22.483 10.091 -23.372 1.00 98.12 385 SER A CA 1
ATOM 3174 C C . SER A 1 385 ? 22.107 11.495 -22.918 1.00 98.12 385 SER A C 1
ATOM 3176 O O . SER A 1 385 ? 22.590 12.478 -23.488 1.00 98.12 385 SER A O 1
ATOM 3178 N N . VAL A 1 386 ? 21.320 11.591 -21.851 1.00 98.19 386 VAL A N 1
ATOM 3179 C CA . VAL A 1 386 ? 21.009 12.839 -21.152 1.00 98.19 386 VAL A CA 1
ATOM 3180 C C . VAL A 1 386 ? 21.235 12.648 -19.658 1.00 98.19 386 VAL A C 1
ATOM 3182 O O . VAL A 1 386 ? 20.792 11.667 -19.069 1.00 98.19 386 VAL A O 1
ATOM 3185 N N . HIS A 1 387 ? 21.964 13.582 -19.057 1.00 97.81 387 HIS A N 1
ATOM 3186 C CA . HIS A 1 387 ? 22.216 13.607 -17.622 1.00 97.81 387 HIS A CA 1
ATOM 3187 C C . HIS A 1 387 ? 21.183 14.495 -16.929 1.00 97.81 387 HIS A C 1
ATOM 3189 O O . HIS A 1 387 ? 20.873 15.580 -17.432 1.00 97.81 387 HIS A O 1
ATOM 3195 N N . ALA A 1 388 ? 20.692 14.053 -15.778 1.00 96.25 388 ALA A N 1
ATOM 3196 C CA . ALA A 1 388 ? 19.805 14.815 -14.916 1.00 96.25 388 ALA A CA 1
ATOM 3197 C C . ALA A 1 388 ? 20.238 14.674 -13.454 1.00 96.25 388 ALA A C 1
ATOM 3199 O O . ALA A 1 388 ? 20.889 13.704 -13.064 1.00 96.25 388 ALA A O 1
ATOM 3200 N N . ASN A 1 389 ? 19.896 15.688 -12.670 1.00 95.25 389 ASN A N 1
ATOM 3201 C CA . ASN A 1 389 ? 20.120 15.726 -11.238 1.00 95.25 389 ASN A CA 1
ATOM 3202 C C . ASN A 1 389 ? 18.871 16.326 -10.605 1.00 95.25 389 ASN A C 1
ATOM 3204 O O . ASN A 1 389 ? 18.709 17.549 -10.603 1.00 95.25 389 ASN A O 1
ATOM 3208 N N . ASP A 1 390 ? 17.994 15.439 -10.165 1.00 89.31 390 ASP A N 1
ATOM 3209 C CA . ASP A 1 390 ? 16.754 15.767 -9.481 1.00 89.31 390 ASP A CA 1
ATOM 3210 C C . ASP A 1 390 ? 17.024 15.824 -7.970 1.00 89.31 390 ASP A C 1
ATOM 3212 O O . ASP A 1 390 ? 17.993 15.238 -7.478 1.00 89.31 390 ASP A O 1
ATOM 3216 N N . ASP A 1 391 ? 16.200 16.559 -7.224 1.00 85.81 391 ASP A N 1
ATOM 3217 C CA . ASP A 1 391 ? 16.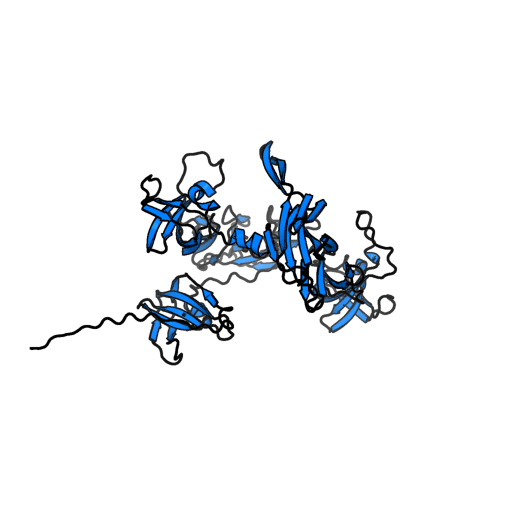345 16.643 -5.764 1.00 85.81 391 ASP A CA 1
ATOM 3218 C C . ASP A 1 391 ? 15.957 15.316 -5.072 1.00 85.81 391 ASP A C 1
ATOM 3220 O O . ASP A 1 391 ? 16.337 15.072 -3.925 1.00 85.81 391 ASP A O 1
ATOM 3224 N N . ASP A 1 392 ? 15.273 14.431 -5.803 1.00 87.31 392 ASP A N 1
ATOM 3225 C CA . ASP A 1 392 ? 14.617 13.222 -5.310 1.00 87.31 392 ASP A CA 1
ATOM 3226 C C . ASP A 1 392 ? 15.202 11.946 -5.904 1.00 87.31 392 ASP A C 1
ATOM 3228 O O . ASP A 1 392 ? 15.707 11.938 -7.020 1.00 87.31 392 ASP A O 1
ATOM 3232 N N . ASN A 1 393 ? 15.112 10.834 -5.177 1.00 89.31 393 ASN A N 1
ATOM 3233 C CA . ASN A 1 393 ? 15.835 9.608 -5.502 1.00 89.31 393 ASN A CA 1
ATOM 3234 C C . ASN A 1 393 ? 15.263 8.925 -6.745 1.00 89.31 393 ASN A C 1
ATOM 3236 O O . ASN A 1 393 ? 14.130 8.446 -6.717 1.00 89.31 393 ASN A O 1
ATOM 3240 N N . CYS A 1 394 ? 16.061 8.823 -7.809 1.00 92.19 394 CYS A N 1
ATOM 3241 C CA . CYS A 1 394 ? 15.657 8.179 -9.056 1.00 92.19 394 CYS A CA 1
ATOM 3242 C C . CYS A 1 394 ? 15.576 6.656 -8.887 1.00 92.19 394 CYS A C 1
ATOM 3244 O O . CYS A 1 394 ? 16.526 6.031 -8.421 1.00 92.19 394 CYS A O 1
ATOM 3246 N N . VAL A 1 395 ? 14.461 6.042 -9.284 1.00 89.69 395 VAL A N 1
ATOM 3247 C CA . VAL A 1 395 ? 14.231 4.590 -9.139 1.00 89.69 395 VAL A CA 1
ATOM 3248 C C . VAL A 1 395 ? 14.408 3.850 -10.458 1.00 89.69 395 VAL A C 1
ATOM 3250 O O . VAL A 1 395 ? 14.910 2.730 -10.473 1.00 89.69 395 VAL A O 1
ATOM 3253 N N . GLY A 1 396 ? 13.992 4.457 -11.569 1.00 91.88 396 GLY A N 1
ATOM 3254 C CA . GLY A 1 396 ? 13.976 3.816 -12.881 1.00 91.88 396 GLY A CA 1
ATOM 3255 C C . GLY A 1 396 ? 13.086 4.565 -13.868 1.00 91.88 396 GLY A C 1
ATOM 3256 O O . GLY A 1 396 ? 12.747 5.726 -13.644 1.00 91.88 396 GLY A O 1
ATOM 3257 N N . PHE A 1 397 ? 12.702 3.920 -14.973 1.00 95.44 397 PHE A N 1
ATOM 3258 C CA . PHE A 1 397 ? 11.859 4.558 -15.990 1.00 95.44 397 PHE A CA 1
ATOM 3259 C C . PHE A 1 397 ? 10.798 3.639 -16.600 1.00 95.44 397 PHE A C 1
ATOM 3261 O O . PHE A 1 397 ? 10.964 2.429 -16.647 1.00 95.44 397 PHE A O 1
ATOM 3268 N N . LYS A 1 398 ? 9.715 4.204 -17.136 1.00 94.50 398 LYS A N 1
ATOM 3269 C CA . LYS A 1 398 ? 8.681 3.477 -17.897 1.00 94.50 398 LYS A CA 1
ATOM 3270 C C . LYS A 1 398 ? 8.481 4.110 -19.269 1.00 94.50 398 LYS A C 1
ATOM 3272 O O . LYS A 1 398 ? 8.660 5.314 -19.422 1.00 94.50 398 LYS A O 1
ATOM 3277 N N . ILE A 1 399 ? 8.103 3.303 -20.259 1.00 95.12 399 ILE A N 1
ATOM 3278 C CA . ILE A 1 399 ? 7.814 3.769 -21.623 1.00 95.12 399 ILE A CA 1
ATOM 3279 C C . ILE A 1 399 ? 6.299 3.771 -21.824 1.00 95.12 399 ILE A C 1
ATOM 3281 O O . ILE A 1 399 ? 5.662 2.723 -21.711 1.00 95.12 399 ILE A O 1
ATOM 3285 N N . ILE A 1 400 ? 5.724 4.933 -22.125 1.00 94.12 400 ILE A N 1
ATOM 3286 C CA . ILE A 1 400 ? 4.284 5.129 -22.319 1.00 94.12 400 ILE A CA 1
ATOM 3287 C C . ILE A 1 400 ? 4.063 5.900 -23.617 1.00 94.12 400 ILE A C 1
ATOM 3289 O O . ILE A 1 400 ? 4.717 6.898 -23.860 1.00 94.12 400 ILE A O 1
ATOM 3293 N N . ASP A 1 401 ? 3.119 5.440 -24.429 1.00 95.69 401 ASP A N 1
ATOM 3294 C CA . ASP A 1 401 ? 2.609 6.161 -25.598 1.00 95.69 401 ASP A CA 1
ATOM 3295 C C . ASP A 1 401 ? 1.498 7.118 -25.129 1.00 95.69 401 ASP A C 1
ATOM 3297 O O . ASP A 1 401 ? 0.414 6.651 -24.745 1.00 95.69 401 ASP A O 1
ATOM 3301 N N . ILE A 1 402 ? 1.805 8.421 -25.030 1.00 93.75 402 ILE A N 1
ATOM 3302 C CA . ILE A 1 402 ? 0.837 9.432 -24.582 1.00 93.75 402 ILE A CA 1
ATOM 3303 C C . ILE A 1 402 ? -0.175 9.725 -25.688 1.00 93.75 402 ILE A C 1
ATOM 3305 O O . ILE A 1 402 ? -1.372 9.619 -25.424 1.00 93.75 402 ILE A O 1
ATOM 3309 N N . ASP A 1 403 ? 0.295 10.080 -26.887 1.00 94.31 403 ASP A N 1
ATOM 3310 C CA . ASP A 1 403 ? -0.523 10.373 -28.069 1.00 94.31 403 ASP A CA 1
ATOM 3311 C C . ASP A 1 403 ? -0.330 9.282 -29.124 1.00 94.31 403 ASP A C 1
ATOM 3313 O O . ASP A 1 403 ? 0.618 9.283 -29.910 1.00 94.31 403 ASP A O 1
ATOM 3317 N N . LYS A 1 404 ? -1.325 8.400 -29.233 1.00 91.25 404 LYS A N 1
ATOM 3318 C CA . LYS A 1 404 ? -1.256 7.232 -30.128 1.00 91.25 404 LYS A CA 1
ATOM 3319 C C . LYS A 1 404 ? -1.245 7.591 -31.613 1.00 91.25 404 LYS A C 1
ATOM 3321 O O . LYS A 1 404 ? -1.226 6.696 -32.465 1.00 91.25 404 LYS A O 1
ATOM 3326 N N . THR A 1 405 ? -1.355 8.873 -31.950 1.00 93.00 405 THR A N 1
ATOM 3327 C CA . THR A 1 405 ? -1.426 9.373 -33.319 1.00 93.00 405 THR A CA 1
ATOM 3328 C C . THR A 1 405 ? -0.131 10.028 -33.792 1.00 93.00 405 THR A C 1
ATOM 3330 O O . THR A 1 405 ? 0.046 10.169 -35.008 1.00 93.00 405 THR A O 1
ATOM 3333 N N . ASP A 1 406 ? 0.790 10.375 -32.886 1.00 92.88 406 ASP A N 1
ATOM 3334 C CA . ASP A 1 406 ? 1.989 11.149 -33.221 1.00 92.88 406 ASP A CA 1
ATOM 3335 C C . ASP A 1 406 ? 3.222 10.296 -33.565 1.00 92.88 406 ASP A C 1
ATOM 3337 O O . ASP A 1 406 ? 4.190 10.825 -34.112 1.00 92.88 406 ASP A O 1
ATOM 3341 N N . ASN A 1 407 ? 3.120 8.972 -33.390 1.00 94.94 407 ASN A N 1
ATOM 3342 C CA . ASN A 1 407 ? 4.164 7.968 -33.624 1.00 94.94 407 ASN A CA 1
ATOM 3343 C C . ASN A 1 407 ? 5.314 7.967 -32.606 1.00 94.94 407 ASN A C 1
ATOM 3345 O O . ASN A 1 407 ? 6.308 7.276 -32.832 1.00 94.94 407 ASN A O 1
ATOM 3349 N N . PHE A 1 408 ? 5.196 8.686 -31.497 1.00 96.75 408 PHE A N 1
ATOM 3350 C CA . PHE A 1 408 ? 6.202 8.692 -30.448 1.00 96.75 408 PHE A CA 1
ATOM 3351 C C . PHE A 1 408 ? 5.776 7.858 -29.244 1.00 96.75 408 PHE A C 1
ATOM 3353 O O . PHE A 1 408 ? 4.611 7.528 -29.036 1.00 96.75 408 PHE A O 1
ATOM 3360 N N . LYS A 1 409 ? 6.773 7.469 -28.453 1.00 97.25 409 LYS A N 1
ATOM 3361 C CA . LYS A 1 409 ? 6.580 7.009 -27.082 1.00 97.25 409 LYS A CA 1
ATOM 3362 C C . LYS A 1 409 ? 7.454 7.831 -26.158 1.00 97.25 409 LYS A C 1
ATOM 3364 O O . LYS A 1 409 ? 8.610 8.130 -26.466 1.00 97.25 409 LYS A O 1
ATOM 3369 N N . GLU A 1 410 ? 6.916 8.134 -24.994 1.00 97.69 410 GLU A N 1
ATOM 3370 C CA . GLU A 1 410 ? 7.565 8.913 -23.960 1.00 97.69 410 GLU A CA 1
ATOM 3371 C C . GLU A 1 410 ? 8.182 8.014 -22.892 1.00 97.69 410 GLU A C 1
ATOM 3373 O O . GLU A 1 410 ? 7.668 6.948 -22.550 1.00 97.69 410 GLU A O 1
ATOM 3378 N N . ILE A 1 411 ? 9.302 8.467 -22.341 1.00 97.88 411 ILE A N 1
ATOM 3379 C CA . ILE A 1 411 ? 10.020 7.817 -21.252 1.00 97.88 411 ILE A CA 1
ATOM 3380 C C . ILE A 1 411 ? 9.797 8.649 -19.996 1.00 97.88 411 ILE A C 1
ATOM 3382 O O . ILE A 1 411 ? 10.228 9.796 -19.925 1.00 97.88 411 ILE A O 1
ATOM 3386 N N . PHE A 1 412 ? 9.142 8.068 -19.003 1.00 96.56 412 PHE A N 1
ATOM 3387 C CA . PHE A 1 412 ? 8.924 8.678 -17.698 1.00 96.56 412 PHE A CA 1
ATOM 3388 C C . PHE A 1 412 ? 9.978 8.133 -16.747 1.00 96.56 412 PHE A C 1
ATOM 3390 O O . PHE A 1 412 ? 9.920 6.954 -16.399 1.00 96.56 412 PHE A O 1
ATOM 3397 N N . VAL A 1 413 ? 10.947 8.963 -16.370 1.00 96.38 413 VAL A N 1
ATOM 3398 C CA . VAL A 1 413 ? 11.927 8.642 -15.332 1.00 96.38 413 VAL A CA 1
ATOM 3399 C C . VAL A 1 413 ? 11.353 9.066 -13.993 1.00 96.38 413 VAL A C 1
ATOM 3401 O O . VAL A 1 413 ? 11.027 10.236 -13.812 1.00 96.38 413 VAL A O 1
ATOM 3404 N N . PHE A 1 414 ? 11.227 8.112 -13.082 1.00 93.44 414 PHE A N 1
ATOM 3405 C CA . PHE A 1 414 ? 10.585 8.309 -11.795 1.00 93.44 414 PHE A CA 1
ATOM 3406 C C . PHE A 1 414 ? 11.597 8.499 -10.681 1.00 93.44 414 PHE A C 1
ATOM 3408 O O . PHE A 1 414 ? 12.543 7.719 -10.535 1.00 93.44 414 PHE A O 1
ATOM 3415 N N . SER A 1 415 ? 11.307 9.488 -9.853 1.00 91.12 415 SER A N 1
ATOM 3416 C CA . SER A 1 415 ? 12.032 9.846 -8.652 1.00 91.12 415 SER A CA 1
ATOM 3417 C C . SER A 1 415 ? 11.059 9.938 -7.476 1.00 91.12 415 SER A C 1
ATOM 3419 O O . SER A 1 415 ? 9.895 10.304 -7.647 1.00 91.12 415 SER A O 1
ATOM 3421 N N . HIS A 1 416 ? 11.517 9.595 -6.273 1.00 84.94 416 HIS A N 1
ATOM 3422 C CA . HIS A 1 416 ? 10.720 9.717 -5.052 1.00 84.94 416 HIS A CA 1
ATOM 3423 C C . HIS A 1 416 ? 11.461 10.514 -3.980 1.00 84.94 416 HIS A C 1
ATOM 3425 O O . HIS A 1 416 ? 12.645 10.285 -3.708 1.00 84.94 416 HIS A O 1
ATOM 3431 N N . GLY A 1 417 ? 10.748 11.445 -3.354 1.00 79.56 417 GLY A N 1
ATOM 3432 C CA . GLY A 1 417 ? 11.281 12.246 -2.265 1.00 79.56 417 GLY A CA 1
ATOM 3433 C C . GLY A 1 417 ? 11.241 11.535 -0.923 1.00 79.56 417 GLY A C 1
ATOM 3434 O O . GLY A 1 417 ? 10.562 10.524 -0.719 1.00 79.56 417 GLY A O 1
ATOM 3435 N N . SER A 1 418 ? 11.957 12.112 0.042 1.00 69.12 418 SER A N 1
ATOM 3436 C CA . SER A 1 418 ? 11.981 11.638 1.437 1.00 69.12 418 SER A CA 1
ATOM 3437 C C . SER A 1 418 ? 10.618 11.717 2.147 1.00 69.12 418 SER A C 1
ATOM 3439 O O . SER A 1 418 ? 10.394 11.012 3.129 1.00 69.12 418 SER A O 1
ATOM 3441 N N . CYS A 1 419 ? 9.706 12.543 1.635 1.00 67.19 419 CYS A N 1
ATOM 3442 C CA . CYS A 1 419 ? 8.341 12.749 2.125 1.00 67.19 419 CYS A CA 1
ATOM 3443 C C . CYS A 1 419 ? 7.287 11.870 1.432 1.00 67.19 419 CYS A C 1
ATOM 3445 O O . CYS A 1 419 ? 6.115 11.961 1.780 1.00 67.19 419 CYS A O 1
ATOM 3447 N N . GLY A 1 420 ? 7.681 10.996 0.498 1.00 69.19 420 GLY A N 1
ATOM 3448 C CA . GLY A 1 420 ? 6.729 10.205 -0.286 1.00 69.19 420 GLY A CA 1
ATOM 3449 C C . GLY A 1 420 ? 6.080 10.979 -1.436 1.00 69.19 420 GLY A C 1
ATOM 3450 O O . GLY A 1 420 ? 5.156 10.453 -2.049 1.00 69.19 420 GLY A O 1
ATOM 3451 N N . ASP A 1 421 ? 6.575 12.180 -1.730 1.00 79.06 421 ASP A N 1
ATOM 3452 C CA . ASP A 1 421 ? 6.256 12.919 -2.948 1.00 79.06 421 ASP A CA 1
ATOM 3453 C C . ASP A 1 421 ? 6.888 12.202 -4.148 1.00 79.06 421 ASP A C 1
ATOM 3455 O O . ASP A 1 421 ? 7.992 11.645 -4.054 1.00 79.06 421 ASP A O 1
ATOM 3459 N N . TYR A 1 422 ? 6.183 12.201 -5.274 1.00 84.88 422 TYR A N 1
ATOM 3460 C CA . TYR A 1 422 ? 6.642 11.534 -6.489 1.00 84.88 422 TYR A CA 1
ATOM 3461 C C . TYR A 1 422 ? 6.916 12.540 -7.591 1.00 84.88 422 TYR A C 1
ATOM 3463 O O . TYR A 1 422 ? 6.198 13.526 -7.743 1.00 84.88 422 TYR A O 1
ATOM 3471 N N . TRP A 1 423 ? 7.927 12.254 -8.397 1.00 90.06 423 TRP A N 1
ATOM 3472 C CA . TRP A 1 423 ? 8.311 13.081 -9.525 1.00 90.06 423 TRP A CA 1
ATOM 3473 C C . TRP A 1 423 ? 8.583 12.219 -10.740 1.00 90.06 423 TRP A C 1
ATOM 3475 O O . TRP A 1 423 ? 9.404 11.310 -10.687 1.00 90.06 423 TRP A O 1
ATOM 3485 N N . ASP A 1 424 ? 7.934 12.523 -11.859 1.00 93.38 424 ASP A N 1
ATOM 3486 C CA . ASP A 1 424 ? 8.238 11.891 -13.137 1.00 93.38 424 ASP A CA 1
ATOM 3487 C C . ASP A 1 424 ? 8.758 12.945 -14.120 1.00 93.38 424 ASP A C 1
ATOM 3489 O O . ASP A 1 424 ? 8.013 13.821 -14.569 1.00 93.38 424 ASP A O 1
ATOM 3493 N N . LYS A 1 425 ? 10.033 12.838 -14.504 1.00 96.44 425 LYS A N 1
ATOM 3494 C CA . LYS A 1 425 ? 10.600 13.609 -15.615 1.00 96.44 425 LYS A CA 1
ATOM 3495 C C . LYS A 1 425 ? 10.332 12.883 -16.925 1.00 96.44 425 LYS A C 1
ATOM 3497 O O . LYS A 1 425 ? 10.623 11.695 -17.064 1.00 96.44 425 LYS A O 1
ATOM 3502 N N . ILE A 1 426 ? 9.771 13.596 -17.896 1.00 97.75 426 ILE A N 1
ATOM 3503 C CA . ILE A 1 426 ? 9.289 13.014 -19.147 1.00 97.75 426 ILE A CA 1
ATOM 3504 C C . ILE A 1 426 ? 10.237 13.367 -20.282 1.00 97.75 426 ILE A C 1
ATOM 3506 O O . ILE A 1 426 ? 10.534 14.538 -20.541 1.00 97.75 426 ILE A O 1
ATOM 3510 N N . TYR A 1 427 ? 10.667 12.337 -20.996 1.00 98.31 427 TYR A N 1
ATOM 3511 C CA . TYR A 1 427 ? 11.557 12.431 -22.135 1.00 98.31 427 TYR A CA 1
ATOM 3512 C C . TYR A 1 427 ? 10.899 11.896 -23.404 1.00 98.31 427 TYR A C 1
ATOM 3514 O O . TYR A 1 427 ? 10.103 10.961 -23.366 1.00 98.31 427 TYR A O 1
ATOM 3522 N N . ARG A 1 428 ? 11.311 12.440 -24.545 1.00 98.00 428 ARG A N 1
ATOM 3523 C CA . ARG A 1 428 ? 10.990 11.949 -25.888 1.00 98.00 428 ARG A CA 1
ATOM 3524 C C . ARG A 1 428 ? 12.269 11.752 -26.690 1.00 98.00 428 ARG A C 1
ATOM 3526 O O . ARG A 1 428 ? 13.217 12.526 -26.549 1.00 98.00 428 ARG A O 1
ATOM 3533 N N . PHE A 1 429 ? 12.289 10.745 -27.558 1.00 98.06 429 PHE A N 1
ATOM 3534 C CA . PHE A 1 429 ? 13.376 10.528 -28.509 1.00 98.06 429 PHE A CA 1
ATOM 3535 C C . PHE A 1 429 ? 12.904 10.786 -29.941 1.00 98.06 429 PHE A C 1
ATOM 3537 O O . PHE A 1 429 ? 12.009 10.107 -30.430 1.00 98.06 429 PHE A O 1
ATOM 3544 N N . ASP A 1 430 ? 13.522 11.746 -30.635 1.00 96.25 430 ASP A N 1
ATOM 3545 C CA . ASP A 1 430 ? 13.138 12.114 -32.011 1.00 96.25 430 ASP A CA 1
ATOM 3546 C C . ASP A 1 430 ? 13.888 11.322 -33.105 1.00 96.25 430 ASP A C 1
ATOM 3548 O O . ASP A 1 430 ? 13.754 11.598 -34.298 1.00 96.25 430 ASP A O 1
ATOM 3552 N N . GLY A 1 431 ? 14.712 10.344 -32.710 1.00 96.62 431 GLY A N 1
ATOM 3553 C CA . GLY A 1 431 ? 15.632 9.611 -33.587 1.00 96.62 431 GLY A CA 1
ATOM 3554 C C . GLY A 1 431 ? 17.068 10.147 -33.600 1.00 96.62 431 GLY A C 1
ATOM 3555 O O . GLY A 1 431 ? 17.975 9.433 -34.025 1.00 96.62 431 GLY A O 1
ATOM 3556 N N . ASN A 1 432 ? 17.300 11.378 -33.132 1.00 97.44 432 ASN A N 1
ATOM 3557 C CA . ASN A 1 432 ? 18.614 12.033 -33.134 1.00 97.44 432 ASN A CA 1
ATOM 3558 C C . ASN A 1 432 ? 18.987 12.703 -31.803 1.00 97.44 432 ASN A C 1
ATOM 3560 O O . ASN A 1 432 ? 20.149 13.063 -31.612 1.00 97.44 432 ASN A O 1
ATOM 3564 N N . LYS A 1 433 ? 18.030 12.939 -30.905 1.00 97.75 433 LYS A N 1
ATOM 3565 C CA . LYS A 1 433 ? 18.265 13.524 -29.580 1.00 97.75 433 LYS A CA 1
ATOM 3566 C C . LYS A 1 433 ? 17.194 13.096 -28.583 1.00 97.75 433 LYS A C 1
ATOM 3568 O O . LYS A 1 433 ? 16.060 12.794 -28.948 1.00 97.75 433 LYS A O 1
ATOM 3573 N N . ILE A 1 434 ? 17.577 13.128 -27.310 1.00 98.38 434 ILE A N 1
ATOM 3574 C CA . ILE A 1 434 ? 16.671 12.984 -26.170 1.00 98.38 434 ILE A CA 1
ATOM 3575 C C . ILE A 1 434 ? 16.215 14.388 -25.759 1.00 98.38 434 ILE A C 1
ATOM 3577 O O . ILE A 1 434 ? 17.047 15.272 -25.547 1.00 98.38 434 ILE A O 1
ATOM 3581 N N . ILE A 1 435 ? 14.906 14.603 -25.687 1.00 97.75 435 ILE A N 1
ATOM 3582 C CA . ILE A 1 435 ? 14.267 15.889 -25.397 1.00 97.75 435 ILE A CA 1
ATOM 3583 C C . ILE A 1 435 ? 13.519 15.751 -24.075 1.00 97.75 435 ILE A C 1
ATOM 3585 O O . ILE A 1 435 ? 12.749 14.810 -23.920 1.00 97.75 435 ILE A O 1
ATOM 3589 N N . VAL A 1 436 ? 13.729 16.672 -23.134 1.00 97.69 436 VAL A N 1
ATOM 3590 C CA . VAL A 1 436 ? 12.870 16.787 -21.945 1.00 97.69 436 VAL A CA 1
ATOM 3591 C C . VAL A 1 436 ? 11.610 17.528 -22.367 1.00 97.69 436 VAL A C 1
ATOM 3593 O O . VAL A 1 436 ? 11.716 18.666 -22.822 1.00 97.69 436 VAL A O 1
ATOM 3596 N N . ILE A 1 437 ? 10.451 16.890 -22.226 1.00 97.69 437 ILE A N 1
ATOM 3597 C CA . ILE A 1 437 ? 9.166 17.467 -22.647 1.00 97.69 437 ILE A CA 1
ATOM 3598 C C . ILE A 1 437 ? 8.325 17.955 -21.461 1.00 97.69 437 ILE A C 1
ATOM 3600 O O . ILE A 1 437 ? 7.357 18.690 -21.631 1.00 97.69 437 ILE A O 1
ATOM 3604 N N . 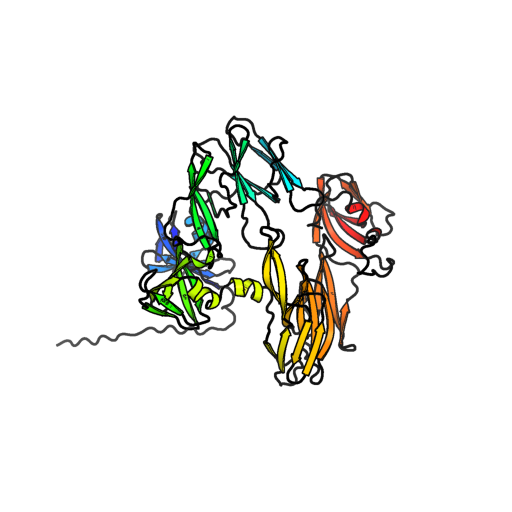GLY A 1 438 ? 8.694 17.592 -20.236 1.00 96.62 438 GLY A N 1
ATOM 3605 C CA . GLY A 1 438 ? 8.086 18.152 -19.039 1.00 96.62 438 GLY A CA 1
ATOM 3606 C C . GLY A 1 438 ? 8.307 17.291 -17.813 1.00 96.62 438 GLY A C 1
ATOM 3607 O O . GLY A 1 438 ? 9.092 16.345 -17.828 1.00 96.62 438 GLY A O 1
ATOM 3608 N N . GLU A 1 439 ? 7.611 17.657 -16.748 1.00 95.56 439 GLU A N 1
ATOM 3609 C CA . GLU A 1 439 ? 7.707 17.035 -15.434 1.00 95.56 439 GLU A CA 1
ATOM 3610 C C . GLU A 1 439 ? 6.300 16.946 -14.838 1.00 95.56 439 GLU A C 1
ATOM 3612 O O . GLU A 1 439 ? 5.476 17.850 -15.020 1.00 95.56 439 GLU A O 1
ATOM 3617 N N . LEU A 1 440 ? 6.020 15.851 -14.139 1.00 93.25 440 LEU A N 1
ATOM 3618 C CA . LEU A 1 440 ? 4.800 15.659 -13.364 1.00 93.25 440 LEU A CA 1
ATOM 3619 C C . LEU A 1 440 ? 5.159 15.439 -11.902 1.00 93.25 440 LEU A C 1
ATOM 3621 O O . LEU A 1 440 ? 6.169 14.818 -11.583 1.00 93.25 440 LEU A O 1
ATOM 3625 N N . TYR A 1 441 ? 4.293 15.953 -11.041 1.00 88.62 441 TYR A N 1
ATOM 3626 C CA . TYR A 1 441 ? 4.372 15.825 -9.594 1.00 88.62 441 TYR A CA 1
ATOM 3627 C C . TYR A 1 441 ? 3.260 14.869 -9.175 1.00 88.62 441 TYR A C 1
ATOM 3629 O O . TYR A 1 441 ? 2.136 15.042 -9.639 1.00 88.62 441 TYR A O 1
ATOM 3637 N N . ASP A 1 442 ? 3.541 13.908 -8.308 1.00 85.75 442 ASP A N 1
ATOM 3638 C CA . ASP A 1 442 ? 2.609 12.902 -7.798 1.00 85.75 442 ASP A CA 1
ATOM 3639 C C . ASP A 1 442 ? 2.098 11.897 -8.850 1.00 85.75 442 ASP A C 1
ATOM 3641 O O . ASP A 1 442 ? 2.711 11.619 -9.881 1.00 85.75 442 ASP A O 1
ATOM 3645 N N . TYR A 1 443 ? 0.956 11.278 -8.560 1.00 81.94 443 TYR A N 1
ATOM 3646 C CA . TYR A 1 443 ? 0.401 10.185 -9.338 1.00 81.94 443 TYR A CA 1
ATOM 3647 C C . TYR A 1 443 ? -0.180 10.669 -10.661 1.00 81.94 443 TYR A C 1
ATOM 3649 O O . TYR A 1 443 ? -0.794 11.731 -10.751 1.00 81.94 443 TYR A O 1
ATOM 3657 N N . PHE A 1 444 ? -0.096 9.852 -11.707 1.00 88.06 444 PHE A N 1
ATOM 3658 C CA . PHE A 1 444 ? -0.779 10.162 -12.957 1.00 88.06 444 PHE A CA 1
ATOM 3659 C C . PHE A 1 444 ? -1.290 8.924 -13.685 1.00 88.06 444 PHE A C 1
ATOM 3661 O O . PHE A 1 444 ? -0.881 7.789 -13.434 1.00 88.06 444 PHE A O 1
ATOM 3668 N N . LYS A 1 445 ? -2.196 9.165 -14.632 1.00 84.62 445 LYS A N 1
ATOM 3669 C CA . LYS A 1 445 ? -2.695 8.167 -15.570 1.00 84.62 445 LYS A CA 1
ATOM 3670 C C . LYS A 1 445 ? -2.860 8.772 -16.955 1.00 84.62 445 LYS A C 1
ATOM 3672 O O . LYS A 1 445 ? -3.397 9.866 -17.091 1.00 84.62 445 LYS A O 1
ATOM 3677 N N . VAL A 1 446 ? -2.461 8.032 -17.983 1.00 84.56 446 VAL A N 1
ATOM 3678 C CA . VAL A 1 446 ? -2.703 8.405 -19.382 1.00 84.56 446 VAL A CA 1
ATOM 3679 C C . VAL A 1 446 ? -4.025 7.796 -19.857 1.00 84.56 446 VAL A C 1
ATOM 3681 O O . VAL A 1 446 ? -4.264 6.599 -19.669 1.00 84.56 446 VAL A O 1
ATOM 3684 N N . TYR A 1 447 ? -4.906 8.616 -20.432 1.00 80.94 447 TYR A N 1
ATOM 3685 C CA . TYR A 1 447 ? -6.202 8.203 -20.974 1.00 80.94 447 TYR A CA 1
ATOM 3686 C C . TYR A 1 447 ? -6.633 9.120 -22.132 1.00 80.94 447 TYR A C 1
ATOM 3688 O O . TYR A 1 447 ? -6.661 10.337 -21.962 1.00 80.94 447 TYR A O 1
ATOM 3696 N N . ASP A 1 448 ? -7.013 8.531 -23.272 1.00 83.12 448 ASP A N 1
ATOM 3697 C CA . ASP A 1 448 ? -7.490 9.225 -24.484 1.00 83.12 448 ASP A CA 1
ATOM 3698 C C . ASP A 1 448 ? -6.624 10.440 -24.890 1.00 83.12 448 ASP A C 1
ATOM 3700 O O . ASP A 1 448 ? -7.135 11.550 -25.002 1.00 83.12 448 ASP A O 1
ATOM 3704 N N . ASP A 1 449 ? -5.315 10.230 -25.063 1.00 89.12 449 ASP A N 1
ATOM 3705 C CA . ASP A 1 449 ? -4.318 11.244 -25.465 1.00 89.12 449 ASP A CA 1
ATOM 3706 C C . ASP A 1 449 ? -4.075 12.376 -24.443 1.00 89.12 449 ASP A C 1
ATOM 3708 O O . ASP A 1 449 ? -3.454 13.400 -24.733 1.00 89.12 449 ASP A O 1
ATOM 3712 N N . TYR A 1 450 ? -4.545 12.188 -23.207 1.00 91.38 450 TYR A N 1
ATOM 3713 C CA . TYR A 1 450 ? -4.329 13.112 -22.099 1.00 91.38 450 TYR A CA 1
ATOM 3714 C C . TYR A 1 450 ? -3.636 12.444 -20.924 1.00 91.38 450 TYR A C 1
ATOM 3716 O O . TYR A 1 450 ? -3.823 11.257 -20.650 1.00 91.38 450 TYR A O 1
ATOM 3724 N N . ILE A 1 451 ? -2.924 13.258 -20.154 1.00 91.31 451 ILE A N 1
ATOM 3725 C CA . ILE A 1 451 ? -2.393 12.872 -18.853 1.00 91.31 451 ILE A CA 1
ATOM 3726 C C . ILE A 1 451 ? -3.298 13.466 -17.777 1.00 91.31 451 ILE A C 1
ATOM 3728 O O . ILE A 1 451 ? -3.511 14.675 -17.734 1.00 91.31 451 ILE A O 1
ATOM 3732 N N . TYR A 1 452 ? -3.820 12.623 -16.898 1.00 83.06 452 TYR A N 1
ATOM 3733 C CA . TYR A 1 452 ? -4.541 13.027 -15.698 1.00 83.06 452 TYR A CA 1
ATOM 3734 C C . TYR A 1 452 ? -3.601 12.862 -14.513 1.00 83.06 452 TYR A C 1
ATOM 3736 O O . TYR A 1 452 ? -3.292 11.739 -14.120 1.00 83.06 452 TYR A O 1
ATOM 3744 N N . ASN A 1 453 ? -3.122 13.977 -13.984 1.00 88.38 453 ASN A N 1
ATOM 3745 C CA . ASN A 1 453 ? -2.178 14.045 -12.883 1.00 88.38 453 ASN A CA 1
ATOM 3746 C C . ASN A 1 453 ? -2.912 14.434 -11.599 1.00 88.38 453 ASN A C 1
ATOM 3748 O O . ASN A 1 453 ? -3.595 15.452 -11.552 1.00 88.38 453 ASN A O 1
ATOM 3752 N N . VAL A 1 454 ? -2.808 13.593 -10.580 1.00 79.56 454 VAL A N 1
ATOM 3753 C CA . VAL A 1 454 ? -3.422 13.778 -9.272 1.00 79.56 454 VAL A CA 1
ATOM 3754 C C . VAL A 1 454 ? -2.374 14.371 -8.342 1.00 79.56 454 VAL A C 1
ATOM 3756 O O . VAL A 1 454 ? -1.521 13.628 -7.870 1.00 79.56 454 VAL A O 1
ATOM 3759 N N . ARG A 1 455 ? -2.445 15.680 -8.091 1.00 81.12 455 ARG A N 1
ATOM 3760 C CA . ARG A 1 455 ? -1.510 16.383 -7.205 1.00 81.12 455 ARG A CA 1
ATOM 3761 C C . ARG A 1 455 ? -2.008 16.405 -5.770 1.00 81.12 455 ARG A C 1
ATOM 3763 O O . ARG A 1 455 ? -3.217 16.494 -5.531 1.00 81.12 455 ARG A O 1
ATOM 3770 N N . ILE A 1 456 ? -1.070 16.363 -4.836 1.00 74.94 456 ILE A N 1
ATOM 3771 C CA . ILE A 1 456 ? -1.308 16.511 -3.405 1.00 74.94 456 ILE A CA 1
ATOM 3772 C C . ILE A 1 456 ? -1.221 18.003 -3.066 1.00 74.94 456 ILE A C 1
ATOM 3774 O O . ILE A 1 456 ? -0.159 18.618 -3.093 1.00 74.94 456 ILE A O 1
ATOM 3778 N N . GLY A 1 457 ? -2.365 18.619 -2.766 1.00 66.19 457 GLY A N 1
ATOM 3779 C CA . GLY A 1 457 ? -2.477 20.029 -2.376 1.00 66.19 457 GLY A CA 1
ATOM 3780 C C . GLY A 1 457 ? -2.404 20.248 -0.862 1.00 66.19 457 GLY A C 1
ATOM 3781 O O . GLY A 1 457 ? -3.069 21.152 -0.353 1.00 66.19 457 GLY A O 1
ATOM 3782 N N . GLY A 1 458 ? -1.675 19.391 -0.140 1.00 71.12 458 GLY A N 1
ATOM 3783 C CA . GLY A 1 458 ? -1.860 19.161 1.296 1.00 71.12 458 GLY A CA 1
ATOM 3784 C C . GLY A 1 458 ? -2.950 18.108 1.522 1.00 71.12 458 GLY A C 1
ATOM 3785 O O . GLY A 1 458 ? -2.838 16.993 1.032 1.00 71.12 458 GLY A O 1
ATOM 3786 N N . ASP A 1 459 ? -4.037 18.486 2.192 1.00 63.19 459 ASP A N 1
ATOM 3787 C CA . ASP A 1 459 ? -5.086 17.581 2.704 1.00 63.19 459 ASP A CA 1
ATOM 3788 C C . ASP A 1 459 ? -6.113 17.137 1.637 1.00 63.19 459 ASP A C 1
ATOM 3790 O O . ASP A 1 459 ? -7.197 16.631 1.947 1.00 63.19 459 ASP A O 1
ATOM 3794 N N . TYR A 1 460 ? -5.857 17.435 0.364 1.00 63.84 460 TYR A N 1
ATOM 3795 C CA . TYR A 1 460 ? -6.766 17.127 -0.733 1.00 63.84 460 TYR A CA 1
ATOM 3796 C C . TYR A 1 460 ? -6.011 16.832 -2.022 1.00 63.84 460 TYR A C 1
ATOM 3798 O O . TYR A 1 460 ? -4.898 17.302 -2.256 1.00 63.84 460 TYR A O 1
ATOM 3806 N N . PHE A 1 461 ? -6.676 16.066 -2.882 1.00 71.00 461 PHE A N 1
ATOM 3807 C CA . PHE A 1 461 ? -6.161 15.675 -4.182 1.00 71.00 461 PHE A CA 1
ATOM 3808 C C . PHE A 1 461 ? -6.835 16.479 -5.285 1.00 71.00 461 PHE A C 1
ATOM 3810 O O . PHE A 1 461 ? -8.051 16.690 -5.269 1.00 71.00 461 PHE A O 1
ATOM 3817 N N . THR A 1 462 ? -6.045 16.894 -6.265 1.00 76.31 462 THR A N 1
ATOM 3818 C CA . THR A 1 462 ? -6.506 17.681 -7.405 1.00 76.31 462 THR A CA 1
ATOM 3819 C C . THR A 1 462 ? -6.173 16.956 -8.695 1.00 76.31 462 THR A C 1
ATOM 3821 O O . THR A 1 462 ? -5.041 16.539 -8.898 1.00 76.31 462 THR A O 1
ATOM 3824 N N . THR A 1 463 ? -7.148 16.772 -9.590 1.00 80.12 463 THR A N 1
ATOM 3825 C CA . THR A 1 463 ? -6.877 16.135 -10.894 1.00 80.12 463 THR A CA 1
ATOM 3826 C C . THR A 1 463 ? -6.652 17.184 -11.977 1.00 80.12 463 THR A C 1
ATOM 3828 O O . THR A 1 463 ? -7.615 17.746 -12.505 1.00 80.12 463 THR A O 1
ATOM 3831 N N . HIS A 1 464 ? -5.385 17.407 -12.311 1.00 86.50 464 HIS A N 1
ATOM 3832 C CA . HIS A 1 464 ? -4.912 18.256 -13.397 1.00 86.50 464 HIS A CA 1
ATOM 3833 C C . HIS A 1 464 ? -4.848 17.476 -14.708 1.00 86.50 464 HIS A C 1
ATOM 3835 O O . HIS A 1 464 ? -4.491 16.296 -14.734 1.00 86.50 464 HIS A O 1
ATOM 3841 N N . LYS A 1 465 ? -5.185 18.135 -15.813 1.00 90.31 465 LYS A N 1
ATOM 3842 C CA . LYS A 1 465 ? -5.187 17.541 -17.147 1.00 90.31 465 LYS A CA 1
ATOM 3843 C C . LYS A 1 465 ? -4.088 18.158 -18.003 1.00 90.31 465 LYS A C 1
ATOM 3845 O O . LYS A 1 465 ? -4.066 19.369 -18.181 1.00 90.31 465 LYS A O 1
ATOM 3850 N N . PHE A 1 466 ? -3.237 17.330 -18.597 1.00 95.69 466 PHE A N 1
ATOM 3851 C CA . PHE A 1 466 ? -2.192 17.751 -19.529 1.00 95.69 466 PHE A CA 1
ATOM 3852 C C . PHE A 1 466 ? -2.431 17.159 -20.909 1.00 95.69 466 PHE A C 1
ATOM 3854 O O . PHE A 1 466 ? -3.025 16.085 -21.050 1.00 95.69 466 PHE A O 1
ATOM 3861 N N . VAL A 1 467 ? -1.950 17.870 -21.920 1.00 96.12 467 VAL A N 1
ATOM 3862 C CA . VAL A 1 467 ? -1.897 17.417 -23.307 1.00 96.12 467 VAL A CA 1
ATOM 3863 C C . VAL A 1 467 ? -0.489 17.588 -23.838 1.00 96.12 467 VAL A C 1
ATOM 3865 O O . VAL A 1 467 ? 0.227 18.515 -23.471 1.00 96.12 467 VAL A O 1
ATOM 3868 N N . LEU A 1 468 ? -0.105 16.678 -24.711 1.00 96.38 468 LEU A N 1
ATOM 3869 C CA . LEU A 1 468 ? 1.145 16.745 -25.430 1.00 96.38 468 LEU A CA 1
ATOM 3870 C C . LEU A 1 468 ? 1.044 17.780 -26.555 1.00 96.38 468 LEU A C 1
ATOM 3872 O O . LEU A 1 468 ? 0.136 17.736 -27.384 1.00 96.38 468 LEU A O 1
ATOM 3876 N N . ASN A 1 469 ? 1.966 18.734 -26.571 1.00 95.56 469 ASN A N 1
ATOM 3877 C CA . ASN A 1 469 ? 2.068 19.755 -27.597 1.00 95.56 469 ASN A CA 1
ATOM 3878 C C . ASN A 1 469 ? 3.201 19.399 -28.561 1.00 95.56 469 ASN A C 1
ATOM 3880 O O . ASN A 1 469 ? 4.383 19.637 -28.303 1.00 95.56 469 ASN A O 1
ATOM 3884 N N . SER A 1 470 ? 2.820 18.838 -29.708 1.00 91.69 470 SER A N 1
ATOM 3885 C CA . SER A 1 470 ? 3.751 18.424 -30.759 1.00 91.69 470 SER A CA 1
ATOM 3886 C C . SER A 1 470 ? 4.493 19.587 -31.427 1.00 91.69 470 SER A C 1
ATOM 3888 O O . SER A 1 470 ? 5.491 19.362 -32.102 1.00 91.69 470 SER A O 1
ATOM 3890 N N . GLU A 1 471 ? 4.000 20.825 -31.315 1.00 93.12 471 GLU A N 1
ATOM 3891 C CA . GLU A 1 471 ? 4.675 21.989 -31.906 1.00 93.12 471 GLU A CA 1
ATOM 3892 C C . GLU A 1 471 ? 5.869 22.448 -31.061 1.00 93.12 471 GLU A C 1
ATOM 3894 O O . GLU A 1 471 ? 6.828 23.009 -31.597 1.00 93.12 471 GLU A O 1
ATOM 3899 N N . THR A 1 472 ? 5.810 22.220 -29.748 1.00 94.69 472 THR A N 1
ATOM 3900 C CA . THR A 1 472 ? 6.811 22.677 -28.776 1.00 94.69 472 THR A CA 1
ATOM 3901 C C . THR A 1 472 ? 7.627 21.548 -28.158 1.00 94.69 472 THR A C 1
ATOM 3903 O O . THR A 1 472 ? 8.589 21.850 -27.455 1.00 94.69 472 THR A O 1
ATOM 3906 N N . ASP A 1 473 ? 7.271 20.285 -28.421 1.00 94.38 473 ASP A N 1
ATOM 3907 C CA . ASP A 1 473 ? 7.774 19.113 -27.695 1.00 94.38 473 ASP A CA 1
ATOM 3908 C C . ASP A 1 473 ? 7.663 19.326 -26.178 1.00 94.38 473 ASP A C 1
ATOM 3910 O O . ASP A 1 473 ? 8.633 19.180 -25.436 1.00 94.38 473 ASP A O 1
ATOM 3914 N N . SER A 1 474 ? 6.474 19.729 -25.720 1.00 96.81 474 SER A N 1
ATOM 3915 C CA . SER A 1 474 ? 6.177 19.905 -24.297 1.00 96.81 474 SER A CA 1
ATOM 3916 C C . SER A 1 474 ? 4.869 19.238 -23.899 1.00 96.81 474 SER A C 1
ATOM 3918 O O . SER A 1 474 ? 4.008 18.998 -24.740 1.00 96.81 474 SER A O 1
ATOM 3920 N N . ILE A 1 475 ? 4.692 18.957 -22.612 1.00 97.00 475 ILE A N 1
ATOM 3921 C CA . ILE A 1 475 ? 3.362 18.748 -22.039 1.00 97.00 475 ILE A CA 1
ATOM 3922 C C . ILE A 1 475 ? 2.823 20.080 -21.514 1.00 97.00 475 ILE A C 1
ATOM 3924 O O . ILE A 1 475 ? 3.478 20.770 -20.734 1.00 97.00 475 ILE A O 1
ATOM 3928 N N . ASP A 1 476 ? 1.615 20.431 -21.936 1.00 95.56 476 ASP A N 1
ATOM 3929 C CA . ASP A 1 476 ? 0.946 21.664 -21.548 1.00 95.56 476 ASP A CA 1
ATOM 3930 C C . ASP A 1 476 ? -0.246 21.338 -20.647 1.00 95.56 476 ASP A C 1
ATOM 3932 O O . ASP A 1 476 ? -1.078 20.479 -20.960 1.00 95.56 476 ASP A O 1
ATOM 3936 N N . GLU A 1 477 ? -0.351 22.042 -19.521 1.00 93.38 477 GLU A N 1
ATOM 3937 C CA . GLU A 1 477 ? -1.523 21.945 -18.656 1.00 93.38 477 GLU A CA 1
ATOM 3938 C C . GLU A 1 477 ? -2.735 22.565 -19.364 1.00 93.38 477 GLU A C 1
ATOM 3940 O O . GLU A 1 477 ? -2.734 23.740 -19.749 1.00 93.38 477 GLU A O 1
ATOM 3945 N N . ILE A 1 478 ? -3.799 21.782 -19.533 1.00 92.06 478 ILE A N 1
ATOM 3946 C CA . ILE A 1 478 ? -5.076 22.288 -20.015 1.00 92.06 478 ILE A CA 1
ATOM 3947 C C . ILE A 1 478 ? -5.729 23.019 -18.857 1.00 92.06 478 ILE A C 1
ATOM 3949 O O . ILE A 1 478 ? -6.156 22.401 -17.884 1.00 92.06 478 ILE A O 1
ATOM 3953 N N . LYS A 1 479 ? -5.877 24.337 -18.995 1.00 88.44 479 LYS A N 1
ATOM 3954 C CA . LYS A 1 479 ? -6.618 25.128 -18.018 1.00 88.44 479 LYS A CA 1
ATOM 3955 C C . LYS A 1 479 ? -8.040 24.582 -17.865 1.00 88.44 479 LYS A C 1
ATOM 3957 O O . LYS A 1 479 ? -8.812 24.554 -18.824 1.00 88.44 479 LYS A O 1
ATOM 3962 N N . GLN A 1 480 ? -8.372 24.183 -16.645 1.00 82.50 480 GLN A N 1
ATOM 3963 C CA . GLN A 1 480 ? -9.704 23.744 -16.262 1.00 82.50 480 GLN A CA 1
ATOM 3964 C C . GLN A 1 480 ? -10.414 24.878 -15.522 1.00 82.50 480 GLN A C 1
ATOM 3966 O O . GLN A 1 480 ? -9.802 25.569 -14.712 1.00 82.50 480 GLN A O 1
ATOM 3971 N N . ASP A 1 481 ? -11.711 25.051 -15.777 1.00 81.00 481 ASP A N 1
ATOM 3972 C CA . ASP A 1 481 ? -12.528 26.001 -15.009 1.00 81.00 481 ASP A CA 1
ATOM 3973 C C . ASP A 1 481 ? -12.628 25.581 -13.533 1.00 81.00 481 ASP A C 1
ATOM 3975 O O . ASP A 1 481 ? -12.824 26.409 -12.652 1.00 81.00 481 ASP A O 1
ATOM 3979 N N . PHE A 1 482 ? -12.502 24.280 -13.270 1.00 83.69 482 PHE A N 1
ATOM 3980 C CA . PHE A 1 482 ? -12.486 23.689 -11.943 1.00 83.69 482 PHE A CA 1
ATOM 3981 C C . PHE A 1 482 ? -11.793 22.327 -11.986 1.00 83.69 482 PHE A C 1
ATOM 3983 O O . PHE A 1 482 ? -11.793 21.618 -12.999 1.00 83.69 482 PHE A O 1
ATOM 3990 N N . TYR A 1 483 ? -11.255 21.928 -10.849 1.00 81.69 483 TYR A N 1
ATOM 3991 C CA . TYR A 1 483 ? -10.598 20.646 -10.666 1.00 81.69 483 TYR A CA 1
ATOM 3992 C C . TYR A 1 483 ? -11.433 19.791 -9.726 1.00 81.69 483 TYR A C 1
ATOM 3994 O O . TYR A 1 483 ? -11.909 20.262 -8.694 1.00 81.69 483 TYR A O 1
ATOM 4002 N N . PHE A 1 484 ? -11.629 18.531 -10.091 1.00 76.19 484 PHE A N 1
ATOM 4003 C CA . PHE A 1 484 ? -12.401 17.597 -9.283 1.00 76.19 484 PHE A CA 1
ATOM 4004 C C . PHE A 1 484 ? -11.658 17.244 -7.985 1.00 76.19 484 PHE A C 1
ATOM 4006 O O . PHE A 1 484 ? -10.450 17.006 -8.025 1.00 76.19 484 PHE A O 1
ATOM 4013 N N . VAL A 1 485 ? -12.397 17.199 -6.869 1.00 76.19 485 VAL A N 1
ATOM 4014 C CA . VAL A 1 485 ? -11.903 16.818 -5.531 1.00 76.19 485 VAL A CA 1
ATOM 4015 C C . VAL A 1 485 ? -12.569 15.514 -5.078 1.00 76.19 485 VAL A C 1
ATOM 4017 O O . VAL A 1 485 ? -11.887 14.527 -4.826 1.00 76.19 485 VAL A O 1
ATOM 4020 N N . GLY A 1 486 ? -13.905 15.474 -5.023 1.00 71.12 486 GLY A N 1
ATOM 4021 C CA . GLY A 1 486 ? -14.668 14.252 -4.735 1.00 71.12 486 GLY A CA 1
ATOM 4022 C C . GLY A 1 486 ? -14.583 13.753 -3.289 1.00 71.12 486 GLY A C 1
ATOM 4023 O O . GLY A 1 486 ? -14.613 12.544 -3.058 1.00 71.12 486 GLY A O 1
ATOM 4024 N N . LEU A 1 487 ? -14.471 14.661 -2.316 1.00 74.06 487 LEU A N 1
ATOM 4025 C CA . LEU A 1 487 ? -14.301 14.317 -0.903 1.00 74.06 487 LEU A CA 1
ATOM 4026 C C . LEU A 1 487 ? -15.608 14.450 -0.111 1.00 74.06 487 LEU A C 1
ATOM 4028 O O . LEU A 1 487 ? -16.328 15.423 -0.292 1.00 74.06 487 LEU A O 1
ATOM 4032 N N . ASN A 1 488 ? -15.887 13.543 0.831 1.00 77.00 488 ASN A N 1
ATOM 4033 C CA . ASN A 1 488 ? -16.917 13.769 1.853 1.00 77.00 488 ASN A CA 1
ATOM 4034 C C . ASN A 1 488 ? -16.273 14.260 3.156 1.00 77.00 488 ASN A C 1
ATOM 4036 O O . ASN A 1 488 ? -15.355 13.613 3.649 1.00 77.00 488 ASN A O 1
ATOM 4040 N N . ALA A 1 489 ? -16.778 15.353 3.729 1.00 79.69 489 ALA A N 1
ATOM 4041 C CA . ALA A 1 489 ? -16.281 15.937 4.976 1.00 79.69 489 ALA A CA 1
ATOM 4042 C C . ALA A 1 489 ? -17.436 16.231 5.945 1.00 79.69 489 ALA A C 1
ATOM 4044 O O . ALA A 1 489 ? -18.514 16.645 5.515 1.00 79.69 489 ALA A O 1
ATOM 4045 N N . GLN A 1 490 ? -17.231 16.036 7.251 1.00 83.38 490 GLN A N 1
ATOM 4046 C CA . GLN A 1 490 ? -18.215 16.387 8.280 1.00 83.38 490 GLN A CA 1
ATOM 4047 C C . GLN A 1 490 ? -17.852 17.717 8.943 1.00 83.38 490 GLN A C 1
ATOM 4049 O O . GLN A 1 490 ? -16.724 17.924 9.387 1.00 83.38 490 GLN A O 1
ATOM 4054 N N . LEU A 1 491 ? -18.828 18.616 9.059 1.00 83.75 491 LEU A N 1
ATOM 4055 C CA . LEU A 1 491 ? -18.643 19.872 9.773 1.00 83.75 491 LEU A CA 1
ATOM 4056 C C . LEU A 1 491 ? -18.643 19.612 11.282 1.00 83.75 491 LEU A C 1
ATOM 4058 O O . LEU A 1 491 ? -19.624 19.096 11.807 1.00 83.75 491 LEU A O 1
ATOM 4062 N N . PHE A 1 492 ? -17.578 19.956 12.005 1.00 74.88 492 PHE A N 1
ATOM 4063 C CA . PHE A 1 492 ? -17.468 19.598 13.425 1.00 74.88 492 PHE A CA 1
ATOM 4064 C C . PHE A 1 492 ? -18.051 20.665 14.350 1.00 74.88 492 PHE A C 1
ATOM 4066 O O . PHE A 1 492 ? -18.775 20.356 15.299 1.00 74.88 492 PHE A O 1
ATOM 4073 N N . ASN A 1 493 ? -17.753 21.933 14.076 1.00 81.50 493 ASN A N 1
ATOM 4074 C CA . ASN A 1 493 ? -18.223 23.058 14.871 1.00 81.50 493 ASN A CA 1
ATOM 4075 C C . ASN A 1 493 ? -18.712 24.206 13.972 1.00 81.50 493 ASN A C 1
ATOM 4077 O O . ASN A 1 493 ? -18.519 24.206 12.760 1.00 81.50 493 ASN A O 1
ATOM 4081 N N . GLY A 1 494 ? -19.397 25.173 14.583 1.00 89.50 494 GLY A N 1
ATOM 4082 C CA . GLY A 1 494 ? -19.849 26.373 13.885 1.00 89.50 494 GLY A CA 1
ATOM 4083 C C . GLY A 1 494 ? -20.880 26.112 12.781 1.00 89.50 494 GLY A C 1
ATOM 4084 O O . GLY A 1 494 ? -21.721 25.210 12.864 1.00 89.50 494 GLY A O 1
ATOM 4085 N N . SER A 1 495 ? -20.842 26.980 11.777 1.00 93.19 495 SER A N 1
ATOM 4086 C CA . SER A 1 495 ? -21.653 26.904 10.568 1.00 93.19 495 SER A CA 1
ATOM 4087 C C . SER A 1 495 ? -20.821 27.335 9.371 1.00 93.19 495 SER A C 1
ATOM 4089 O O . SER A 1 495 ? -19.979 28.221 9.509 1.00 93.19 495 SER A O 1
ATOM 4091 N N . LEU A 1 496 ? -21.094 26.744 8.212 1.00 94.56 496 LEU A N 1
ATOM 4092 C CA . LEU A 1 496 ? -20.427 27.079 6.964 1.00 94.56 496 LEU A CA 1
ATOM 4093 C C . LEU A 1 496 ? -21.415 27.660 5.963 1.00 94.56 496 LEU A C 1
ATOM 4095 O O . LEU A 1 496 ? -22.352 26.979 5.541 1.00 94.56 496 LEU A O 1
ATOM 4099 N N . ASP A 1 497 ? -21.186 28.908 5.577 1.00 96.62 497 ASP A N 1
ATOM 4100 C CA . ASP A 1 497 ? -21.989 29.578 4.565 1.00 96.62 497 ASP A CA 1
ATOM 4101 C C . ASP A 1 497 ? -21.513 29.150 3.171 1.00 96.62 497 ASP A C 1
ATOM 4103 O O . ASP A 1 497 ? -20.343 29.304 2.819 1.00 96.62 497 ASP A O 1
ATOM 4107 N N . LEU A 1 498 ? -22.434 28.601 2.380 1.00 96.62 498 LEU A N 1
ATOM 4108 C CA . LEU A 1 498 ? -22.220 28.253 0.980 1.00 96.62 498 LEU A CA 1
ATOM 4109 C C . LEU A 1 498 ? -22.834 29.341 0.107 1.00 96.62 498 LEU A C 1
ATOM 4111 O O . LEU A 1 498 ? -24.043 29.573 0.161 1.00 96.62 498 LEU A O 1
ATOM 4115 N N . TYR A 1 499 ? -22.018 29.990 -0.710 1.00 96.44 499 TYR A N 1
ATOM 4116 C CA . TYR A 1 499 ? -22.409 31.100 -1.570 1.00 96.44 499 TYR A CA 1
ATOM 4117 C C . TYR A 1 499 ? -22.884 30.620 -2.948 1.00 96.44 499 TYR A C 1
ATOM 4119 O O . TYR A 1 499 ? -22.516 29.541 -3.405 1.00 96.44 499 TYR A O 1
ATOM 4127 N N . ASP A 1 500 ? -23.720 31.400 -3.629 1.00 94.62 500 ASP A N 1
ATOM 4128 C CA . ASP A 1 500 ? -24.150 31.093 -5.002 1.00 94.62 500 ASP A CA 1
ATOM 4129 C C . ASP A 1 500 ? -22.998 31.178 -6.018 1.00 94.62 500 ASP A C 1
ATOM 4131 O O . ASP A 1 500 ? -22.939 30.394 -6.968 1.00 94.62 500 ASP A O 1
ATOM 4135 N N . ASP A 1 501 ? -22.061 32.095 -5.782 1.00 92.56 501 ASP A N 1
ATOM 4136 C CA . ASP A 1 501 ? -20.869 32.323 -6.583 1.00 92.56 501 ASP A CA 1
ATOM 4137 C C . ASP A 1 501 ? -19.637 32.691 -5.730 1.00 92.56 501 ASP A C 1
ATOM 4139 O O . ASP A 1 501 ? -19.704 32.949 -4.524 1.00 92.56 501 ASP A O 1
ATOM 4143 N N . LYS A 1 502 ? -18.474 32.756 -6.389 1.00 89.50 502 LYS A N 1
ATOM 4144 C CA . LYS A 1 502 ? -17.186 33.128 -5.778 1.00 89.50 502 LYS A CA 1
ATOM 4145 C C . LYS A 1 502 ? -17.088 34.618 -5.388 1.00 89.50 502 LYS A C 1
ATOM 4147 O O . LYS A 1 502 ? -16.047 35.069 -4.919 1.00 89.50 502 LYS A O 1
ATOM 4152 N N . THR A 1 503 ? -18.132 35.433 -5.580 1.00 88.31 503 THR A N 1
ATOM 4153 C CA . THR A 1 503 ? -18.159 36.833 -5.110 1.00 88.31 503 THR A CA 1
ATOM 4154 C C . THR A 1 503 ? -18.588 36.958 -3.650 1.00 88.31 503 THR A C 1
ATOM 4156 O O . THR A 1 503 ? -18.436 38.037 -3.072 1.00 88.31 503 THR A O 1
ATOM 4159 N N . ALA A 1 504 ? -19.070 35.863 -3.048 1.00 85.88 504 ALA A N 1
ATOM 4160 C CA . ALA A 1 504 ? -19.475 35.780 -1.645 1.00 85.88 504 ALA A CA 1
ATOM 4161 C C . ALA A 1 504 ? -20.642 36.713 -1.257 1.00 85.88 504 ALA A C 1
ATOM 4163 O O . ALA A 1 504 ? -20.727 37.175 -0.119 1.00 85.88 504 ALA A O 1
ATOM 4164 N N . LYS A 1 505 ? -21.521 37.073 -2.203 1.00 89.62 505 LYS A N 1
ATOM 4165 C CA . LYS A 1 505 ? -22.571 38.083 -1.956 1.00 89.62 505 LYS A CA 1
ATOM 4166 C C . LYS A 1 505 ? -23.892 37.502 -1.478 1.00 89.62 505 LYS A C 1
ATOM 4168 O O . LYS A 1 505 ? -24.603 38.177 -0.733 1.00 89.62 505 LYS A O 1
ATOM 4173 N N . VAL A 1 506 ? -24.243 36.298 -1.921 1.00 93.88 506 VAL A N 1
ATOM 4174 C CA . VAL A 1 506 ? -25.520 35.659 -1.601 1.00 93.88 506 VAL A CA 1
ATOM 4175 C C . VAL A 1 506 ? -25.248 34.278 -1.027 1.00 93.88 506 VAL A C 1
ATOM 4177 O O . VAL A 1 506 ? -24.620 33.444 -1.669 1.00 93.88 506 VAL A O 1
ATOM 4180 N N . ILE A 1 507 ? -25.731 34.038 0.190 1.00 96.25 507 ILE A N 1
ATOM 4181 C CA . ILE A 1 507 ? -25.667 32.724 0.832 1.00 96.25 507 ILE A CA 1
ATOM 4182 C C . ILE A 1 507 ? -26.786 31.861 0.244 1.00 96.25 507 ILE A C 1
ATOM 4184 O O . ILE A 1 507 ? -27.967 32.182 0.394 1.00 96.25 507 ILE A O 1
ATOM 4188 N N . ASN A 1 508 ? -26.415 30.774 -0.425 1.00 95.25 508 ASN A N 1
ATOM 4189 C CA . ASN A 1 508 ? -27.332 29.784 -0.978 1.00 95.25 508 ASN A CA 1
ATOM 4190 C C . ASN A 1 508 ? -27.747 28.735 0.068 1.00 95.25 508 ASN A C 1
ATOM 4192 O O . ASN A 1 508 ? -28.902 28.310 0.108 1.00 95.25 508 ASN A O 1
ATOM 4196 N N . ALA A 1 509 ? -26.820 28.323 0.934 1.00 97.06 509 ALA A N 1
ATOM 4197 C CA . ALA A 1 509 ? -27.084 27.369 2.007 1.00 97.06 509 ALA A CA 1
ATOM 4198 C C . ALA A 1 509 ? -26.166 27.601 3.207 1.00 97.06 509 ALA A C 1
ATOM 4200 O O . ALA A 1 509 ? -25.118 28.223 3.084 1.00 97.06 509 ALA A O 1
ATOM 4201 N N . VAL A 1 510 ? -26.566 27.078 4.365 1.00 96.88 510 VAL A N 1
ATOM 4202 C CA . VAL A 1 510 ? -25.756 27.087 5.587 1.00 96.88 510 VAL A CA 1
ATOM 4203 C C . VAL A 1 510 ? -25.643 25.654 6.078 1.00 96.88 510 VAL A C 1
ATOM 4205 O O . VAL A 1 510 ? -26.662 25.042 6.403 1.00 96.88 510 VAL A O 1
ATOM 4208 N N . VAL A 1 511 ? -24.421 25.137 6.125 1.00 94.94 511 VAL A N 1
ATOM 4209 C CA . VAL A 1 511 ? -24.095 23.829 6.700 1.00 94.94 511 VAL A CA 1
ATOM 4210 C C . VAL A 1 511 ? -23.921 24.004 8.202 1.00 94.94 511 VAL A C 1
ATOM 4212 O O . VAL A 1 511 ? -23.291 24.963 8.650 1.00 94.94 511 VAL A O 1
ATOM 4215 N N . LYS A 1 512 ? -24.483 23.103 9.000 1.00 95.19 512 LYS A N 1
ATOM 4216 C CA . LYS A 1 512 ? -24.407 23.141 10.466 1.00 95.19 512 LYS A CA 1
ATOM 4217 C C . LYS A 1 512 ? -23.493 22.050 11.006 1.00 95.19 512 LYS A C 1
ATOM 4219 O O . LYS A 1 512 ? -23.336 21.004 10.385 1.00 95.19 512 LYS A O 1
ATOM 4224 N N . ALA A 1 513 ? -22.917 22.288 12.183 1.00 91.50 513 ALA A N 1
ATOM 4225 C CA . ALA A 1 513 ? -22.156 21.275 12.909 1.00 91.50 513 ALA A CA 1
ATOM 4226 C C . ALA A 1 513 ? -22.908 19.926 12.966 1.00 91.50 513 ALA A C 1
ATOM 4228 O O . ALA A 1 513 ? -24.098 19.873 13.285 1.00 91.50 513 ALA A O 1
ATOM 4229 N N . GLY A 1 514 ? -22.196 18.847 12.650 1.00 85.06 514 GLY A N 1
ATOM 4230 C CA . GLY A 1 514 ? -22.679 17.478 12.506 1.00 85.06 514 GLY A CA 1
ATOM 4231 C C . GLY A 1 514 ? -23.082 17.079 11.080 1.00 85.06 514 GLY A C 1
ATOM 4232 O O . GLY A 1 514 ? -23.177 15.882 10.810 1.00 85.06 514 GLY A O 1
ATOM 4233 N N . GLU A 1 515 ? -23.307 18.020 10.160 1.00 90.12 515 GLU A N 1
ATOM 4234 C CA . GLU A 1 515 ? -23.695 17.699 8.779 1.00 90.12 515 GLU A CA 1
ATOM 4235 C C . GLU A 1 515 ? -22.490 17.261 7.934 1.00 90.12 515 GLU A C 1
ATOM 4237 O O . GLU A 1 515 ? -21.387 17.787 8.073 1.00 90.12 515 GLU A O 1
ATOM 4242 N N . VAL A 1 516 ? -22.714 16.292 7.041 1.00 85.19 516 VAL A N 1
ATOM 4243 C CA . VAL A 1 516 ? -21.723 15.841 6.052 1.00 85.19 516 VAL A CA 1
ATOM 4244 C C . VAL A 1 516 ? -21.962 16.571 4.735 1.00 85.19 516 VAL A C 1
ATOM 4246 O O . VAL A 1 516 ? -23.108 16.747 4.312 1.00 85.19 516 VAL A O 1
ATOM 4249 N N . VAL A 1 517 ? -20.887 16.975 4.074 1.00 90.88 517 VAL A N 1
ATOM 4250 C CA . VAL A 1 517 ? -20.901 17.621 2.764 1.00 90.88 517 VAL A CA 1
ATOM 4251 C C . VAL A 1 517 ? -19.970 16.910 1.792 1.00 90.88 517 VAL A C 1
ATOM 4253 O O . VAL A 1 517 ? -18.979 16.315 2.198 1.00 90.88 517 VAL A O 1
ATOM 4256 N N . GLU A 1 518 ? -20.288 16.998 0.506 1.00 87.00 518 GLU A N 1
ATOM 4257 C CA . GLU A 1 518 ? -19.451 16.551 -0.605 1.00 87.00 518 GLU A CA 1
ATOM 4258 C C . GLU A 1 518 ? -18.709 17.768 -1.181 1.00 87.00 518 GLU A C 1
ATOM 4260 O O . GLU A 1 518 ? -19.332 18.687 -1.715 1.00 87.00 518 GLU A O 1
ATOM 4265 N N . ILE A 1 519 ? -17.384 17.798 -1.076 1.00 85.19 519 ILE A N 1
ATOM 4266 C CA . ILE A 1 519 ? -16.508 18.739 -1.772 1.00 85.19 519 ILE A CA 1
ATOM 4267 C C . ILE A 1 519 ? -16.320 18.216 -3.197 1.00 85.19 519 ILE A C 1
ATOM 4269 O O . ILE A 1 519 ? -15.580 17.264 -3.441 1.00 85.19 519 ILE A O 1
ATOM 4273 N N . ILE A 1 520 ? -17.021 18.826 -4.146 1.00 84.06 520 ILE A N 1
ATOM 4274 C CA . ILE A 1 520 ? -17.088 18.357 -5.533 1.00 84.06 520 ILE A CA 1
ATOM 4275 C C . ILE A 1 520 ? -15.843 18.787 -6.300 1.00 84.06 520 ILE A C 1
ATOM 4277 O O . ILE A 1 520 ? -15.224 17.983 -6.998 1.00 84.06 520 ILE A O 1
ATOM 4281 N N . ALA A 1 521 ? -15.501 20.067 -6.200 1.00 85.94 521 ALA A N 1
ATOM 4282 C CA . ALA A 1 521 ? -14.456 20.673 -7.004 1.00 85.94 521 ALA A CA 1
ATOM 4283 C C . ALA A 1 521 ? -13.792 21.834 -6.268 1.00 85.94 521 ALA A C 1
ATOM 4285 O O . ALA A 1 521 ? -14.376 22.389 -5.337 1.00 85.94 521 ALA A O 1
ATOM 4286 N N . TYR A 1 522 ? -12.611 22.232 -6.725 1.00 87.88 522 TYR A N 1
ATOM 4287 C CA . TYR A 1 522 ? -11.995 23.493 -6.341 1.00 87.88 522 TYR A CA 1
ATOM 4288 C C . TYR A 1 522 ? -11.646 24.329 -7.572 1.00 87.88 522 TYR A C 1
ATOM 4290 O O . TYR A 1 522 ? -11.490 23.822 -8.685 1.00 87.88 522 TYR A O 1
ATOM 4298 N N . ASP A 1 523 ? -11.547 25.627 -7.347 1.00 87.25 523 ASP A N 1
ATOM 4299 C CA . ASP A 1 523 ? -11.234 26.642 -8.334 1.00 87.25 523 ASP A CA 1
ATOM 4300 C C . ASP A 1 523 ? -10.177 27.571 -7.730 1.00 87.25 523 ASP A C 1
ATOM 4302 O O . ASP A 1 523 ? -10.332 28.100 -6.620 1.00 87.25 523 ASP A O 1
ATOM 4306 N N . GLN A 1 524 ? -9.067 27.708 -8.449 1.00 77.44 524 GLN A N 1
ATOM 4307 C CA . GLN A 1 524 ? -7.993 28.616 -8.091 1.00 77.44 524 GLN A CA 1
ATOM 4308 C C . GLN A 1 524 ? -8.293 29.972 -8.728 1.00 77.44 524 GLN A C 1
ATOM 4310 O O . GLN A 1 524 ? -8.303 30.099 -9.950 1.00 77.44 524 GLN A O 1
ATOM 4315 N N . ASP A 1 525 ? -8.531 30.996 -7.907 1.00 73.44 525 ASP A N 1
ATOM 4316 C CA . ASP A 1 525 ? -8.708 32.354 -8.419 1.00 73.44 525 ASP A CA 1
ATOM 4317 C C . ASP A 1 525 ? -7.422 32.806 -9.136 1.00 73.44 525 ASP A C 1
ATOM 4319 O O . ASP A 1 525 ? -6.398 33.040 -8.493 1.00 73.44 525 ASP A O 1
ATOM 4323 N N . ASP A 1 526 ? -7.478 32.938 -10.468 1.00 64.94 526 ASP A N 1
ATOM 4324 C CA . ASP A 1 526 ? -6.361 33.370 -11.326 1.00 64.94 526 ASP A CA 1
ATOM 4325 C C . ASP A 1 526 ? -5.747 34.719 -10.908 1.00 64.94 526 ASP A C 1
ATOM 4327 O O . ASP A 1 526 ? -4.662 35.081 -11.366 1.00 64.94 526 ASP A O 1
ATOM 4331 N N . SER A 1 527 ? -6.457 35.509 -10.094 1.00 64.75 527 SER A N 1
ATOM 4332 C CA . SER A 1 527 ? -5.947 36.773 -9.562 1.00 64.75 527 SER A CA 1
ATOM 4333 C C . SER A 1 527 ? -4.968 36.604 -8.395 1.00 64.75 527 SER A C 1
ATOM 4335 O O . SER A 1 527 ? -4.301 37.574 -8.027 1.00 64.75 527 SER A O 1
ATOM 4337 N N . ALA A 1 528 ? -4.842 35.398 -7.830 1.00 56.81 528 ALA A N 1
ATOM 4338 C CA . ALA A 1 528 ? -3.779 35.084 -6.888 1.00 56.81 528 ALA A CA 1
ATOM 4339 C C . ALA A 1 528 ? -2.429 35.188 -7.617 1.00 56.81 528 ALA A C 1
ATOM 4341 O O . ALA A 1 528 ? -2.205 34.523 -8.629 1.00 56.81 528 ALA A O 1
ATOM 4342 N N . GLU A 1 529 ? -1.540 36.065 -7.136 1.00 55.47 529 GLU A N 1
ATOM 4343 C CA . GLU A 1 529 ? -0.184 36.201 -7.676 1.00 55.47 529 GLU A CA 1
ATOM 4344 C C . GLU A 1 529 ? 0.457 34.816 -7.828 1.00 55.47 529 GLU A C 1
ATOM 4346 O O . GLU A 1 529 ? 0.337 33.980 -6.930 1.00 55.47 529 GLU A O 1
ATOM 4351 N N . LYS A 1 530 ? 1.088 34.570 -8.989 1.00 55.09 530 LYS A N 1
ATOM 4352 C CA . LYS A 1 530 ? 1.692 33.277 -9.336 1.00 55.09 530 LYS A CA 1
ATOM 4353 C C . LYS A 1 530 ? 2.474 32.733 -8.143 1.00 55.09 530 LYS A C 1
ATOM 4355 O O . LYS A 1 530 ? 3.462 33.327 -7.716 1.00 55.09 530 LYS A O 1
ATOM 4360 N N . PHE A 1 531 ? 1.981 31.612 -7.638 1.00 52.88 531 PHE A N 1
ATOM 4361 C CA . PHE A 1 531 ? 2.532 30.860 -6.529 1.00 52.88 531 PHE A CA 1
ATOM 4362 C C . PHE A 1 531 ? 4.038 30.647 -6.720 1.00 52.88 531 PHE A C 1
ATOM 4364 O O . PHE A 1 531 ? 4.469 30.137 -7.754 1.00 52.88 531 PHE A O 1
ATOM 4371 N N . ASN A 1 532 ? 4.839 31.058 -5.739 1.00 50.62 532 ASN A N 1
ATOM 4372 C CA . ASN A 1 532 ? 6.273 30.804 -5.727 1.00 50.62 532 ASN A CA 1
ATOM 4373 C C . ASN A 1 532 ? 6.505 29.644 -4.750 1.00 50.62 532 ASN A C 1
ATOM 4375 O O . ASN A 1 532 ? 6.605 29.862 -3.546 1.00 50.62 532 ASN A O 1
ATOM 4379 N N . TRP A 1 533 ? 6.527 28.415 -5.277 1.00 51.84 533 TRP A N 1
ATOM 4380 C CA . TRP A 1 533 ? 6.534 27.154 -4.510 1.00 51.84 533 TRP A CA 1
ATOM 4381 C C . TRP A 1 533 ? 7.650 27.067 -3.454 1.00 51.84 533 TRP A C 1
ATOM 4383 O O . TRP A 1 533 ? 7.525 26.368 -2.458 1.00 51.84 533 TRP A O 1
ATOM 4393 N N . HIS A 1 534 ? 8.739 27.817 -3.624 1.00 49.72 534 HIS A N 1
ATOM 4394 C CA . HIS A 1 534 ? 9.936 27.701 -2.789 1.00 49.72 534 HIS A CA 1
ATOM 4395 C C . HIS A 1 534 ? 9.948 28.563 -1.512 1.00 49.72 534 HIS A C 1
ATOM 4397 O O . HIS A 1 534 ? 10.978 28.634 -0.841 1.00 49.72 534 HIS A O 1
ATOM 4403 N N . GLY A 1 535 ? 8.844 29.229 -1.160 1.00 49.22 535 GLY A N 1
ATOM 4404 C CA . GLY A 1 535 ? 8.737 30.012 0.073 1.00 49.22 535 GLY A CA 1
ATOM 4405 C C . GLY A 1 535 ? 7.764 29.383 1.065 1.00 49.22 535 GLY A C 1
ATOM 4406 O O . GLY A 1 535 ? 6.562 29.442 0.853 1.00 49.22 535 GLY A O 1
ATOM 4407 N N . TRP A 1 536 ? 8.265 28.866 2.188 1.00 48.97 536 TRP A N 1
ATOM 4408 C CA . TRP A 1 536 ? 7.460 28.419 3.341 1.00 48.97 536 TRP A CA 1
ATOM 4409 C C . TRP A 1 536 ? 6.711 29.564 4.061 1.00 48.97 536 TRP A C 1
ATOM 4411 O O . TRP A 1 536 ? 6.076 29.346 5.094 1.00 48.97 536 TRP A O 1
ATOM 4421 N N . ASP A 1 537 ? 6.796 30.789 3.540 1.00 48.22 537 ASP A N 1
ATOM 4422 C CA . ASP A 1 537 ? 6.160 31.972 4.102 1.00 48.22 537 ASP A CA 1
ATOM 4423 C C . ASP A 1 537 ? 4.684 32.019 3.680 1.00 48.22 537 ASP A C 1
ATOM 4425 O O . ASP A 1 537 ? 4.370 32.213 2.509 1.00 48.22 537 ASP A O 1
ATOM 4429 N N . GLU A 1 538 ? 3.795 31.822 4.661 1.00 52.16 538 GLU A N 1
ATOM 4430 C CA . GLU A 1 538 ? 2.347 32.080 4.634 1.00 52.16 538 GLU A CA 1
ATOM 4431 C C . GLU A 1 538 ? 1.679 31.895 3.260 1.00 52.16 538 GLU A C 1
ATOM 4433 O O . GLU A 1 538 ? 1.382 32.860 2.553 1.00 52.16 538 GLU A O 1
ATOM 4438 N N . TYR A 1 539 ? 1.378 30.639 2.910 1.00 56.09 539 TYR A N 1
ATOM 4439 C CA . TYR A 1 539 ? 0.502 30.304 1.791 1.00 56.09 539 TYR A CA 1
ATOM 4440 C C . TYR A 1 539 ? -0.715 31.251 1.766 1.00 56.09 539 TYR A C 1
ATOM 4442 O O . TYR A 1 539 ? -1.491 31.272 2.731 1.00 56.09 539 TYR A O 1
ATOM 4450 N N . PRO A 1 540 ? -0.967 32.009 0.683 1.00 57.38 540 PRO A N 1
ATOM 4451 C CA . PRO A 1 540 ? -2.207 32.756 0.535 1.00 57.38 540 PRO A CA 1
ATOM 4452 C C . PRO A 1 540 ? -3.356 31.790 0.190 1.00 57.38 540 PRO A C 1
ATOM 4454 O O . PRO A 1 540 ? -4.028 31.934 -0.829 1.00 57.38 540 PRO A O 1
ATOM 4457 N N . LEU A 1 541 ? -3.634 30.823 1.077 1.00 60.06 541 LEU A N 1
ATOM 4458 C CA . LEU A 1 541 ? -4.761 29.882 1.004 1.00 60.06 541 LEU A CA 1
ATOM 4459 C C . LEU A 1 541 ? -6.127 30.594 0.982 1.00 60.06 541 LEU A C 1
ATOM 4461 O O . LEU A 1 541 ? -7.157 29.993 0.694 1.00 60.06 541 LEU A O 1
ATOM 4465 N N . LYS A 1 542 ? -6.143 31.906 1.238 1.00 63.53 542 LYS A N 1
ATOM 4466 C CA . LYS A 1 542 ? -7.338 32.758 1.301 1.00 63.53 542 LYS A CA 1
ATOM 4467 C C . LYS A 1 542 ? -8.110 32.871 -0.019 1.00 63.53 542 LYS A C 1
ATOM 4469 O O . LYS A 1 542 ? -9.242 33.349 0.010 1.00 63.53 542 LYS A O 1
ATOM 4474 N N . ASN A 1 543 ? -7.526 32.450 -1.142 1.00 74.00 543 ASN A N 1
ATOM 4475 C CA . ASN A 1 543 ? -8.112 32.640 -2.472 1.00 74.00 543 ASN A CA 1
ATOM 4476 C C . ASN A 1 543 ? -8.623 31.350 -3.135 1.00 74.00 543 ASN A C 1
ATOM 4478 O O . ASN A 1 543 ? -9.079 31.404 -4.276 1.00 74.00 543 ASN A O 1
ATOM 4482 N N . TYR A 1 544 ? -8.577 30.204 -2.450 1.00 85.50 544 TYR A N 1
ATOM 4483 C CA . TYR A 1 544 ? -9.135 28.965 -2.993 1.00 85.50 544 TYR A CA 1
ATOM 4484 C C . TYR A 1 544 ? -10.623 28.865 -2.694 1.00 85.50 544 TYR A C 1
ATOM 4486 O O . TYR A 1 544 ? -11.056 29.052 -1.551 1.00 85.50 544 TYR A O 1
ATOM 4494 N N . TRP A 1 545 ? -11.390 28.545 -3.731 1.00 91.06 545 TRP A N 1
ATOM 4495 C CA . TRP A 1 545 ? -12.827 28.344 -3.652 1.00 91.06 545 TRP A CA 1
ATOM 4496 C C . TRP A 1 545 ? -13.165 26.883 -3.903 1.00 91.06 545 TRP A C 1
ATOM 4498 O O . TRP A 1 545 ? -12.718 26.299 -4.883 1.00 91.06 545 TRP A O 1
ATOM 4508 N N . PHE A 1 546 ? -13.999 26.310 -3.046 1.00 92.06 546 PHE A N 1
ATOM 4509 C CA . PHE A 1 546 ? -14.488 24.945 -3.159 1.00 92.06 546 PHE A CA 1
ATOM 4510 C C . PHE A 1 546 ? -15.977 24.948 -3.467 1.00 92.06 546 PHE A C 1
ATOM 4512 O O . PHE A 1 546 ? -16.748 25.675 -2.841 1.00 92.06 546 PHE A O 1
ATOM 4519 N N . LEU A 1 547 ? -16.382 24.121 -4.425 1.00 93.69 547 LEU A N 1
ATOM 4520 C CA . LEU A 1 547 ? -17.776 23.833 -4.713 1.00 93.69 547 LEU A CA 1
ATOM 4521 C C . LEU A 1 547 ? -18.223 22.677 -3.823 1.00 93.69 547 LEU A C 1
ATOM 4523 O O . LEU A 1 547 ? -17.739 21.552 -3.955 1.00 93.69 547 LEU A O 1
ATOM 4527 N N . VAL A 1 548 ? -19.159 22.956 -2.927 1.00 94.12 548 VAL A N 1
ATOM 4528 C CA . VAL A 1 548 ? -19.613 22.027 -1.896 1.00 94.12 548 VAL A CA 1
ATOM 4529 C C . VAL A 1 548 ? -21.092 21.731 -2.079 1.00 94.12 548 VAL A C 1
ATOM 4531 O O . VAL A 1 548 ? -21.890 22.623 -2.370 1.00 94.12 548 VAL A O 1
ATOM 4534 N N . LYS A 1 549 ? -21.467 20.469 -1.883 1.00 93.88 549 LYS A N 1
ATOM 4535 C CA . LYS A 1 549 ? -22.841 19.987 -1.930 1.00 93.88 549 LYS A CA 1
ATOM 4536 C C . LYS A 1 549 ? -23.261 19.391 -0.596 1.00 93.88 549 LYS A C 1
ATOM 4538 O O . LYS A 1 549 ? -22.592 18.532 -0.034 1.00 93.88 549 LYS A O 1
ATOM 4543 N N . THR A 1 550 ? -24.402 19.836 -0.092 1.00 96.06 550 THR A N 1
ATOM 4544 C CA . THR A 1 550 ? -24.980 19.350 1.164 1.00 96.06 550 THR A CA 1
ATOM 4545 C C . THR A 1 550 ? -25.767 18.053 0.958 1.00 96.06 550 THR A C 1
ATOM 4547 O O . THR A 1 550 ? -26.199 17.734 -0.152 1.00 96.06 550 THR A O 1
ATOM 4550 N N . GLN A 1 551 ? -26.072 17.340 2.048 1.00 90.75 551 GLN A N 1
ATOM 4551 C CA . GLN A 1 551 ? -27.008 16.201 2.033 1.00 90.75 551 GLN A CA 1
ATOM 4552 C C . GLN A 1 551 ? -28.411 16.563 1.515 1.00 90.75 551 GLN A C 1
ATOM 4554 O O . GLN A 1 551 ? -29.103 15.722 0.943 1.00 90.75 551 GLN A O 1
ATOM 4559 N N . SER A 1 552 ? -28.835 17.820 1.680 1.00 94.19 552 SER A N 1
ATOM 4560 C CA . SER A 1 552 ? -30.089 18.337 1.119 1.00 94.19 552 SER A CA 1
ATOM 4561 C C . SER A 1 552 ? -29.997 18.688 -0.375 1.00 94.19 552 SER A C 1
ATOM 4563 O O . SER A 1 552 ? -30.968 19.190 -0.938 1.00 94.19 552 SER A O 1
ATOM 4565 N N . ASN A 1 553 ? -28.867 18.386 -1.028 1.00 94.94 553 ASN A N 1
ATOM 4566 C CA . ASN A 1 553 ? -28.530 18.712 -2.416 1.00 94.94 553 ASN A CA 1
ATOM 4567 C C . ASN A 1 553 ? -28.443 20.216 -2.724 1.00 94.94 553 ASN A C 1
ATOM 4569 O O . ASN A 1 553 ? -28.508 20.600 -3.893 1.00 94.94 553 ASN A O 1
ATOM 4573 N N . ALA A 1 554 ? -28.278 21.074 -1.713 1.00 96.69 554 ALA A N 1
ATOM 4574 C CA . ALA A 1 554 ? -27.889 22.456 -1.968 1.00 96.69 554 ALA A CA 1
ATOM 4575 C C . ALA A 1 554 ? -26.415 22.481 -2.389 1.00 96.69 554 ALA A C 1
ATOM 4577 O O . ALA A 1 554 ? -25.613 21.731 -1.840 1.00 96.69 554 ALA A O 1
ATOM 4578 N N . ILE A 1 555 ? -26.066 23.317 -3.365 1.00 96.00 555 ILE A N 1
ATOM 4579 C CA . ILE A 1 555 ? -24.704 23.422 -3.902 1.00 96.00 555 ILE A CA 1
ATOM 4580 C C . ILE A 1 555 ? -24.259 24.873 -3.790 1.00 96.00 555 ILE A C 1
ATOM 4582 O O . ILE A 1 555 ? -24.998 25.760 -4.208 1.00 96.00 555 ILE A O 1
ATOM 4586 N N . GLY A 1 556 ? -23.070 25.130 -3.262 1.00 96.38 556 GLY A N 1
ATOM 4587 C CA . GLY A 1 556 ? -22.525 26.480 -3.229 1.00 96.38 556 GLY A CA 1
ATOM 4588 C C . GLY A 1 556 ? -21.019 26.515 -3.042 1.00 96.38 556 GLY A C 1
ATOM 4589 O O . GLY A 1 556 ? -20.383 25.502 -2.762 1.00 96.38 556 GLY A O 1
ATOM 4590 N N . TRP A 1 557 ? -20.464 27.699 -3.241 1.00 95.31 557 TRP A N 1
ATOM 4591 C CA . TRP A 1 557 ? -19.047 27.990 -3.142 1.00 95.31 557 TRP A CA 1
ATOM 4592 C C . TRP A 1 557 ? -18.665 28.383 -1.724 1.00 95.31 557 TRP A C 1
ATOM 4594 O O . TRP A 1 557 ? -19.418 29.068 -1.042 1.00 95.31 557 TRP A O 1
ATOM 4604 N N . VAL A 1 558 ? -17.473 28.004 -1.292 1.00 93.62 558 VAL A N 1
ATOM 4605 C CA . VAL A 1 558 ? -16.932 28.367 0.018 1.00 93.62 558 VAL A CA 1
ATOM 4606 C C . VAL A 1 558 ? -15.423 28.556 -0.074 1.00 93.62 558 VAL A C 1
ATOM 4608 O O . VAL A 1 558 ? -14.771 27.916 -0.896 1.00 93.62 558 VAL A O 1
ATOM 4611 N N . ARG A 1 559 ? -14.852 29.450 0.736 1.00 90.88 559 ARG A N 1
ATOM 4612 C CA . ARG A 1 559 ? -13.400 29.653 0.769 1.00 90.88 559 ARG A CA 1
ATOM 4613 C C . ARG A 1 559 ? -12.719 28.610 1.637 1.00 90.88 559 ARG A C 1
ATOM 4615 O O . ARG A 1 559 ? -13.237 28.257 2.694 1.00 90.88 559 ARG A O 1
ATOM 4622 N N . LEU A 1 560 ? -11.502 28.221 1.261 1.00 86.12 560 LEU A N 1
ATOM 4623 C CA . LEU A 1 560 ? -10.670 27.343 2.087 1.00 86.12 560 LEU A CA 1
ATOM 4624 C C . LEU A 1 560 ? -10.511 27.881 3.511 1.00 86.12 560 LEU A C 1
ATOM 4626 O O . LEU A 1 560 ? -10.727 27.149 4.467 1.00 86.12 560 LEU A O 1
ATOM 4630 N N . SER A 1 561 ? -10.237 29.182 3.652 1.00 84.75 561 SER A N 1
ATOM 4631 C CA . SER A 1 561 ? -10.086 29.830 4.961 1.00 84.75 561 SER A CA 1
ATOM 4632 C C . SER A 1 561 ? -11.312 29.681 5.861 1.00 84.75 561 SER A C 1
ATOM 4634 O O . SER A 1 561 ? -11.186 29.666 7.083 1.00 84.75 561 SER A O 1
ATOM 4636 N N . ASP A 1 562 ? -12.500 29.594 5.259 1.00 87.44 562 ASP A N 1
ATOM 4637 C CA . ASP A 1 562 ? -13.746 29.430 5.997 1.00 87.44 562 ASP A CA 1
ATOM 4638 C C . ASP A 1 562 ? -13.931 27.957 6.392 1.00 87.44 562 ASP A C 1
ATOM 4640 O O . ASP A 1 562 ? -14.425 27.684 7.479 1.00 87.44 562 ASP A O 1
ATOM 4644 N N . MET A 1 563 ? -13.458 27.013 5.570 1.00 83.75 563 MET A N 1
ATOM 4645 C CA . MET A 1 563 ? -13.491 25.567 5.832 1.00 83.75 563 MET A CA 1
ATOM 4646 C C . MET A 1 563 ? -12.463 25.107 6.876 1.00 83.75 563 MET A C 1
ATOM 4648 O O . MET A 1 563 ? -12.801 24.294 7.737 1.00 83.75 563 MET A O 1
ATOM 4652 N N . GLU A 1 564 ? -11.234 25.637 6.836 1.00 74.25 564 GLU A N 1
ATOM 4653 C CA . GLU A 1 564 ? -10.104 25.222 7.692 1.00 74.25 564 GLU A CA 1
ATOM 4654 C C . GLU A 1 564 ? -10.394 25.353 9.192 1.00 74.25 564 GLU A C 1
ATOM 4656 O O . GLU A 1 564 ? -9.824 24.635 10.009 1.00 74.25 564 GLU A O 1
ATOM 4661 N N . SER A 1 565 ? -11.280 26.276 9.572 1.00 65.00 565 SER A N 1
ATOM 4662 C CA . SER A 1 565 ? -11.591 26.544 10.980 1.00 65.00 565 SER A CA 1
ATOM 4663 C C . SER A 1 565 ? -12.681 25.643 11.575 1.00 65.00 565 SER A C 1
ATOM 4665 O O . SER A 1 565 ? -12.884 25.664 12.792 1.00 65.00 565 SER A O 1
ATOM 4667 N N . ILE A 1 566 ? -13.382 24.865 10.742 1.00 66.69 566 ILE A N 1
ATOM 4668 C CA . ILE A 1 566 ? -14.652 24.222 11.120 1.00 66.69 566 ILE A CA 1
ATOM 4669 C C . ILE A 1 566 ? -14.817 22.778 10.625 1.00 66.69 566 ILE A C 1
ATOM 4671 O O . ILE A 1 566 ? -15.611 22.025 11.202 1.00 66.69 566 ILE A O 1
ATOM 4675 N N . LEU A 1 567 ? -14.080 22.366 9.589 1.00 59.09 567 LEU A N 1
ATOM 4676 C CA . LEU A 1 567 ? -13.991 20.963 9.193 1.00 59.09 567 LEU A CA 1
ATOM 4677 C C . LEU A 1 567 ? -12.975 20.252 10.088 1.00 59.09 567 LEU A C 1
ATOM 4679 O O . LEU A 1 567 ? -11.827 20.673 10.193 1.00 59.09 567 LEU A O 1
ATOM 4683 N N . HIS A 1 568 ? -13.405 19.164 10.725 1.00 51.00 568 HIS A N 1
ATOM 4684 C CA . HIS A 1 568 ? -12.474 18.170 11.240 1.00 51.00 568 HIS A CA 1
ATOM 4685 C C . HIS A 1 568 ? -12.308 17.132 10.129 1.00 51.00 568 HIS A C 1
ATOM 4687 O O . HIS A 1 568 ? -13.311 16.604 9.652 1.00 51.00 568 HIS A O 1
ATOM 4693 N N . ASP A 1 569 ? -11.064 16.847 9.745 1.00 48.81 569 ASP A N 1
ATOM 4694 C CA . ASP A 1 569 ? -10.709 15.775 8.803 1.00 48.81 569 ASP A CA 1
ATOM 4695 C C . ASP A 1 569 ? -11.156 15.999 7.328 1.00 48.81 569 ASP A C 1
ATOM 4697 O O . ASP A 1 569 ? -12.027 15.290 6.817 1.00 48.81 569 ASP A O 1
ATOM 4701 N N . PRO A 1 570 ? -10.559 16.935 6.555 1.00 35.97 570 PRO A N 1
ATOM 4702 C CA . PRO A 1 570 ? -10.151 16.532 5.207 1.00 35.97 570 PRO A CA 1
ATOM 4703 C C . PRO A 1 570 ? -9.084 15.430 5.376 1.00 35.97 570 PRO A C 1
ATOM 4705 O O . PRO A 1 570 ? -8.368 15.500 6.371 1.00 35.97 570 PRO A O 1
ATOM 4708 N N . PRO A 1 571 ? -8.973 14.395 4.524 1.00 33.03 571 PRO A N 1
ATOM 4709 C CA . PRO A 1 571 ? -7.992 13.333 4.682 1.00 33.03 571 PRO A CA 1
ATOM 4710 C C . PRO A 1 571 ? -6.589 13.934 4.584 1.00 33.03 571 PRO A C 1
ATOM 4712 O O . PRO A 1 571 ? -6.019 14.097 3.516 1.00 33.03 571 PRO A O 1
ATOM 4715 N N . MET A 1 572 ? -6.148 14.266 5.786 1.00 37.50 572 MET A N 1
ATOM 4716 C CA . MET A 1 572 ? -4.864 14.523 6.397 1.00 37.50 572 MET A CA 1
ATOM 4717 C C . MET A 1 572 ? -3.869 15.404 5.651 1.00 37.50 572 MET A C 1
ATOM 4719 O O . MET A 1 572 ? -3.294 15.035 4.634 1.00 37.50 572 MET A O 1
ATOM 4723 N N . ARG A 1 573 ? -3.662 16.557 6.287 1.00 31.42 573 ARG A N 1
ATOM 4724 C CA . ARG A 1 573 ? -2.484 17.414 6.234 1.00 31.42 573 ARG A CA 1
ATOM 4725 C C . ARG A 1 573 ? -1.210 16.691 6.652 1.00 31.42 573 ARG A C 1
ATOM 4727 O O . ARG A 1 573 ? -1.301 15.874 7.602 1.00 31.42 573 ARG A O 1
#

Secondary structure (DSSP, 8-state):
------------------TTSTTSEEE---EEE-SS-EEEEETTEEEEEEEEEPTT-EEEEEEEE-STT-EEEEE-TTS-EEEEEHHHHHHHHS--PPPPPPPBSEEEE-SSSSSSPEEEEEEEPTTSSSEEEEETTEEEEEEE-SEEEEE-SBTTSS--EEEEEP--TT-TTS---EEEEEEETTEEEESSSS-BEEEEE-BBSEEEEEEEPSSSEEEEEEEEETTTTEEEEE--S-EEEEEEEEESS-EEEESSTT---EEEEEPTT-EEEEEEEEEPPPSS-S-S-GGGGEEEEEE-TTS-EEEEEHHHHGGGEE-HHHHHHHTTTT-BSEEEE-SSSSSPPEEEEEEEEEEEEEEE-TTTSPEEEEEEEEEEEEEEETTEEEEEE-SSEEEEEEEE-S-TTSS--EEEEEEE-TTS-EEEEEEEE-SS-EEEEEEEESEEEEETTEEEEEEE-SSSEEEEEEEEETTTTEEEE---SSEEEEEEEEE-SSEEEEESSTT--SEEEEEETT-EEEEEEEEE-TTS----TT--S---GGGEEEEEEETT--EEEEEHHHHTTTEE-SS--

pLDDT: mean 80.94, std 18.34, range [24.42, 98.38]

Sequence (573 aa):
MTIFIIAFFSFTLFFHSNDSLARDHTFYGNDRIALRNFTVYQFKNITTSIAEINPGDRIRLIISDNSMDQWTLVKSPLDYMGWVKKRTIDENTREPSLELGEYVSKAEVDLDGDGKPEKIEIIPKHWCWGNDLFINDKLMENTSSDRFCIVDLDKSDDFKELLVVFSPYFTFKRSDAGFVYTYFNKKVEPVLDKSIQITRIMGDGLVYCQKNLPVGSAIEKYILDNETRKLNLIEADTFYTNLEITVKDSFSLQTKMNTQQILCDVNPNDVITLVACTIVESNEPVDSYWSDYYWYQIKTPNGLTGWAEYRTFKDRLVLSSDLDEIERYDYFETASADLNNDGKIENVWIDIVKRPYRFQDYRDDSWIEGIEITGEYTLHINDFSVHANDDDNCVGFKIIDIDKTDNFKEIFVFSHGSCGDYWDKIYRFDGNKIIVIGELYDYFKVYDDYIYNVRIGGDYFTTHKFVLNSETDSIDEIKQDFYFVGLNAQLFNGSLDLYDDKTAKVINAVVKAGEVVEIIAYDQDDSAEKFNWHGWDEYPLKNYWFLVKTQSNAIGWVRLSDMESILHDPPMR

Radius of gyration: 29.86 Å; chains: 1; bounding box: 58×107×75 Å